Protein AF-A0A7V5G5M1-F1 (afdb_monomer_lite)

Sequence (516 aa):
MLDIQTQIIPIEDVRIGDLVLSYNISDNRTEYKSVTSKHKINVETKDQIKLLFEDGNYIITSNWHPFPKLINGKVIYTRSDNINIGDITINDSGHFIKVSDIQKGEVDREFFDLTVKDNNNYFCSTDNQDGNLHLIHNTRRGAIAVYIEPWHIDVKEFLDLKKNSGEERRRAHDLFPALWLNDLFMQRVQEDSHWTLFDPYEVSELTDLYGDEFTQRYIELEQNCDITKEVISAKSLWKEILRSYFETGNPFLTFKDSANRANPNKHNGVIRSSNLCTEIFQNTSPNYYKIKLTYSDNSVDIFEEDEIITTDNGVNKPAKKITALDSLNGKQIWMVDKHEEDGQTAVCNLASINLSKVNTTQDLARVVPTAIRMLDNVIDLNFYPLAKVKKTNEDTRAIGLGVMGEAQMLAESKIVWGSDKHFQKIDEVMESVSYYAIKSSSNLAIEKGKYPNYDGSDWSKGIFPIDNANKEACKLVDRGGLFGYTHDWLELKEKVKKDGIRNGYLMAVAPTSSIS

Secondary structure (DSSP, 8-state):
----------GGG--TT-EEEEEETTTTEEEEEEEEEEEEEE--GGGEEEEEETTS-EEEEETTSEEEEEETTEEEEEEGGG--TT-EEEBTTS-EEEEEEEEE--S--EEEEEEEGGG-EEEEE-SS-SS-EEEEPPPP---EEEEE-TTBTTHHHHHHTT-SSS-GGG--TTEEEEEEE-HHHHHHHHTT-EEEEE-TTTSGGGGG--HHHHHHHHHHHHH-SSS-EEEEEHHHHHHHHHHHHHHHS-SEEEEHHHHHHT-TTGGG-------TTS---------EEEEEEEETTS-EEEEETT-EEE-TTS-EEEGGG--TT-EETTEEEEEEEEEEEP------EEEEEETTT--SHHHHHHHHHHHHHHHHHHHHHS--SSHHHHHHHHHH--EEEEEE-HHHHHHHTTPPTTSHHHHHHHHHHHHHHHHHHHHHHHHHHHHH---GGGTTSHHHHT--GGGG--HHHHTTS---GGG--SS-HHHHHHHHHHH--S-S--B-----SS--

Foldseek 3Di:
DPPDDDDADDPVPQDQQAWFWFADQVVGDIDTWGWHDKDKDWAPLQQWKWWAWPVGFIDIDGQQFWAWFDDPNHTDTDRNVPADFQTWFAKSVRDIITGHDMDGRDDGDIDMQTQTPVQTWGWHGGPPSPDITGTGGRDDPDEFEDEDEPQAPCNLLLLCQCPPDDDPVSHDNRYAYAYAYAPVLVVLLVVQHKHKHFHCVVVVCLLQDGDPRNVVVRVVVVPDPPGDMDIDGSNVSVVSQVVSCVVGVDDHYAYQRLLQLLQQQVVPGGFNAATRQRFDTDGKDAKAKWKWWQFPVRDIDTGHQQDWDQFPVRDTDGSVPDDQPTHDPNTRTPDIDIDIDDIADEDEAEDAAECLVQQDLVSLLVVLLVVLVVRLVCLVVDDDPDPRHNVNCQQFVHYAYAYDNLVVNCVVVVHDPPDLVSLVRVVQRVLSSQLSQLVSQLVVCQVPNARNSQPPGCLLVLNGSVNSDDPVSVVSHDLPPPPSRPDDSVVSSVSCNVRNGHGSHTHTHGDDDPHD

Radius of gyration: 28.31 Å; chains: 1; bounding box: 60×77×79 Å

pLDDT: mean 90.36, std 9.82, range [44.88, 98.75]

Structure (mmCIF, N/CA/C/O backbone):
data_AF-A0A7V5G5M1-F1
#
_entry.id   AF-A0A7V5G5M1-F1
#
loop_
_atom_site.group_PDB
_atom_site.id
_atom_site.type_symbol
_atom_site.label_atom_id
_atom_site.label_alt_id
_atom_site.label_comp_id
_atom_site.label_asym_id
_atom_site.label_entity_id
_atom_site.label_seq_id
_atom_site.pdbx_PDB_ins_code
_atom_site.Cartn_x
_atom_site.Cartn_y
_atom_site.Cartn_z
_atom_site.occupancy
_atom_site.B_iso_or_equiv
_atom_site.auth_seq_id
_atom_site.auth_comp_id
_atom_site.auth_asym_id
_atom_site.auth_atom_id
_atom_site.pdbx_PDB_model_num
ATOM 1 N N . MET A 1 1 ? -10.080 50.099 -11.019 1.00 44.88 1 MET A N 1
ATOM 2 C CA . MET A 1 1 ? -9.053 49.261 -10.373 1.00 44.88 1 MET A CA 1
ATOM 3 C C . MET A 1 1 ? -9.310 49.347 -8.886 1.00 44.88 1 MET A C 1
ATOM 5 O O . MET A 1 1 ? -9.369 50.460 -8.385 1.00 44.88 1 MET A O 1
ATOM 9 N N . LEU A 1 2 ? -9.606 48.223 -8.232 1.00 45.84 2 LEU A N 1
ATOM 10 C CA . LEU A 1 2 ? -9.613 48.167 -6.770 1.00 45.84 2 LEU A CA 1
ATOM 11 C C . LEU A 1 2 ? -8.162 48.361 -6.329 1.00 45.84 2 LEU A C 1
ATOM 13 O O . LEU A 1 2 ? -7.294 47.626 -6.794 1.00 45.84 2 LEU A O 1
ATOM 17 N N . ASP A 1 3 ? -7.910 49.388 -5.529 1.00 51.28 3 ASP A N 1
ATOM 18 C CA . ASP A 1 3 ? -6.586 49.665 -4.984 1.00 51.28 3 ASP A CA 1
ATOM 19 C C . ASP A 1 3 ? -6.329 48.623 -3.888 1.00 51.28 3 ASP A C 1
ATOM 21 O O . ASP A 1 3 ? -6.958 48.655 -2.828 1.00 51.28 3 ASP A O 1
ATOM 25 N N . ILE A 1 4 ? -5.520 47.607 -4.191 1.00 61.53 4 ILE A N 1
ATOM 26 C CA . ILE A 1 4 ? -5.181 46.561 -3.223 1.00 61.53 4 ILE A CA 1
ATOM 27 C C . ILE A 1 4 ? -4.128 47.162 -2.300 1.00 61.53 4 ILE A C 1
ATOM 29 O O . ILE A 1 4 ? -2.960 47.266 -2.664 1.00 61.53 4 ILE A O 1
ATOM 33 N N . GLN A 1 5 ? -4.547 47.580 -1.107 1.00 67.44 5 GLN A N 1
ATOM 34 C CA . GLN A 1 5 ? -3.611 47.992 -0.069 1.00 67.44 5 GLN A CA 1
ATOM 35 C C . GLN A 1 5 ? -2.859 46.763 0.444 1.00 67.44 5 GLN A C 1
ATOM 37 O O . GLN A 1 5 ? -3.446 45.859 1.035 1.00 67.44 5 GLN A O 1
ATOM 42 N N . THR A 1 6 ? -1.554 46.731 0.197 1.00 76.94 6 THR A N 1
ATOM 43 C CA . THR A 1 6 ? -0.643 45.702 0.701 1.00 76.94 6 THR A CA 1
ATOM 44 C C . THR A 1 6 ? 0.072 46.225 1.937 1.00 76.94 6 THR A C 1
ATOM 46 O O . THR A 1 6 ? 0.558 47.356 1.933 1.00 76.94 6 THR A O 1
ATOM 49 N N . GLN A 1 7 ? 0.179 45.402 2.974 1.00 82.75 7 GLN A N 1
ATOM 50 C CA . GLN A 1 7 ? 0.906 45.725 4.200 1.00 82.75 7 GLN A CA 1
ATOM 51 C C . GLN A 1 7 ? 1.778 44.542 4.621 1.00 82.75 7 GLN A C 1
ATOM 53 O O . GLN A 1 7 ? 1.398 43.389 4.412 1.00 82.75 7 GLN A O 1
ATOM 58 N N . ILE A 1 8 ? 2.932 44.833 5.219 1.00 81.81 8 ILE A N 1
ATOM 59 C CA . ILE A 1 8 ? 3.747 43.834 5.913 1.00 81.81 8 ILE A CA 1
ATOM 60 C C . ILE A 1 8 ? 3.188 43.727 7.327 1.00 81.81 8 ILE A C 1
ATOM 62 O O . ILE A 1 8 ? 3.104 44.733 8.032 1.00 81.81 8 ILE A O 1
ATOM 66 N N . ILE A 1 9 ? 2.774 42.525 7.718 1.00 82.81 9 ILE A N 1
ATOM 67 C CA . ILE A 1 9 ? 2.276 42.237 9.063 1.00 82.81 9 ILE A CA 1
ATOM 68 C C . ILE A 1 9 ? 3.064 41.084 9.677 1.00 82.81 9 ILE A C 1
ATOM 70 O O . ILE A 1 9 ? 3.561 40.234 8.931 1.00 82.81 9 ILE A O 1
ATOM 74 N N . PRO A 1 10 ? 3.157 41.028 11.014 1.00 82.44 10 PRO A N 1
ATOM 75 C CA . PRO A 1 10 ? 3.696 39.866 11.701 1.00 82.44 10 PRO A CA 1
ATOM 76 C C . PRO A 1 10 ? 2.962 38.582 11.287 1.00 82.44 10 PRO A C 1
ATOM 78 O O . PRO A 1 10 ? 1.747 38.581 11.061 1.00 82.44 10 PRO A O 1
ATOM 81 N N . ILE A 1 11 ? 3.689 37.470 11.169 1.00 81.25 11 ILE A N 1
ATOM 82 C CA . ILE A 1 11 ? 3.119 36.198 10.698 1.00 81.25 11 ILE A CA 1
ATOM 83 C C . ILE A 1 11 ? 2.036 35.671 11.659 1.00 81.25 11 ILE A C 1
ATOM 85 O O . ILE A 1 11 ? 1.072 35.030 11.235 1.00 81.25 11 ILE A O 1
ATOM 89 N N . GLU A 1 12 ? 2.132 36.003 12.947 1.00 84.56 12 GLU A N 1
ATOM 90 C CA . GLU A 1 12 ? 1.135 35.753 13.987 1.00 84.56 12 GLU A CA 1
ATOM 91 C C . GLU A 1 12 ? -0.197 36.484 13.745 1.00 84.56 12 GLU A C 1
ATOM 93 O O . GLU A 1 12 ? -1.236 35.967 14.160 1.00 84.56 12 GLU A O 1
ATOM 98 N N . ASP A 1 13 ? -0.207 37.559 12.956 1.00 88.50 13 ASP A N 1
ATOM 99 C CA . ASP A 1 13 ? -1.412 38.324 12.621 1.00 88.50 13 ASP A CA 1
ATOM 100 C C . ASP A 1 13 ? -2.082 37.870 11.315 1.00 88.50 13 ASP A C 1
ATOM 102 O O . ASP A 1 13 ? -3.259 38.169 11.100 1.00 88.50 13 ASP A O 1
ATOM 106 N N . VAL A 1 14 ? -1.383 37.096 10.472 1.00 88.31 14 VAL A N 1
ATOM 107 C CA . VAL A 1 14 ? -1.933 36.526 9.224 1.00 88.31 14 VAL A CA 1
ATOM 108 C C . VAL A 1 14 ? -3.098 35.580 9.531 1.00 88.31 14 VAL A C 1
ATOM 110 O O . VAL A 1 14 ? -2.971 34.684 10.372 1.00 88.31 14 VAL A O 1
ATOM 113 N N . ARG A 1 15 ? -4.229 35.732 8.837 1.00 89.94 15 ARG A N 1
ATOM 114 C CA . ARG A 1 15 ? -5.448 34.929 9.029 1.00 89.94 15 ARG A CA 1
ATOM 115 C C . ARG A 1 15 ? -5.723 34.020 7.837 1.00 89.94 15 ARG A C 1
ATOM 117 O O . ARG A 1 15 ? -5.349 34.306 6.704 1.00 89.94 15 ARG A O 1
ATOM 124 N N . ILE A 1 16 ? -6.445 32.927 8.091 1.00 88.88 16 ILE A N 1
ATOM 125 C CA . ILE A 1 16 ? -7.020 32.108 7.017 1.00 88.88 16 ILE A CA 1
ATOM 126 C C . ILE A 1 16 ? -7.952 33.000 6.186 1.00 88.88 16 ILE A C 1
ATOM 128 O O . ILE A 1 16 ? -8.811 33.687 6.736 1.00 88.88 16 ILE A O 1
ATOM 132 N N . GLY A 1 17 ? -7.770 32.982 4.869 1.00 85.81 17 GLY A N 1
ATOM 133 C CA . GLY A 1 17 ? -8.450 33.847 3.911 1.00 85.81 17 GLY A CA 1
ATOM 134 C C . GLY A 1 17 ? -7.581 34.994 3.393 1.00 85.81 17 GLY A C 1
ATOM 135 O O . GLY A 1 17 ? -7.765 35.380 2.236 1.00 85.81 17 GLY A O 1
ATOM 136 N N . ASP A 1 18 ? -6.607 35.478 4.174 1.00 90.06 18 ASP A N 1
ATOM 137 C CA . ASP A 1 18 ? -5.739 36.590 3.770 1.00 90.06 18 ASP A CA 1
ATOM 138 C C . ASP A 1 18 ? -4.924 36.232 2.525 1.00 90.06 18 ASP A C 1
ATOM 140 O O . ASP A 1 18 ? -4.525 35.083 2.326 1.00 90.06 18 ASP A O 1
ATOM 144 N N . LEU A 1 19 ? -4.676 37.226 1.671 1.00 89.56 19 LEU A N 1
ATOM 145 C CA . LEU A 1 19 ? -3.827 37.069 0.496 1.00 89.56 19 LEU A CA 1
ATOM 146 C C . LEU A 1 19 ? -2.371 37.369 0.861 1.00 89.56 19 LEU A C 1
ATOM 148 O O . LEU A 1 19 ? -2.051 38.487 1.258 1.00 89.56 19 LEU A O 1
ATOM 152 N N . VAL A 1 20 ? -1.488 36.393 0.668 1.00 88.50 20 VAL A N 1
ATOM 153 C CA . VAL A 1 20 ? -0.039 36.535 0.854 1.00 88.50 20 VAL A CA 1
ATOM 154 C C . VAL A 1 20 ? 0.686 36.506 -0.486 1.00 88.50 20 VAL A C 1
ATOM 156 O O . VAL A 1 20 ? 0.212 35.900 -1.452 1.00 88.50 20 VAL A O 1
ATOM 159 N N . LEU A 1 21 ? 1.841 37.172 -0.548 1.00 87.62 21 LEU A N 1
ATOM 160 C CA . LEU A 1 21 ? 2.712 37.128 -1.717 1.00 87.62 21 LEU A CA 1
ATOM 161 C C . LEU A 1 21 ? 3.315 35.728 -1.853 1.00 87.62 21 LEU A C 1
ATOM 163 O O . LEU A 1 21 ? 3.873 35.178 -0.902 1.00 87.62 21 LEU A O 1
ATOM 167 N N . SER A 1 22 ? 3.206 35.153 -3.042 1.00 86.69 22 SER A N 1
ATOM 168 C CA . SER A 1 22 ? 3.499 33.751 -3.276 1.00 86.69 22 SER A CA 1
ATOM 169 C C . SER A 1 22 ? 4.207 33.531 -4.612 1.00 86.69 22 SER A C 1
ATOM 171 O O . SER A 1 22 ? 3.940 34.237 -5.576 1.00 86.69 22 SER A O 1
ATOM 173 N N . TYR A 1 23 ? 5.115 32.557 -4.677 1.00 82.62 23 TYR A N 1
ATOM 174 C CA . TYR A 1 23 ? 5.850 32.173 -5.880 1.00 82.62 23 TYR A CA 1
ATOM 175 C C . TYR A 1 23 ? 5.398 30.812 -6.400 1.00 82.62 23 TYR A C 1
ATOM 177 O O . TYR A 1 23 ? 5.498 29.786 -5.708 1.00 82.62 23 TYR A O 1
ATOM 185 N N . ASN A 1 24 ? 4.974 30.793 -7.656 1.00 79.25 24 ASN A N 1
ATOM 186 C CA . ASN A 1 24 ? 4.669 29.581 -8.384 1.00 79.25 24 ASN A CA 1
ATOM 187 C C . ASN A 1 24 ? 5.900 29.134 -9.183 1.00 79.25 24 ASN A C 1
ATOM 189 O O . ASN A 1 24 ? 6.378 29.805 -10.097 1.00 79.25 24 ASN A O 1
ATOM 193 N N . ILE A 1 25 ? 6.445 27.977 -8.803 1.00 72.38 25 ILE A N 1
ATOM 194 C CA . ILE A 1 25 ? 7.644 27.413 -9.442 1.00 72.38 25 ILE A CA 1
ATOM 195 C C . ILE A 1 25 ? 7.342 26.906 -10.851 1.00 72.38 25 ILE A C 1
ATOM 197 O O . ILE A 1 25 ? 8.227 26.921 -11.703 1.00 72.38 25 ILE A O 1
ATOM 201 N N . SER A 1 26 ? 6.116 26.442 -11.098 1.00 69.88 26 SER A N 1
ATOM 202 C CA . SER A 1 26 ? 5.763 25.780 -12.356 1.00 69.88 26 SER A CA 1
ATOM 203 C C . SER A 1 26 ? 5.772 26.752 -13.532 1.00 69.88 26 SER A C 1
ATOM 205 O O . SER A 1 26 ? 6.157 26.376 -14.635 1.00 69.88 26 SER A O 1
ATOM 207 N N . ASP A 1 27 ? 5.365 27.998 -13.297 1.00 76.81 27 ASP A N 1
ATOM 208 C CA . ASP A 1 27 ? 5.300 29.059 -14.303 1.00 76.81 27 ASP A CA 1
ATOM 209 C C . ASP A 1 27 ? 6.254 30.234 -14.020 1.00 76.81 27 ASP A C 1
ATOM 211 O O . ASP A 1 27 ? 6.329 31.161 -14.830 1.00 76.81 27 ASP A O 1
ATOM 215 N N . ASN A 1 28 ? 7.031 30.162 -12.930 1.00 75.56 28 ASN A N 1
ATOM 216 C CA . ASN A 1 28 ? 8.062 31.124 -12.546 1.00 75.56 28 ASN A CA 1
ATOM 217 C C . ASN A 1 28 ? 7.500 32.545 -12.335 1.00 75.56 28 ASN A C 1
ATOM 219 O O . ASN A 1 28 ? 8.055 33.526 -12.845 1.00 75.56 28 ASN A O 1
ATOM 223 N N . ARG A 1 29 ? 6.367 32.650 -11.625 1.00 80.75 29 ARG A N 1
ATOM 224 C CA . ARG A 1 29 ? 5.642 33.910 -11.381 1.00 80.75 29 ARG A CA 1
ATOM 225 C C . ARG A 1 29 ? 5.339 34.150 -9.907 1.00 80.75 29 ARG A C 1
ATOM 227 O O . ARG A 1 29 ? 5.044 33.224 -9.156 1.00 80.75 29 ARG A O 1
ATOM 234 N N . THR A 1 30 ? 5.343 35.427 -9.534 1.00 83.56 30 THR A N 1
ATOM 235 C CA . THR A 1 30 ? 4.868 35.904 -8.233 1.00 83.56 30 THR A CA 1
ATOM 236 C C . THR A 1 30 ? 3.396 36.310 -8.334 1.00 83.56 30 THR A C 1
ATOM 238 O O . THR A 1 30 ? 3.009 37.047 -9.241 1.00 83.56 30 THR A O 1
ATOM 241 N N . GLU A 1 31 ? 2.568 35.837 -7.408 1.00 86.69 31 GLU A N 1
ATOM 242 C CA . GLU A 1 31 ? 1.126 36.070 -7.356 1.00 86.69 31 GLU A CA 1
ATOM 243 C C . GLU A 1 31 ? 0.617 36.166 -5.908 1.00 86.69 31 GLU A C 1
ATOM 245 O O . GLU A 1 31 ? 1.235 35.647 -4.982 1.00 86.69 31 GLU A O 1
ATOM 250 N N . TYR A 1 32 ? -0.523 36.828 -5.697 1.00 87.88 32 TYR A N 1
ATOM 251 C CA . TYR A 1 32 ? -1.192 36.852 -4.395 1.00 87.88 32 TYR A CA 1
ATOM 252 C C . TYR A 1 32 ? -2.102 35.634 -4.247 1.00 87.88 32 TYR A C 1
ATOM 254 O O . TYR A 1 32 ? -2.996 35.411 -5.068 1.00 87.88 32 TYR A O 1
ATOM 262 N N . LYS A 1 33 ? -1.898 34.853 -3.185 1.00 88.94 33 LYS A N 1
ATOM 263 C CA . LYS A 1 33 ? -2.655 33.624 -2.921 1.00 88.94 33 LYS A CA 1
ATOM 264 C C . LYS A 1 33 ? -3.214 33.603 -1.514 1.00 88.94 33 LYS A C 1
ATOM 266 O O . LYS A 1 33 ? -2.600 34.098 -0.579 1.00 88.94 33 LYS A O 1
ATOM 271 N N . SER A 1 34 ? -4.393 33.006 -1.383 1.00 88.31 34 SER A N 1
ATOM 272 C CA . SER A 1 34 ? -5.089 32.923 -0.102 1.00 88.31 34 SER A CA 1
ATOM 273 C C . SER A 1 34 ? -4.426 31.908 0.826 1.00 88.31 34 SER A C 1
ATOM 275 O O . SER A 1 34 ? -4.097 30.798 0.398 1.00 88.31 34 SER A O 1
ATOM 277 N N . VAL A 1 35 ? -4.263 32.276 2.093 1.00 87.06 35 VAL A N 1
ATOM 278 C CA . VAL A 1 35 ? -3.884 31.369 3.178 1.00 87.06 35 VAL A CA 1
ATOM 279 C C . VAL A 1 35 ? -5.077 30.473 3.503 1.00 87.06 35 VAL A C 1
ATOM 281 O O . VAL A 1 35 ? -6.155 30.942 3.849 1.00 87.06 35 VAL A O 1
ATOM 284 N N . THR A 1 36 ? -4.884 29.168 3.386 1.00 84.56 36 THR A N 1
ATOM 285 C CA . THR A 1 36 ? -5.899 28.127 3.618 1.00 84.56 36 THR A CA 1
ATOM 286 C C . THR A 1 36 ? -5.774 27.468 4.989 1.00 84.56 36 THR A C 1
ATOM 288 O O . THR A 1 36 ? -6.780 27.037 5.545 1.00 84.56 36 THR A O 1
ATOM 291 N N . SER A 1 37 ? -4.572 27.438 5.570 1.00 81.50 37 SER A N 1
ATOM 292 C CA . SER A 1 37 ? -4.352 26.996 6.948 1.00 81.50 37 SER A CA 1
ATOM 293 C C . SER A 1 37 ? -3.184 27.748 7.584 1.00 81.50 37 SER A C 1
ATOM 295 O O . SER A 1 37 ? -2.323 28.291 6.887 1.00 81.50 37 SER A O 1
ATOM 297 N N . LYS A 1 38 ? -3.175 27.780 8.918 1.00 85.88 38 LYS A N 1
ATOM 298 C CA . LYS A 1 38 ? -2.102 28.344 9.735 1.00 85.88 38 LYS A CA 1
ATOM 299 C C . LYS A 1 38 ? -1.946 27.508 10.998 1.00 85.88 38 LYS A C 1
ATOM 301 O O . LYS A 1 38 ? -2.900 27.378 11.765 1.00 85.88 38 LYS A O 1
ATOM 306 N N . HIS A 1 39 ? -0.748 26.988 11.229 1.00 81.69 39 HIS A N 1
ATOM 307 C CA . HIS A 1 39 ? -0.427 26.174 12.398 1.00 81.69 39 HIS A CA 1
ATOM 308 C C . HIS A 1 39 ? 0.726 26.793 13.176 1.00 81.69 39 HIS A C 1
ATOM 310 O O . HIS A 1 39 ? 1.750 27.146 12.601 1.00 81.69 39 HIS A O 1
ATOM 316 N N . LYS A 1 40 ? 0.567 26.914 14.495 1.00 84.44 40 LYS A N 1
ATOM 317 C CA . LYS A 1 40 ? 1.659 27.301 15.388 1.00 84.44 40 LYS A CA 1
ATOM 318 C C . LYS A 1 40 ? 2.522 26.075 15.678 1.00 84.44 40 LYS A C 1
ATOM 320 O O . LYS A 1 40 ? 1.995 25.044 16.094 1.00 84.44 40 LYS A O 1
ATOM 325 N N . ILE A 1 41 ? 3.828 26.198 15.474 1.00 81.25 41 ILE A N 1
ATOM 326 C CA . ILE A 1 41 ? 4.817 25.136 15.664 1.00 81.25 41 ILE A CA 1
ATOM 327 C C . ILE A 1 41 ? 5.811 25.570 16.738 1.00 81.25 41 ILE A C 1
ATOM 329 O O . ILE A 1 41 ? 6.266 26.713 16.762 1.00 81.25 41 ILE A O 1
ATOM 333 N N . ASN A 1 42 ? 6.155 24.638 17.626 1.00 82.62 42 ASN A N 1
ATOM 334 C CA . ASN A 1 42 ? 7.243 24.827 18.575 1.00 82.62 42 ASN A CA 1
ATOM 335 C C . ASN A 1 42 ? 8.547 24.282 17.977 1.00 82.62 42 ASN A C 1
ATOM 337 O O . ASN A 1 42 ? 8.595 23.115 17.589 1.00 82.62 42 ASN A O 1
ATOM 341 N N . VAL A 1 43 ? 9.594 25.107 17.916 1.00 83.25 43 VAL A N 1
ATOM 342 C CA . VAL A 1 43 ? 10.930 24.704 17.452 1.00 83.25 43 VAL A CA 1
ATOM 343 C C . VAL A 1 43 ? 11.929 25.057 18.544 1.00 83.25 43 VAL A C 1
ATOM 345 O O . VAL A 1 43 ? 12.190 26.234 18.801 1.00 83.25 43 VAL A O 1
ATOM 348 N N . GLU A 1 44 ? 12.488 24.033 19.187 1.00 85.56 44 GLU A N 1
ATOM 349 C CA . GLU A 1 44 ? 13.498 24.221 20.228 1.00 85.56 44 GLU A CA 1
ATOM 350 C C . GLU A 1 44 ? 14.685 25.026 19.686 1.00 85.56 44 GLU A C 1
ATOM 352 O O . GLU A 1 44 ? 15.121 24.795 18.561 1.00 85.56 44 GLU A O 1
ATOM 357 N N . THR A 1 45 ? 15.260 25.922 20.494 1.00 87.25 45 THR A N 1
ATOM 358 C CA . THR A 1 45 ? 16.412 26.759 20.099 1.00 87.25 45 THR A CA 1
ATOM 359 C C . THR A 1 45 ? 17.559 25.959 19.449 1.00 87.25 45 THR A C 1
ATOM 361 O O . THR A 1 45 ? 18.187 26.424 18.499 1.00 87.25 45 THR A O 1
ATOM 364 N N . LYS A 1 46 ? 17.811 24.716 19.894 1.00 87.25 46 LYS A N 1
ATOM 365 C CA . LYS A 1 46 ? 18.846 23.831 19.316 1.00 87.25 46 LYS A CA 1
ATOM 366 C C . LYS A 1 46 ? 18.563 23.410 17.864 1.00 87.25 46 LYS A C 1
ATOM 368 O O . LYS A 1 46 ? 19.494 23.079 17.132 1.00 87.25 46 LYS A O 1
ATOM 373 N N . ASP A 1 47 ? 17.289 23.409 17.482 1.00 89.25 47 ASP A N 1
ATOM 374 C CA . ASP A 1 47 ? 16.772 22.991 16.182 1.00 89.25 47 ASP A CA 1
ATOM 375 C C . ASP A 1 47 ? 16.477 24.180 15.256 1.00 89.25 47 ASP A C 1
ATOM 377 O O . ASP A 1 47 ? 15.866 24.003 14.200 1.00 89.25 47 ASP A O 1
ATOM 381 N N . GLN A 1 48 ? 16.907 25.384 15.639 1.00 90.69 48 GLN A N 1
ATOM 382 C CA . GLN A 1 48 ? 16.767 26.608 14.859 1.00 90.69 48 GLN A CA 1
ATOM 383 C C . GLN A 1 48 ? 18.067 26.970 14.125 1.00 90.69 48 GLN A C 1
ATOM 385 O O . GLN A 1 48 ? 19.173 26.848 14.662 1.00 90.69 48 GLN A O 1
ATOM 390 N N . ILE A 1 49 ? 17.907 27.517 12.924 1.00 90.62 49 ILE A N 1
ATOM 391 C CA . ILE A 1 49 ? 18.973 28.027 12.063 1.00 90.62 49 ILE A CA 1
ATOM 392 C C . ILE A 1 49 ? 18.619 29.422 11.563 1.00 90.62 49 ILE A C 1
ATOM 394 O O . ILE A 1 49 ? 17.478 29.700 11.189 1.00 90.62 49 ILE A O 1
ATOM 398 N N . LYS A 1 50 ? 19.619 30.299 11.547 1.00 91.31 50 LYS A N 1
ATOM 399 C CA . LYS A 1 50 ? 19.539 31.654 11.017 1.00 91.31 50 LYS A CA 1
ATOM 400 C C . LYS A 1 50 ? 20.394 31.749 9.756 1.00 91.31 50 LYS A C 1
ATOM 402 O O . LYS A 1 50 ? 21.606 31.560 9.813 1.00 91.31 50 LYS A O 1
ATOM 407 N N . LEU A 1 51 ? 19.758 32.029 8.626 1.00 90.62 51 LEU A N 1
ATOM 408 C CA . LEU A 1 51 ? 20.389 32.184 7.316 1.00 90.62 51 LEU A CA 1
ATOM 409 C C . LEU A 1 51 ? 20.467 33.672 6.985 1.00 90.62 51 LEU A C 1
ATOM 411 O O . LEU A 1 51 ? 19.426 34.321 6.930 1.00 90.62 51 LEU A O 1
ATOM 415 N N . LEU A 1 52 ? 21.671 34.205 6.779 1.00 90.75 52 LEU A N 1
ATOM 416 C CA . LEU A 1 52 ? 21.904 35.592 6.375 1.00 90.75 52 LEU A CA 1
ATOM 417 C C . LEU A 1 52 ? 22.183 35.654 4.871 1.00 90.75 52 LEU A C 1
ATOM 419 O O . LEU A 1 52 ? 22.782 34.734 4.311 1.00 90.75 52 LEU A O 1
ATOM 423 N N . PHE A 1 53 ? 21.783 36.743 4.220 1.00 90.12 53 PHE A N 1
ATOM 424 C CA . PHE A 1 53 ? 21.906 36.935 2.775 1.00 90.12 53 PHE A CA 1
ATOM 425 C C . PHE A 1 53 ? 22.792 38.142 2.424 1.00 90.12 53 PHE A C 1
ATOM 427 O O . PHE A 1 53 ? 23.115 38.972 3.276 1.00 90.12 53 PHE A O 1
ATOM 434 N N . GLU A 1 54 ? 23.263 38.222 1.175 1.00 89.56 54 GLU A N 1
ATOM 435 C CA . GLU A 1 54 ? 24.174 39.291 0.710 1.00 89.56 54 GLU A CA 1
ATOM 436 C C . GLU A 1 54 ? 23.567 40.705 0.744 1.00 89.56 54 GLU A C 1
ATOM 438 O O . GLU A 1 54 ? 24.305 41.687 0.774 1.00 89.56 54 GLU A O 1
ATOM 443 N N . ASP A 1 55 ? 22.242 40.824 0.768 1.00 85.31 55 ASP A N 1
ATOM 444 C CA . ASP A 1 55 ? 21.518 42.094 0.895 1.00 85.31 55 ASP A CA 1
ATOM 445 C C . ASP A 1 55 ? 21.375 42.566 2.356 1.00 85.31 55 ASP A C 1
ATOM 447 O O . ASP A 1 55 ? 20.773 43.606 2.615 1.00 85.31 55 ASP A O 1
ATOM 451 N N . GLY A 1 56 ? 21.947 41.821 3.310 1.00 81.31 56 GLY A N 1
ATOM 452 C CA . GLY A 1 56 ? 21.916 42.127 4.740 1.00 81.31 56 GLY A CA 1
ATOM 453 C C . GLY A 1 56 ? 20.688 41.590 5.480 1.00 81.31 56 GLY A C 1
ATOM 454 O O . GLY A 1 56 ? 20.608 41.740 6.701 1.00 81.31 56 GLY A O 1
ATOM 455 N N . ASN A 1 57 ? 19.754 40.943 4.782 1.00 83.81 57 ASN A N 1
ATOM 456 C CA . ASN A 1 57 ? 18.577 40.321 5.382 1.00 83.81 57 ASN A CA 1
ATOM 457 C C . ASN A 1 57 ? 18.894 38.938 5.969 1.00 83.81 57 ASN A C 1
ATOM 459 O O . ASN A 1 57 ? 19.906 38.319 5.637 1.00 83.81 57 ASN A O 1
ATOM 463 N N . TYR A 1 58 ? 18.021 38.430 6.846 1.00 86.25 58 TYR A N 1
ATOM 464 C CA . TYR A 1 58 ? 18.131 37.071 7.378 1.00 86.25 58 TYR A CA 1
ATOM 465 C C . TYR A 1 58 ? 16.783 36.395 7.656 1.00 86.25 58 TYR A C 1
ATOM 467 O O . TYR A 1 58 ? 15.823 37.036 8.071 1.00 86.25 58 TYR A O 1
ATOM 475 N N . ILE A 1 59 ? 16.726 35.072 7.514 1.00 86.19 59 ILE A N 1
ATOM 476 C CA . ILE A 1 59 ? 15.607 34.243 7.984 1.00 86.19 59 ILE A CA 1
ATOM 477 C C . ILE A 1 59 ? 16.043 33.442 9.201 1.00 86.19 59 ILE A C 1
ATOM 479 O O . ILE A 1 59 ? 17.143 32.898 9.214 1.00 86.19 59 ILE A O 1
ATOM 483 N N . ILE A 1 60 ? 15.144 33.292 10.174 1.00 86.50 60 ILE A N 1
ATOM 484 C CA . ILE A 1 60 ? 15.239 32.261 11.210 1.00 86.50 60 ILE A CA 1
ATOM 485 C C . ILE A 1 60 ? 14.187 31.192 10.910 1.00 86.50 60 ILE A C 1
ATOM 487 O O . ILE A 1 60 ? 13.013 31.504 10.733 1.00 86.50 60 ILE A O 1
ATOM 491 N N . THR A 1 61 ? 14.603 29.932 10.831 1.00 85.69 61 THR A N 1
ATOM 492 C CA . THR A 1 61 ? 13.726 28.786 10.554 1.00 85.69 61 THR A CA 1
ATOM 493 C C . THR A 1 61 ? 14.202 27.543 11.311 1.00 85.69 61 THR A C 1
ATOM 495 O O . THR A 1 61 ? 15.211 27.587 12.015 1.00 85.69 61 THR A O 1
ATOM 498 N N . SER A 1 62 ? 13.483 26.427 11.204 1.00 86.94 62 SER A N 1
ATOM 499 C CA . SER A 1 62 ? 13.951 25.140 11.730 1.00 86.94 62 SER A CA 1
ATOM 500 C C . SER A 1 62 ? 15.038 24.544 10.831 1.00 86.94 62 SER A C 1
ATOM 502 O O . SER A 1 62 ? 14.937 24.624 9.610 1.00 86.94 62 SER A O 1
ATOM 504 N N . ASN A 1 63 ? 16.013 23.842 11.417 1.00 86.94 63 ASN A N 1
ATOM 505 C CA . ASN A 1 63 ? 17.013 23.023 10.716 1.00 86.94 63 ASN A CA 1
ATOM 506 C C . ASN A 1 63 ? 16.392 22.116 9.640 1.00 86.94 63 ASN A C 1
ATOM 508 O O . ASN A 1 63 ? 16.990 21.867 8.596 1.00 86.94 63 ASN A O 1
ATOM 512 N N . TRP A 1 64 ? 15.177 21.633 9.899 1.00 83.88 64 TRP A N 1
ATOM 513 C CA . TRP A 1 64 ? 14.476 20.647 9.081 1.00 83.88 64 TRP A CA 1
ATOM 514 C C . TRP A 1 64 ? 13.551 21.272 8.041 1.00 83.88 64 TRP A C 1
ATOM 516 O O . TRP A 1 64 ? 13.040 20.559 7.175 1.00 83.88 64 TRP A O 1
ATOM 526 N N . HIS A 1 65 ? 13.315 22.581 8.125 1.00 82.50 65 HIS A N 1
ATOM 527 C CA . HIS A 1 65 ? 12.402 23.247 7.218 1.00 82.50 65 HIS A CA 1
ATOM 528 C C . HIS A 1 65 ? 12.971 23.219 5.785 1.00 82.50 65 HIS A C 1
ATOM 530 O O . HIS A 1 65 ? 14.169 23.445 5.596 1.00 82.50 65 HIS A O 1
ATOM 536 N N . PRO A 1 66 ? 12.170 22.904 4.753 1.00 82.25 66 PRO A N 1
ATOM 537 C CA . PRO A 1 66 ? 12.660 22.938 3.382 1.00 82.25 66 PRO A CA 1
ATOM 538 C C . PRO A 1 66 ? 12.940 24.378 2.925 1.00 82.25 66 PRO A C 1
ATOM 540 O O . PRO A 1 66 ? 12.052 25.224 2.891 1.00 82.25 66 PRO A O 1
ATOM 543 N N . PHE A 1 67 ? 14.174 24.648 2.515 1.00 86.69 67 PHE A N 1
ATOM 544 C CA . PHE A 1 67 ? 14.634 25.942 2.030 1.00 86.69 67 PHE A CA 1
ATOM 545 C C . PHE A 1 67 ? 14.956 25.886 0.527 1.00 86.69 67 PHE A C 1
ATOM 547 O O . PHE A 1 67 ? 15.592 24.922 0.076 1.00 86.69 67 PHE A O 1
ATOM 554 N N . PRO A 1 68 ? 14.518 26.873 -0.277 1.00 87.50 68 PRO A N 1
ATOM 555 C CA . PRO A 1 68 ? 14.807 26.895 -1.704 1.00 87.50 68 PRO A CA 1
ATOM 556 C C . PRO A 1 68 ? 16.284 27.191 -1.968 1.00 87.50 68 PRO A C 1
ATOM 558 O O . PRO A 1 68 ? 16.843 28.168 -1.466 1.00 87.50 68 PRO A O 1
ATOM 561 N N . LYS A 1 69 ? 16.886 26.371 -2.828 1.00 88.38 69 LYS A N 1
ATOM 562 C CA . LYS A 1 69 ? 18.259 26.467 -3.316 1.00 88.38 69 LYS A CA 1
ATOM 563 C C . LYS A 1 69 ? 18.284 26.311 -4.835 1.00 88.38 69 LYS A C 1
ATOM 565 O O . LYS A 1 69 ? 17.690 25.386 -5.383 1.00 88.38 69 LYS A O 1
ATOM 570 N N . LEU A 1 70 ? 19.005 27.180 -5.529 1.00 88.19 70 LEU A N 1
ATOM 571 C CA . LEU A 1 70 ? 19.231 27.081 -6.966 1.00 88.19 70 LEU A CA 1
ATOM 572 C C . LEU A 1 70 ? 20.349 26.069 -7.254 1.00 88.19 70 LEU A C 1
ATOM 574 O O . LEU A 1 70 ? 21.491 26.260 -6.839 1.00 88.19 70 LEU A O 1
ATOM 578 N N . ILE A 1 71 ? 20.039 25.016 -8.012 1.00 84.12 71 ILE A N 1
ATOM 579 C CA . ILE A 1 71 ? 21.018 24.059 -8.543 1.00 84.12 71 ILE A CA 1
ATOM 580 C C . ILE A 1 71 ? 20.788 23.902 -10.045 1.00 84.12 71 ILE A C 1
ATOM 582 O O . ILE A 1 71 ? 19.686 23.582 -10.484 1.00 84.12 71 ILE A O 1
ATOM 586 N N . ASN A 1 72 ? 21.834 24.115 -10.850 1.00 84.81 72 ASN A N 1
ATOM 587 C CA . ASN A 1 72 ? 21.794 23.968 -12.313 1.00 84.81 72 ASN A CA 1
ATOM 588 C C . ASN A 1 72 ? 20.635 24.740 -12.981 1.00 84.81 72 ASN A C 1
ATOM 590 O O . ASN A 1 72 ? 19.977 24.231 -13.887 1.00 84.81 72 ASN A O 1
ATOM 594 N N . GLY A 1 73 ? 20.355 25.957 -12.500 1.00 81.62 73 GLY A N 1
ATOM 595 C CA . GLY A 1 73 ? 19.282 26.811 -13.024 1.00 81.62 73 GLY A CA 1
ATOM 596 C C . GLY A 1 73 ? 17.864 26.410 -12.600 1.00 81.62 73 GLY A C 1
ATOM 597 O O . GLY A 1 73 ? 16.908 27.014 -13.074 1.00 81.62 73 GLY A O 1
ATOM 598 N N . LYS A 1 74 ? 17.707 25.419 -11.712 1.00 79.94 74 LYS A N 1
ATOM 599 C CA . LYS A 1 74 ? 16.414 25.009 -11.149 1.00 79.94 74 LYS A CA 1
ATOM 600 C C . LYS A 1 74 ? 16.374 25.228 -9.643 1.00 79.94 74 LYS A C 1
ATOM 602 O O . LYS A 1 74 ? 17.333 24.918 -8.940 1.00 79.94 74 LYS A O 1
ATOM 607 N N . VAL A 1 75 ? 15.251 25.738 -9.153 1.00 81.00 75 VAL A N 1
ATOM 608 C CA . VAL A 1 75 ? 14.982 25.841 -7.716 1.00 81.00 75 VAL A CA 1
ATOM 609 C C . VAL A 1 75 ? 14.642 24.452 -7.199 1.00 81.00 75 VAL A C 1
ATOM 611 O O . VAL A 1 75 ? 13.701 23.820 -7.677 1.00 81.00 75 VAL A O 1
ATOM 614 N N . ILE A 1 76 ? 15.416 23.976 -6.235 1.00 79.94 76 ILE A N 1
ATOM 615 C CA . ILE A 1 76 ? 15.156 22.745 -5.499 1.00 79.94 76 ILE A CA 1
ATOM 616 C C . ILE A 1 76 ? 15.000 23.063 -4.015 1.00 79.94 76 ILE A C 1
ATOM 618 O O . ILE A 1 76 ? 15.514 24.069 -3.537 1.00 79.94 76 ILE A O 1
ATOM 622 N N . TYR A 1 77 ? 14.330 22.188 -3.276 1.00 82.56 77 TYR A N 1
ATOM 623 C CA . TYR A 1 77 ? 14.210 22.316 -1.829 1.00 82.56 77 TYR A CA 1
ATOM 624 C C . TYR A 1 77 ? 15.163 21.363 -1.131 1.00 82.56 77 TYR A C 1
ATOM 626 O O . TYR A 1 77 ? 15.206 20.173 -1.442 1.00 82.56 77 TYR A O 1
ATOM 634 N N . THR A 1 78 ? 15.918 21.892 -0.179 1.00 83.62 78 THR A N 1
ATOM 635 C CA . THR A 1 78 ? 16.783 21.118 0.712 1.00 83.62 78 THR A CA 1
ATOM 636 C C . THR A 1 78 ? 16.464 21.488 2.150 1.00 83.62 78 THR A C 1
ATOM 638 O O . THR A 1 78 ? 15.920 22.557 2.395 1.00 83.62 78 THR A O 1
ATOM 641 N N . ARG A 1 79 ? 16.793 20.634 3.117 1.00 86.94 79 ARG A N 1
ATOM 642 C CA . ARG A 1 79 ? 16.707 21.027 4.529 1.00 86.94 79 ARG A CA 1
ATOM 643 C C . ARG A 1 79 ? 17.564 22.267 4.779 1.00 86.94 79 ARG A C 1
ATOM 645 O O . ARG A 1 79 ? 18.655 22.364 4.210 1.00 86.94 79 ARG A O 1
ATOM 652 N N . SER A 1 80 ? 17.086 23.186 5.613 1.00 89.25 80 SER A N 1
ATOM 653 C CA . SER A 1 80 ? 17.814 24.409 5.954 1.00 89.25 80 SER A CA 1
ATOM 654 C C . SER A 1 80 ? 19.213 24.131 6.509 1.00 89.25 80 SER A C 1
ATOM 656 O O . SER A 1 80 ? 20.139 24.857 6.172 1.00 89.25 80 SER A O 1
ATOM 658 N N . ASP A 1 81 ? 19.406 23.055 7.274 1.00 91.25 81 ASP A N 1
ATOM 659 C CA . ASP A 1 81 ? 20.721 22.651 7.798 1.00 91.25 81 ASP A CA 1
ATOM 660 C C . ASP A 1 81 ? 21.703 22.095 6.748 1.00 91.25 81 ASP A C 1
ATOM 662 O O . ASP A 1 81 ? 22.891 21.956 7.027 1.00 91.25 81 ASP A O 1
ATOM 666 N N . ASN A 1 82 ? 21.233 21.836 5.526 1.00 92.62 82 ASN A N 1
ATOM 667 C CA . ASN A 1 82 ? 22.063 21.467 4.377 1.00 92.62 82 ASN A CA 1
ATOM 668 C C . ASN A 1 82 ? 22.398 22.666 3.468 1.00 92.62 82 ASN A C 1
ATOM 670 O O . ASN A 1 82 ? 23.032 22.487 2.421 1.00 92.62 82 ASN A O 1
ATOM 674 N N . ILE A 1 83 ? 21.943 23.872 3.817 1.00 93.38 83 ILE A N 1
ATOM 675 C CA . ILE A 1 83 ? 22.335 25.108 3.138 1.00 93.38 83 ILE A CA 1
ATOM 676 C C . ILE A 1 83 ? 23.768 25.458 3.540 1.00 93.38 83 ILE A C 1
ATOM 678 O O . ILE A 1 83 ? 24.149 25.341 4.700 1.00 93.38 83 ILE A O 1
ATOM 682 N N . ASN A 1 84 ? 24.570 25.887 2.569 1.00 94.94 84 ASN A N 1
ATOM 683 C CA . ASN A 1 84 ? 25.950 26.309 2.776 1.00 94.94 84 ASN A CA 1
ATOM 684 C C . ASN A 1 84 ? 26.123 27.782 2.404 1.00 94.94 84 ASN A C 1
ATOM 686 O O . ASN A 1 84 ? 25.407 28.309 1.550 1.00 94.94 84 ASN A O 1
ATOM 690 N N . ILE A 1 85 ? 27.123 28.432 3.001 1.00 95.94 85 ILE A N 1
ATOM 691 C CA . ILE A 1 85 ? 27.535 29.778 2.590 1.00 95.94 85 ILE A CA 1
ATOM 692 C C . ILE A 1 85 ? 27.884 29.759 1.093 1.00 95.94 85 ILE A C 1
ATOM 694 O O . ILE A 1 85 ? 28.629 28.896 0.625 1.00 95.94 85 ILE A O 1
ATOM 698 N N . GLY A 1 86 ? 27.324 30.709 0.346 1.00 93.69 86 GLY A N 1
ATOM 699 C CA . GLY A 1 86 ? 27.440 30.817 -1.108 1.00 93.69 86 GLY A CA 1
ATOM 700 C C . GLY A 1 86 ? 26.313 30.150 -1.903 1.00 93.69 86 GLY A C 1
ATOM 701 O O . GLY A 1 86 ? 26.222 30.392 -3.109 1.00 93.69 86 GLY A O 1
ATOM 702 N N . ASP A 1 87 ? 25.438 29.362 -1.267 1.00 94.56 87 ASP A N 1
ATOM 703 C CA . ASP A 1 87 ? 24.236 28.836 -1.921 1.00 94.56 87 ASP A CA 1
ATOM 704 C C . ASP A 1 87 ? 23.296 29.974 -2.340 1.00 94.56 87 ASP A C 1
ATOM 706 O O . ASP A 1 87 ? 23.208 31.004 -1.676 1.00 94.56 87 ASP A O 1
ATOM 710 N N . ILE A 1 88 ? 22.586 29.789 -3.456 1.00 92.88 88 ILE A N 1
ATOM 711 C CA . ILE A 1 88 ? 21.717 30.810 -4.052 1.00 92.88 88 ILE A CA 1
ATOM 712 C C . ILE A 1 88 ? 20.246 30.473 -3.780 1.00 92.88 88 ILE A C 1
ATOM 714 O O . ILE A 1 88 ? 19.826 29.341 -4.006 1.00 92.88 88 ILE A O 1
ATOM 718 N N . THR A 1 89 ? 19.455 31.458 -3.363 1.00 89.75 89 THR A N 1
ATOM 719 C CA . THR A 1 89 ? 18.002 31.394 -3.139 1.00 89.75 89 THR A CA 1
ATOM 720 C C . THR A 1 89 ? 17.276 32.535 -3.871 1.00 89.75 89 THR A C 1
ATOM 722 O O . THR A 1 89 ? 17.889 33.201 -4.703 1.00 89.75 89 THR A O 1
ATOM 725 N N . ILE A 1 90 ? 15.977 32.740 -3.621 1.00 86.50 90 ILE A N 1
ATOM 726 C CA . ILE A 1 90 ? 15.125 33.728 -4.306 1.00 86.50 90 ILE A CA 1
ATOM 727 C C . ILE A 1 90 ? 14.478 34.691 -3.299 1.00 86.50 90 ILE A C 1
ATOM 729 O O . ILE A 1 90 ? 13.956 34.256 -2.269 1.00 86.50 90 ILE A O 1
ATOM 733 N N . ASN A 1 91 ? 14.469 35.985 -3.626 1.00 84.25 91 ASN A N 1
ATOM 734 C CA . ASN A 1 91 ? 13.701 37.012 -2.912 1.00 84.25 91 ASN A CA 1
ATOM 735 C C . ASN A 1 91 ? 12.363 37.348 -3.607 1.00 84.25 91 ASN A C 1
ATOM 737 O O . ASN A 1 91 ? 12.077 36.866 -4.702 1.00 84.25 91 ASN A O 1
ATOM 741 N N . ASP A 1 92 ? 11.531 38.166 -2.968 1.00 75.75 92 ASP A N 1
ATOM 742 C CA . ASP A 1 92 ? 10.214 38.616 -3.461 1.00 75.75 92 ASP A CA 1
ATOM 743 C C . ASP A 1 92 ? 10.201 39.224 -4.868 1.00 75.75 92 ASP A C 1
ATOM 745 O O . ASP A 1 92 ? 9.236 39.058 -5.618 1.00 75.75 92 ASP A O 1
ATOM 749 N N . SER A 1 93 ? 11.292 39.882 -5.243 1.00 75.94 93 SER A N 1
ATOM 750 C CA . SER A 1 93 ? 11.503 40.476 -6.562 1.00 75.94 93 SER A CA 1
ATOM 751 C C . SER A 1 93 ? 11.815 39.433 -7.645 1.00 75.94 93 SER A C 1
ATOM 753 O O . SER A 1 93 ? 11.991 39.785 -8.811 1.00 75.94 93 SER A O 1
ATOM 755 N N . GLY A 1 94 ? 11.917 38.151 -7.281 1.00 75.06 94 GLY A N 1
ATOM 756 C CA . GLY A 1 94 ? 12.333 37.073 -8.175 1.00 75.06 94 GLY A CA 1
ATOM 757 C C . GLY A 1 94 ? 13.834 37.082 -8.480 1.00 75.06 94 GLY A C 1
ATOM 758 O O . GLY A 1 94 ? 14.274 36.393 -9.401 1.00 75.06 94 GLY A O 1
ATOM 759 N N . HIS A 1 95 ? 14.632 37.855 -7.735 1.00 84.94 95 HIS A N 1
ATOM 760 C CA . HIS A 1 95 ? 16.078 37.908 -7.906 1.00 84.94 95 HIS A CA 1
ATOM 761 C C . HIS A 1 95 ? 16.769 36.794 -7.125 1.00 84.94 95 HIS A C 1
ATOM 763 O O . HIS A 1 95 ? 16.399 36.452 -6.000 1.00 84.94 95 HIS A O 1
ATOM 769 N N . PHE A 1 96 ? 17.821 36.257 -7.736 1.00 88.88 96 PHE A N 1
ATOM 770 C CA . PHE A 1 96 ? 18.685 35.276 -7.105 1.00 88.88 96 PHE A CA 1
ATOM 771 C C . PHE A 1 96 ? 19.659 35.949 -6.143 1.00 88.88 96 PHE A C 1
ATOM 773 O O . PHE A 1 96 ? 20.397 36.851 -6.538 1.00 88.88 96 PHE A O 1
ATOM 780 N N . ILE A 1 97 ? 19.688 35.472 -4.903 1.00 90.06 97 ILE A N 1
ATOM 781 C CA . ILE A 1 97 ? 20.504 36.028 -3.825 1.00 90.06 97 ILE A CA 1
ATOM 782 C C . ILE A 1 97 ? 21.308 34.939 -3.122 1.00 90.06 97 ILE A C 1
ATOM 784 O O . ILE A 1 97 ? 20.825 33.821 -2.959 1.00 90.06 97 ILE A O 1
ATOM 788 N N . LYS A 1 98 ? 22.541 35.244 -2.712 1.00 93.81 98 LYS A N 1
ATOM 789 C CA . LYS A 1 98 ? 23.411 34.288 -2.021 1.00 93.81 98 LYS A CA 1
ATOM 790 C C . LYS A 1 98 ? 23.257 34.345 -0.508 1.00 93.81 98 LYS A C 1
ATOM 792 O O . LYS A 1 98 ? 23.066 35.415 0.069 1.00 93.81 98 LYS A O 1
ATOM 797 N N . VAL A 1 99 ? 23.431 33.186 0.115 1.00 93.88 99 VAL A N 1
ATOM 798 C CA . VAL A 1 99 ? 23.616 33.028 1.559 1.00 93.88 99 VAL A CA 1
ATOM 799 C C . VAL A 1 99 ? 25.014 33.518 1.926 1.00 93.88 99 VAL A C 1
ATOM 801 O O . VAL A 1 99 ? 26.008 32.983 1.430 1.00 93.88 99 VAL A O 1
ATOM 804 N N . SER A 1 100 ? 25.090 34.544 2.767 1.00 95.06 100 SER A N 1
ATOM 805 C CA . SER A 1 100 ? 26.331 35.199 3.185 1.00 95.06 100 SER A CA 1
ATOM 806 C C . SER A 1 100 ? 26.897 34.619 4.483 1.00 95.06 100 SER A C 1
ATOM 808 O O . SER A 1 100 ? 28.115 34.530 4.620 1.00 95.06 100 SER A O 1
ATOM 810 N N . ASP A 1 101 ? 26.035 34.190 5.407 1.00 95.31 101 ASP A N 1
ATOM 811 C CA . ASP A 1 101 ? 26.426 33.621 6.700 1.00 95.31 101 ASP A CA 1
ATOM 812 C C . ASP A 1 101 ? 25.335 32.686 7.258 1.00 95.31 101 ASP A C 1
ATOM 814 O O . ASP A 1 101 ? 24.167 32.766 6.867 1.00 95.31 101 ASP A O 1
ATOM 818 N N . ILE A 1 102 ? 25.718 31.777 8.160 1.00 94.06 102 ILE A N 1
ATOM 819 C CA . ILE A 1 102 ? 24.824 30.804 8.800 1.00 94.06 102 ILE A CA 1
ATOM 820 C C . ILE A 1 102 ? 25.113 30.756 10.299 1.00 94.06 102 ILE A C 1
ATOM 822 O O . ILE A 1 102 ? 26.222 30.445 10.729 1.00 94.06 102 ILE A O 1
ATOM 826 N N . GLN A 1 103 ? 24.083 31.006 11.102 1.00 93.12 103 GLN A N 1
ATOM 827 C CA . GLN A 1 103 ? 24.158 31.073 12.560 1.00 93.12 103 GLN A CA 1
ATOM 828 C C . GLN A 1 103 ? 23.153 30.101 13.195 1.00 93.12 103 GLN A C 1
ATOM 830 O O . GLN A 1 103 ? 22.165 29.705 12.575 1.00 93.12 103 GLN A O 1
ATOM 835 N N . LYS A 1 104 ? 23.395 29.698 14.446 1.00 88.00 104 LYS A N 1
ATOM 836 C CA . LYS A 1 104 ? 22.416 28.926 15.231 1.00 88.00 104 LYS A CA 1
ATOM 837 C C . LYS A 1 104 ? 21.333 29.850 15.787 1.00 88.00 104 LYS A C 1
ATOM 839 O O . LYS A 1 104 ? 21.571 31.045 15.939 1.00 88.00 104 LYS A O 1
ATOM 844 N N . GLY A 1 105 ? 20.164 29.297 16.110 1.00 77.88 105 GLY A N 1
ATOM 845 C CA . GLY A 1 105 ? 19.154 30.036 16.865 1.00 77.88 105 GLY A CA 1
ATOM 846 C C . GLY A 1 105 ? 19.667 30.459 18.242 1.00 77.88 105 GLY A C 1
ATOM 847 O O . GLY A 1 105 ? 20.390 29.713 18.903 1.00 77.88 105 GLY A O 1
ATOM 848 N N . GLU A 1 106 ? 19.298 31.669 18.657 1.00 72.06 106 GLU A N 1
ATOM 849 C CA . GLU A 1 106 ? 19.774 32.288 19.903 1.00 72.06 106 GLU A CA 1
ATOM 850 C C . GLU A 1 106 ? 18.666 32.436 20.961 1.00 72.06 106 GLU A C 1
ATOM 852 O O . GLU A 1 106 ? 18.970 32.613 22.138 1.00 72.06 106 GLU A O 1
ATOM 857 N N . VAL A 1 107 ? 17.390 32.362 20.561 1.00 74.81 107 VAL A N 1
ATOM 858 C CA . VAL A 1 107 ? 16.220 32.620 21.416 1.00 74.81 107 VAL A CA 1
ATOM 859 C C . VAL A 1 107 ? 15.030 31.754 21.005 1.00 74.81 107 VAL A C 1
ATOM 861 O O . VAL A 1 107 ? 14.827 31.487 19.821 1.00 74.81 107 VAL A O 1
ATOM 864 N N . ASP A 1 108 ? 14.203 31.367 21.977 1.00 73.94 108 ASP A N 1
ATOM 865 C CA . ASP A 1 108 ? 12.923 30.718 21.697 1.00 73.94 108 ASP A CA 1
ATOM 866 C C . ASP A 1 108 ? 11.995 31.701 20.973 1.00 73.94 108 ASP A C 1
ATOM 868 O O . ASP A 1 108 ? 11.754 32.821 21.432 1.00 73.94 108 ASP A O 1
ATOM 872 N N . ARG A 1 109 ? 11.498 31.279 19.809 1.00 75.12 109 ARG A N 1
ATOM 873 C CA . ARG A 1 109 ? 10.630 32.065 18.927 1.00 75.12 109 ARG A CA 1
ATOM 874 C C . ARG A 1 109 ? 9.406 31.249 18.551 1.00 75.12 109 ARG A C 1
ATOM 876 O O . ARG A 1 109 ? 9.449 30.020 18.519 1.00 75.12 109 ARG A O 1
ATOM 883 N N . GLU A 1 110 ? 8.313 31.940 18.252 1.00 80.25 110 GLU A N 1
ATOM 884 C CA . GLU A 1 110 ? 7.117 31.296 17.720 1.00 80.25 110 GLU A CA 1
ATOM 885 C C . GLU A 1 110 ? 7.274 31.084 16.216 1.00 80.25 110 GLU A C 1
ATOM 887 O O . GLU A 1 110 ? 7.592 32.018 15.481 1.00 80.25 110 GLU A O 1
ATOM 892 N N . PHE A 1 111 ? 7.037 29.858 15.755 1.00 83.50 111 PHE A N 1
ATOM 893 C CA . PHE A 1 111 ? 7.044 29.528 14.336 1.00 83.50 111 PHE A CA 1
ATOM 894 C C . PHE A 1 111 ? 5.617 29.271 13.869 1.00 83.50 111 PHE A C 1
ATOM 896 O O . PHE A 1 111 ? 4.803 28.687 14.590 1.00 83.50 111 PHE A O 1
ATOM 903 N N . PHE A 1 112 ? 5.318 29.692 12.645 1.00 82.94 112 PHE A N 1
ATOM 904 C CA . PHE A 1 112 ? 4.027 29.466 12.014 1.00 82.94 112 PHE A CA 1
ATOM 905 C C . PHE A 1 112 ? 4.226 28.821 10.651 1.00 82.94 112 PHE A C 1
ATOM 907 O O . PHE A 1 112 ? 5.040 29.276 9.850 1.00 82.94 112 PHE A O 1
ATOM 914 N N . ASP A 1 113 ? 3.455 27.773 10.402 1.00 79.94 113 ASP A N 1
ATOM 915 C CA . ASP A 1 113 ? 3.386 27.089 9.119 1.00 79.94 113 ASP A CA 1
ATOM 916 C C . ASP A 1 113 ? 2.094 27.491 8.411 1.00 79.94 113 ASP A C 1
ATOM 918 O O . ASP A 1 113 ? 1.000 27.349 8.972 1.00 79.94 113 ASP A O 1
ATOM 922 N N . LEU A 1 114 ? 2.226 28.061 7.212 1.00 82.31 114 LEU A N 1
ATOM 923 C CA . LEU A 1 114 ? 1.104 28.554 6.419 1.00 82.31 114 LEU A CA 1
ATOM 924 C C . LEU A 1 114 ? 0.878 27.634 5.225 1.00 82.31 114 LEU A C 1
ATOM 926 O O . LEU A 1 114 ? 1.758 27.480 4.381 1.00 82.31 114 LEU A O 1
ATOM 930 N N . THR A 1 115 ? -0.344 27.118 5.070 1.00 80.50 115 THR A N 1
ATOM 931 C CA . THR A 1 115 ? -0.734 26.508 3.794 1.00 80.50 115 THR A CA 1
ATOM 932 C C . THR A 1 115 ? -1.342 27.547 2.884 1.00 80.50 115 THR A C 1
ATOM 934 O O . THR A 1 115 ? -2.401 28.100 3.177 1.00 80.50 115 THR A O 1
ATOM 937 N N . VAL A 1 116 ? -0.710 27.773 1.740 1.00 82.19 116 VAL A N 1
ATOM 938 C CA . VAL A 1 116 ? -1.192 28.697 0.713 1.00 82.19 116 VAL A CA 1
ATOM 939 C C . VAL A 1 116 ? -1.923 27.931 -0.385 1.00 82.19 116 VAL A C 1
ATOM 941 O O . VAL A 1 116 ? -1.552 26.811 -0.747 1.00 82.19 116 VAL A O 1
ATOM 944 N N . LYS A 1 117 ? -3.005 28.520 -0.906 1.00 80.19 117 LYS A N 1
ATOM 945 C CA . LYS A 1 117 ? -3.821 27.927 -1.972 1.00 80.19 117 LYS A CA 1
ATOM 946 C C . LYS A 1 117 ? -2.946 27.501 -3.157 1.00 80.19 117 LYS A C 1
ATOM 948 O O . LYS A 1 117 ? -1.954 28.148 -3.476 1.00 80.19 117 LYS A O 1
ATOM 953 N N . ASP A 1 118 ? -3.323 26.385 -3.781 1.00 73.69 118 ASP A N 1
ATOM 954 C CA . ASP A 1 118 ? -2.573 25.711 -4.856 1.00 73.69 118 ASP A CA 1
ATOM 955 C C . ASP A 1 118 ? -1.183 25.193 -4.429 1.00 73.69 118 ASP A C 1
ATOM 957 O O . ASP A 1 118 ? -0.410 24.717 -5.252 1.00 73.69 118 ASP A O 1
ATOM 961 N N . ASN A 1 119 ? -0.908 25.199 -3.117 1.00 62.28 119 ASN A N 1
ATOM 962 C CA . ASN A 1 119 ? 0.361 24.802 -2.510 1.00 62.28 119 ASN A CA 1
ATOM 963 C C . ASN A 1 119 ? 1.569 25.560 -3.062 1.00 62.28 119 ASN A C 1
ATOM 965 O O . ASN A 1 119 ? 2.669 25.011 -3.172 1.00 62.28 119 ASN A O 1
ATOM 969 N N . ASN A 1 120 ? 1.348 26.821 -3.417 1.00 69.94 120 ASN A N 1
ATOM 970 C CA . ASN A 1 120 ? 2.433 27.699 -3.778 1.00 69.94 120 ASN A CA 1
ATOM 971 C C . ASN A 1 120 ? 3.313 28.001 -2.558 1.00 69.94 120 ASN A C 1
ATOM 973 O O . ASN A 1 120 ? 2.917 27.876 -1.399 1.00 69.94 120 ASN A O 1
ATOM 977 N N . ASN A 1 121 ? 4.523 28.450 -2.849 1.00 77.31 121 ASN A N 1
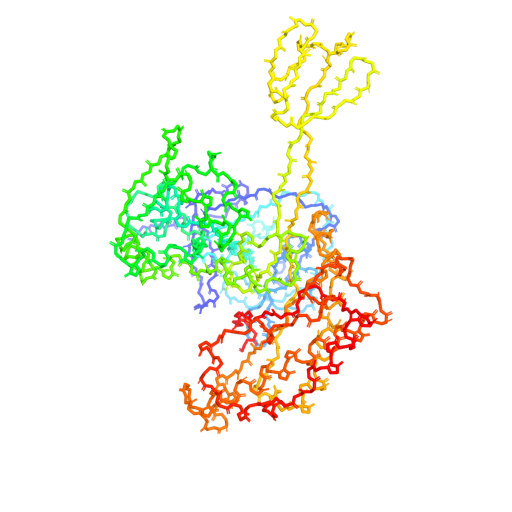ATOM 978 C CA . ASN A 1 121 ? 5.486 28.884 -1.851 1.00 77.31 121 ASN A CA 1
ATOM 979 C C . ASN A 1 121 ? 5.182 30.319 -1.471 1.00 77.31 121 ASN A C 1
ATOM 981 O O . ASN A 1 121 ? 4.813 31.098 -2.346 1.00 77.31 121 ASN A O 1
ATOM 985 N N . TYR A 1 122 ? 5.331 30.694 -0.213 1.00 80.94 122 TYR A N 1
ATOM 986 C CA . TYR A 1 122 ? 5.075 32.066 0.204 1.00 80.94 122 TYR A CA 1
ATOM 987 C C . TYR A 1 122 ? 6.364 32.770 0.559 1.00 80.94 122 TYR A C 1
ATOM 989 O O . TYR A 1 122 ? 7.351 32.170 0.979 1.00 80.94 122 TYR A O 1
ATOM 997 N N . PHE A 1 123 ? 6.341 34.072 0.355 1.00 81.81 123 PHE A N 1
ATOM 998 C CA . PHE A 1 123 ? 7.407 34.935 0.797 1.00 81.81 123 PHE A CA 1
ATOM 999 C C . PHE A 1 123 ? 7.152 35.330 2.252 1.00 81.81 123 PHE A C 1
ATOM 1001 O O . PHE A 1 123 ? 6.064 35.795 2.586 1.00 81.81 123 PHE A O 1
ATOM 1008 N N . CYS A 1 124 ? 8.146 35.133 3.115 1.00 79.50 124 CYS A N 1
ATOM 1009 C CA . CYS A 1 124 ? 8.106 35.591 4.503 1.00 79.50 124 CYS A CA 1
ATOM 1010 C C . CYS A 1 124 ? 9.091 36.742 4.682 1.00 79.50 124 CYS A C 1
ATOM 1012 O O . CYS A 1 124 ? 10.194 36.700 4.129 1.00 79.50 124 CYS A O 1
ATOM 1014 N N . SER A 1 125 ? 8.698 37.757 5.453 1.00 70.50 125 SER A N 1
ATOM 1015 C CA . SER A 1 125 ? 9.608 38.834 5.822 1.00 70.50 125 SER A CA 1
ATOM 1016 C C . SER A 1 125 ? 10.691 38.314 6.747 1.00 70.50 125 SER A C 1
ATOM 1018 O O . SER A 1 125 ? 10.508 37.331 7.472 1.00 70.50 125 SER A O 1
ATOM 1020 N N . THR A 1 126 ? 11.818 39.007 6.729 1.00 68.00 126 THR A N 1
ATOM 1021 C CA . THR A 1 126 ? 12.813 38.859 7.782 1.00 68.00 126 THR A CA 1
ATOM 1022 C C . THR A 1 126 ? 12.291 39.469 9.079 1.00 68.00 126 THR A C 1
ATOM 1024 O O . THR A 1 126 ? 11.293 40.192 9.097 1.00 68.00 126 THR A O 1
ATOM 1027 N N . ASP A 1 127 ? 12.943 39.139 10.188 1.00 64.06 127 ASP A N 1
ATOM 1028 C CA . ASP A 1 127 ? 12.601 39.689 11.506 1.00 64.06 127 ASP A CA 1
ATOM 1029 C C . ASP A 1 127 ? 12.921 41.200 11.594 1.00 64.06 127 ASP A C 1
ATOM 1031 O O . ASP A 1 127 ? 12.393 41.919 12.440 1.00 64.06 127 ASP A O 1
ATOM 1035 N N . ASN A 1 128 ? 13.741 41.708 10.665 1.00 61.41 128 ASN A N 1
ATOM 1036 C CA . ASN A 1 128 ? 13.879 43.135 10.414 1.00 61.41 128 ASN A CA 1
ATOM 1037 C C . ASN A 1 128 ? 12.699 43.554 9.526 1.00 61.41 128 ASN A C 1
ATOM 1039 O O . ASN A 1 128 ? 12.651 43.200 8.352 1.00 61.41 128 ASN A O 1
ATOM 1043 N N . GLN A 1 129 ? 11.749 44.316 10.066 1.00 61.03 129 GLN A N 1
ATOM 1044 C CA . GLN A 1 129 ? 10.513 44.755 9.391 1.00 61.03 129 GLN A CA 1
ATOM 1045 C C . GLN A 1 129 ? 10.735 45.636 8.129 1.00 61.03 129 GLN A C 1
ATOM 1047 O O . GLN A 1 129 ? 9.789 46.213 7.598 1.00 61.03 129 GLN A O 1
ATOM 1052 N N . ASP A 1 130 ? 11.968 45.718 7.621 1.00 60.38 130 ASP A N 1
ATOM 1053 C CA . ASP A 1 130 ? 12.465 46.652 6.607 1.00 60.38 130 ASP A CA 1
ATOM 1054 C C . ASP A 1 130 ? 12.299 46.158 5.154 1.00 60.38 130 ASP A C 1
ATOM 1056 O O . ASP A 1 130 ? 12.889 46.706 4.224 1.00 60.38 130 ASP A O 1
ATOM 1060 N N . GLY A 1 131 ? 11.432 45.168 4.927 1.00 60.00 131 GLY A N 1
ATOM 1061 C CA . GLY A 1 131 ? 10.723 45.068 3.649 1.00 60.00 131 GLY A CA 1
ATOM 1062 C C . GLY A 1 131 ? 11.304 44.176 2.556 1.00 60.00 131 GLY A C 1
ATOM 1063 O O . GLY A 1 131 ? 10.824 44.270 1.433 1.00 60.00 131 GLY A O 1
ATOM 1064 N N . ASN A 1 132 ? 12.251 43.283 2.854 1.00 71.06 132 ASN A N 1
ATOM 1065 C CA . ASN A 1 132 ? 12.608 42.206 1.925 1.00 71.06 132 ASN A CA 1
ATOM 1066 C C . ASN A 1 132 ? 12.035 40.879 2.414 1.00 71.06 132 ASN A C 1
ATOM 1068 O O . ASN A 1 132 ? 12.209 40.491 3.574 1.00 71.06 132 ASN A O 1
ATOM 1072 N N . LEU A 1 133 ? 11.345 40.184 1.515 1.00 75.00 133 LEU A N 1
ATOM 1073 C CA . LEU A 1 133 ? 10.809 38.863 1.789 1.00 75.00 133 LEU A CA 1
ATOM 1074 C C . LEU A 1 133 ? 11.642 37.813 1.052 1.00 75.00 133 LEU A C 1
ATOM 1076 O O . LEU A 1 133 ? 12.090 38.020 -0.078 1.00 75.00 133 LEU A O 1
ATOM 1080 N N . HIS A 1 134 ? 11.794 36.649 1.662 1.00 80.50 134 HIS A N 1
ATOM 1081 C CA . HIS A 1 134 ? 12.496 35.525 1.053 1.00 80.50 134 HIS A CA 1
ATOM 1082 C C . HIS A 1 134 ? 11.550 34.354 0.878 1.00 80.50 134 HIS A C 1
ATOM 1084 O O . HIS A 1 134 ? 10.615 34.156 1.662 1.00 80.50 134 HIS A O 1
ATOM 1090 N N . LEU A 1 135 ? 11.781 33.602 -0.195 1.00 80.44 135 LEU A N 1
ATOM 1091 C CA . LEU A 1 135 ? 10.918 32.494 -0.532 1.00 80.44 135 LEU A CA 1
ATOM 1092 C C . LEU A 1 135 ? 11.070 31.383 0.502 1.00 80.44 135 LEU A C 1
ATOM 1094 O O . LEU A 1 135 ? 12.160 30.849 0.694 1.00 80.44 135 LEU A O 1
ATOM 1098 N N . ILE A 1 136 ? 9.962 30.999 1.117 1.00 77.69 136 ILE A N 1
ATOM 1099 C CA . ILE A 1 136 ? 9.887 29.864 2.024 1.00 77.69 136 ILE A CA 1
ATOM 1100 C C . ILE A 1 136 ? 8.983 28.808 1.387 1.00 77.69 136 ILE A C 1
ATOM 1102 O O . ILE A 1 136 ? 7.965 29.115 0.758 1.00 77.69 136 ILE A O 1
ATOM 1106 N N . HIS A 1 137 ? 9.401 27.544 1.475 1.00 71.88 137 HIS A N 1
ATOM 1107 C CA . HIS A 1 137 ? 8.583 26.445 0.984 1.00 71.88 137 HIS A CA 1
ATOM 1108 C C . HIS A 1 137 ? 7.421 26.216 1.935 1.00 71.88 137 HIS A C 1
ATOM 1110 O O . HIS A 1 137 ? 7.643 26.010 3.125 1.00 71.88 137 HIS A O 1
ATOM 1116 N N . ASN A 1 138 ? 6.208 26.116 1.401 1.00 60.94 138 ASN A N 1
ATOM 1117 C CA . ASN A 1 138 ? 5.218 25.318 2.103 1.00 60.94 138 ASN A CA 1
ATOM 1118 C C . ASN A 1 138 ? 5.451 23.852 1.744 1.00 60.94 138 ASN A C 1
ATOM 1120 O O . ASN A 1 138 ? 5.624 23.530 0.569 1.00 60.94 138 ASN A O 1
ATOM 1124 N N . THR A 1 139 ? 5.443 22.970 2.740 1.00 54.56 139 THR A N 1
ATOM 1125 C CA . THR A 1 139 ? 5.582 21.526 2.531 1.00 54.56 139 THR A CA 1
ATOM 1126 C C . THR A 1 139 ? 4.637 21.023 1.427 1.00 54.56 139 THR A C 1
ATOM 1128 O O . THR A 1 139 ? 3.547 21.557 1.201 1.00 54.56 139 THR A O 1
ATOM 1131 N N . ARG A 1 140 ? 5.055 19.999 0.665 1.00 54.41 140 ARG A N 1
ATOM 1132 C CA . ARG A 1 140 ? 4.140 19.302 -0.258 1.00 54.41 140 ARG A CA 1
ATOM 1133 C C . ARG A 1 140 ? 2.885 18.906 0.519 1.00 54.41 140 ARG A C 1
ATOM 1135 O O . ARG A 1 140 ? 3.024 18.317 1.589 1.00 54.41 140 ARG A O 1
ATOM 1142 N N . ARG A 1 141 ? 1.693 19.184 -0.035 1.00 57.03 141 ARG A N 1
ATOM 1143 C CA . ARG A 1 141 ? 0.426 18.720 0.552 1.00 57.03 141 ARG A CA 1
ATOM 1144 C C . ARG A 1 141 ? 0.564 17.260 0.966 1.00 57.03 141 ARG A C 1
ATOM 1146 O O . ARG A 1 141 ? 0.960 16.422 0.150 1.00 57.03 141 ARG A O 1
ATOM 1153 N N . GLY A 1 142 ? 0.220 16.970 2.218 1.00 66.31 142 GLY A N 1
ATOM 1154 C CA . GLY A 1 142 ? -0.045 15.602 2.628 1.00 66.31 142 GLY A CA 1
ATOM 1155 C C . GLY A 1 142 ? -1.130 15.044 1.713 1.00 66.31 142 GLY A C 1
ATOM 1156 O O . GLY A 1 142 ? -2.215 15.610 1.622 1.00 66.31 142 GLY A O 1
ATOM 1157 N N . ALA A 1 143 ? -0.811 13.979 0.991 1.00 78.75 143 ALA A N 1
ATOM 1158 C CA . ALA A 1 143 ? -1.765 13.258 0.169 1.00 78.75 143 ALA A CA 1
ATOM 1159 C C . ALA A 1 143 ? -2.063 11.935 0.865 1.00 78.75 143 ALA A C 1
ATOM 1161 O O . ALA A 1 143 ? -1.147 11.191 1.219 1.00 78.75 143 ALA A O 1
ATOM 1162 N N . ILE A 1 144 ? -3.343 11.661 1.085 1.00 90.81 144 ILE A N 1
ATOM 1163 C CA . ILE A 1 144 ? -3.801 10.469 1.795 1.00 90.81 144 ILE A CA 1
ATOM 1164 C C . ILE A 1 144 ? -4.827 9.783 0.913 1.00 90.81 144 ILE A C 1
ATOM 1166 O O . ILE A 1 144 ? -5.782 10.424 0.478 1.00 90.81 144 ILE A O 1
ATOM 1170 N N . ALA A 1 145 ? -4.639 8.488 0.669 1.00 94.75 145 ALA A N 1
ATOM 1171 C CA . ALA A 1 145 ? -5.698 7.654 0.128 1.00 94.75 145 ALA A CA 1
ATOM 1172 C C . ALA A 1 145 ? -6.498 7.026 1.266 1.00 94.75 145 ALA A C 1
ATOM 1174 O O . ALA A 1 145 ? -5.925 6.572 2.256 1.00 94.75 145 ALA A O 1
ATOM 1175 N N . VAL A 1 146 ? -7.816 6.996 1.106 1.00 96.56 146 VAL A N 1
ATOM 1176 C CA . VAL A 1 146 ? -8.736 6.332 2.031 1.00 96.56 146 VAL A CA 1
ATOM 1177 C C . VAL A 1 146 ? -9.381 5.185 1.277 1.00 96.56 146 VAL A C 1
ATOM 1179 O O . VAL A 1 146 ? -9.838 5.373 0.154 1.00 96.56 146 VAL A O 1
ATOM 1182 N N . TYR A 1 147 ? -9.399 4.005 1.887 1.00 97.62 147 TYR A N 1
ATOM 1183 C CA . TYR A 1 147 ? -9.947 2.796 1.288 1.00 97.62 147 TYR A CA 1
ATOM 1184 C C . TYR A 1 147 ? -11.220 2.395 2.021 1.00 97.62 147 TYR A C 1
ATOM 1186 O O . TYR A 1 147 ? -11.213 2.310 3.247 1.00 97.62 147 TYR A O 1
ATOM 1194 N N . ILE A 1 148 ? -12.277 2.110 1.265 1.00 97.62 148 ILE A N 1
ATOM 1195 C CA . ILE A 1 148 ? -13.467 1.415 1.768 1.00 97.62 148 ILE A CA 1
ATOM 1196 C C . ILE A 1 148 ? -13.804 0.244 0.848 1.00 97.62 148 ILE A C 1
ATOM 1198 O O . ILE A 1 148 ? -13.399 0.210 -0.315 1.00 97.62 148 ILE A O 1
ATOM 1202 N N . GLU A 1 149 ? -14.564 -0.718 1.352 1.00 97.88 149 GLU A N 1
ATOM 1203 C CA . GLU A 1 149 ? -15.082 -1.817 0.541 1.00 97.88 149 GLU A CA 1
ATOM 1204 C C . GLU A 1 149 ? -16.433 -1.451 -0.100 1.00 97.88 149 GLU A C 1
ATOM 1206 O O . GLU A 1 149 ? -17.188 -0.654 0.460 1.00 97.88 149 GLU A O 1
ATOM 1211 N N . PRO A 1 150 ? -16.792 -2.037 -1.259 1.00 97.69 150 PRO A N 1
ATOM 1212 C CA . PRO A 1 150 ? -18.005 -1.668 -1.996 1.00 97.69 150 PRO A CA 1
ATOM 1213 C C . PRO A 1 150 ? -19.318 -2.043 -1.290 1.00 97.69 150 PRO A C 1
ATOM 1215 O O . PRO A 1 150 ? -20.386 -1.682 -1.774 1.00 97.69 150 PRO A O 1
ATOM 1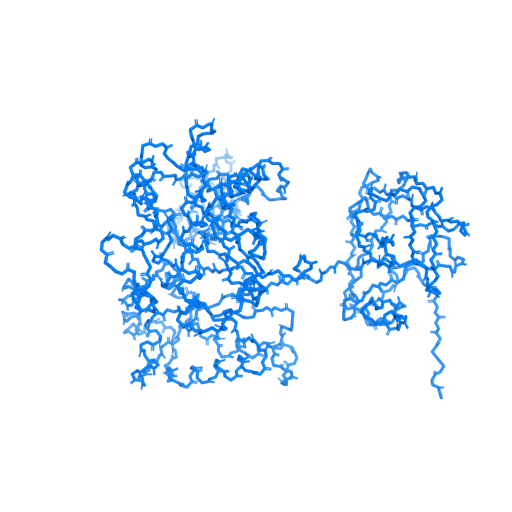218 N N . TRP A 1 151 ? -19.272 -2.800 -0.190 1.00 98.19 151 TRP A N 1
ATOM 1219 C CA . TRP A 1 151 ? -20.438 -3.119 0.645 1.00 98.19 151 TRP A CA 1
ATOM 1220 C C . TRP A 1 151 ? -20.703 -2.081 1.739 1.00 98.19 151 TRP A C 1
ATOM 1222 O O . TRP A 1 151 ? -21.697 -2.190 2.446 1.00 98.19 151 TRP A O 1
ATOM 1232 N N . HIS A 1 152 ? -19.840 -1.084 1.910 1.00 98.38 152 HIS A N 1
ATOM 1233 C CA . HIS A 1 152 ? -20.053 -0.045 2.910 1.00 98.38 152 HIS A CA 1
ATOM 1234 C C . HIS A 1 152 ? -21.316 0.773 2.587 1.00 98.38 152 HIS A C 1
ATOM 1236 O O . HIS A 1 152 ? -21.498 1.192 1.443 1.00 98.38 152 HIS A O 1
ATOM 1242 N N . ILE A 1 153 ? -22.174 1.039 3.579 1.00 97.62 153 ILE A N 1
ATOM 1243 C CA . ILE A 1 153 ? -23.439 1.769 3.365 1.00 97.62 153 ILE A CA 1
ATOM 1244 C C . ILE A 1 153 ? -23.244 3.168 2.760 1.00 97.62 153 ILE A C 1
ATOM 1246 O O . ILE A 1 153 ? -23.917 3.510 1.794 1.00 97.62 153 ILE A O 1
ATOM 1250 N N . ASP A 1 154 ? -22.218 3.898 3.203 1.00 96.69 154 ASP A N 1
ATOM 1251 C CA . ASP A 1 154 ? -21.862 5.222 2.661 1.00 96.69 154 ASP A CA 1
ATOM 1252 C C . ASP A 1 154 ? -21.066 5.196 1.334 1.00 96.69 154 ASP A C 1
ATOM 1254 O O . ASP A 1 154 ? -20.418 6.182 0.968 1.00 96.69 154 ASP A O 1
ATOM 1258 N N . VAL A 1 155 ? -21.034 4.074 0.596 1.00 97.81 155 VAL A N 1
ATOM 1259 C CA . VAL A 1 155 ? -20.207 3.962 -0.623 1.00 97.81 155 VAL A CA 1
ATOM 1260 C C . VAL A 1 155 ? -20.573 5.012 -1.676 1.00 97.81 155 VAL A C 1
ATOM 1262 O O . VAL A 1 155 ? -19.688 5.530 -2.350 1.00 97.81 155 VAL A O 1
ATOM 1265 N N . LYS A 1 156 ? -21.852 5.383 -1.811 1.00 95.31 156 LYS A N 1
ATOM 1266 C CA . LYS A 1 156 ? -22.292 6.381 -2.802 1.00 95.31 156 LYS A CA 1
ATOM 1267 C C . LYS A 1 156 ? -21.810 7.783 -2.427 1.00 95.31 156 LYS A C 1
ATOM 1269 O O . LYS A 1 156 ? -21.272 8.496 -3.271 1.00 95.31 156 LYS A O 1
ATOM 1274 N N . GLU A 1 157 ? -21.935 8.160 -1.158 1.00 93.62 157 GLU A N 1
ATOM 1275 C CA . GLU A 1 157 ? -21.411 9.414 -0.615 1.00 93.62 157 GLU A CA 1
ATOM 1276 C C . GLU A 1 157 ? -19.892 9.494 -0.749 1.00 93.62 157 GLU A C 1
ATOM 1278 O O . GLU A 1 157 ? -19.349 10.553 -1.069 1.00 93.62 157 GLU A O 1
ATOM 1283 N N . PHE A 1 158 ? -19.208 8.368 -0.552 1.00 95.62 158 PHE A N 1
ATOM 1284 C CA . PHE A 1 158 ? -17.764 8.275 -0.695 1.00 95.62 158 PHE A CA 1
ATOM 1285 C C . PHE A 1 158 ? -17.295 8.563 -2.131 1.00 95.62 158 PHE A C 1
ATOM 1287 O O . PHE A 1 158 ? -16.297 9.261 -2.329 1.00 95.62 158 PHE A O 1
ATOM 1294 N N . LEU A 1 159 ? -18.042 8.102 -3.142 1.00 94.62 159 LEU A N 1
ATOM 1295 C CA . LEU A 1 159 ? -17.775 8.417 -4.554 1.00 94.62 159 LEU A CA 1
ATOM 1296 C C . LEU A 1 159 ? -17.933 9.913 -4.864 1.00 94.62 159 LEU A C 1
ATOM 1298 O O . LEU A 1 159 ? -17.278 10.443 -5.761 1.00 94.62 159 LEU A O 1
ATOM 1302 N N . ASP A 1 160 ? -18.773 10.618 -4.110 1.00 91.44 160 ASP A N 1
ATOM 1303 C CA . ASP A 1 160 ? -19.063 12.032 -4.336 1.00 91.44 160 ASP A CA 1
ATOM 1304 C C . ASP A 1 160 ? -18.025 12.986 -3.722 1.00 91.44 160 ASP A C 1
ATOM 1306 O O . ASP A 1 160 ? -18.036 14.178 -4.045 1.00 91.44 160 ASP 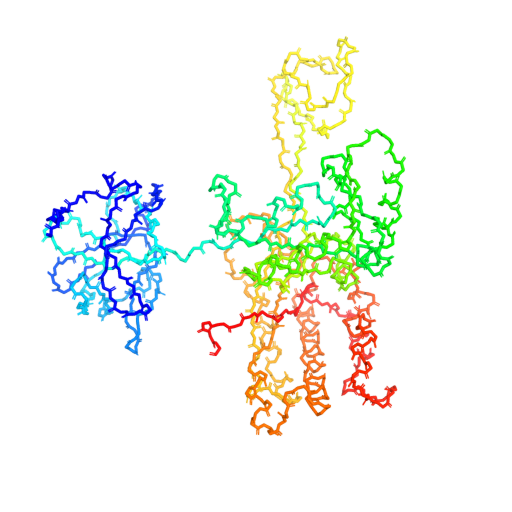A O 1
ATOM 1310 N N . LEU A 1 161 ? -17.097 12.492 -2.890 1.00 91.12 161 LEU A N 1
ATOM 1311 C CA . LEU A 1 161 ? -16.136 13.317 -2.139 1.00 91.12 161 LEU A CA 1
ATOM 1312 C C . LEU A 1 161 ? -15.284 14.242 -3.017 1.00 91.12 161 LEU A C 1
ATOM 1314 O O . LEU A 1 161 ? -14.880 15.315 -2.565 1.00 91.12 161 LEU A O 1
ATOM 1318 N N . LYS A 1 162 ? -15.013 13.835 -4.262 1.00 85.38 162 LYS A N 1
ATOM 1319 C CA . LYS A 1 162 ? -14.177 14.568 -5.226 1.00 85.38 162 LYS A CA 1
ATOM 1320 C C . LYS A 1 162 ? -14.954 15.390 -6.243 1.00 85.38 162 LYS A C 1
ATOM 1322 O O . LYS A 1 162 ? -14.335 16.110 -7.025 1.00 85.38 162 LYS A O 1
ATOM 1327 N N . LYS A 1 163 ? -16.283 15.290 -6.275 1.00 82.06 163 LYS A N 1
ATOM 1328 C CA . LYS A 1 163 ? -17.080 15.997 -7.279 1.00 82.06 163 LYS A CA 1
ATOM 1329 C C . LYS A 1 163 ? -17.025 17.502 -7.042 1.00 82.06 163 LYS A C 1
ATOM 1331 O O . LYS A 1 163 ? -17.285 17.976 -5.944 1.00 82.06 163 LYS A O 1
ATOM 1336 N N . ASN A 1 164 ? -16.787 18.258 -8.111 1.00 77.94 164 ASN A N 1
ATOM 1337 C CA . ASN A 1 164 ? -16.737 19.727 -8.074 1.00 77.94 164 ASN A CA 1
ATOM 1338 C C . ASN A 1 164 ? -18.118 20.393 -7.919 1.00 77.94 164 ASN A C 1
ATOM 1340 O O . ASN A 1 164 ? -18.207 21.612 -7.831 1.00 77.94 164 ASN A O 1
ATOM 1344 N N . SER A 1 165 ? -19.202 19.616 -7.959 1.00 77.19 165 SER A N 1
ATOM 1345 C CA . SER A 1 165 ? -20.573 20.109 -7.817 1.00 77.19 165 SER A CA 1
ATOM 1346 C C . SER A 1 165 ? -21.231 19.535 -6.563 1.00 77.19 165 SER A C 1
ATOM 1348 O O . SER A 1 165 ? -20.891 18.437 -6.117 1.00 77.19 165 SER A O 1
ATOM 1350 N N . GLY A 1 166 ? -22.190 20.274 -6.005 1.00 77.75 166 GLY A N 1
ATOM 1351 C CA . GLY A 1 166 ? -22.928 19.914 -4.793 1.00 77.75 166 GLY A CA 1
ATOM 1352 C C . GLY A 1 166 ? -22.503 20.725 -3.569 1.00 77.75 166 GLY A C 1
ATOM 1353 O O . GLY A 1 166 ? -21.961 21.819 -3.694 1.00 77.75 166 GLY A O 1
ATOM 1354 N N . GLU A 1 167 ? -22.819 20.215 -2.381 1.00 81.00 167 GLU A N 1
ATOM 1355 C CA . GLU A 1 167 ? -22.567 20.909 -1.116 1.00 81.00 167 GLU A CA 1
ATOM 1356 C C . GLU A 1 167 ? -21.110 20.738 -0.658 1.00 81.00 167 GLU A C 1
ATOM 1358 O O . GLU A 1 167 ? -20.686 19.623 -0.359 1.00 81.00 167 GLU A O 1
ATOM 1363 N N . GLU A 1 168 ? -20.374 21.847 -0.528 1.00 77.94 168 GLU A N 1
ATOM 1364 C CA . GLU A 1 168 ? -18.946 21.871 -0.154 1.00 77.94 168 GLU A CA 1
ATOM 1365 C C . GLU A 1 168 ? -18.644 21.140 1.164 1.00 77.94 168 GLU A C 1
ATOM 1367 O O . GLU A 1 168 ? -17.639 20.450 1.287 1.00 77.94 168 GLU A O 1
ATOM 1372 N N . ARG A 1 169 ? -19.549 21.212 2.150 1.00 83.00 169 ARG A N 1
ATOM 1373 C CA . ARG A 1 169 ? -19.388 20.536 3.455 1.00 83.00 169 ARG A CA 1
ATOM 1374 C C . ARG A 1 169 ? -19.334 19.010 3.352 1.00 83.00 169 ARG A C 1
ATOM 1376 O O . ARG A 1 169 ? -18.946 18.351 4.308 1.00 83.00 169 ARG A O 1
ATOM 1383 N N . ARG A 1 170 ? -19.745 18.457 2.210 1.00 82.94 170 ARG A N 1
ATOM 1384 C CA . ARG A 1 170 ? -19.738 17.024 1.900 1.00 82.94 170 ARG A CA 1
ATOM 1385 C C . ARG A 1 170 ? -18.612 16.659 0.927 1.00 82.94 170 ARG A C 1
ATOM 1387 O O . ARG A 1 170 ? -18.716 15.644 0.238 1.00 82.94 170 ARG A O 1
ATOM 1394 N N . ARG A 1 171 ? -17.589 17.505 0.781 1.00 83.81 171 ARG A N 1
ATOM 1395 C CA . ARG A 1 171 ? -16.457 17.292 -0.128 1.00 83.81 171 ARG A CA 1
ATOM 1396 C C . ARG A 1 171 ? -15.153 17.167 0.641 1.00 83.81 171 ARG A C 1
ATOM 1398 O O . ARG A 1 171 ? -14.970 17.762 1.697 1.00 83.81 171 ARG A O 1
ATOM 1405 N N . ALA A 1 172 ? -14.246 16.378 0.078 1.00 85.69 172 ALA A N 1
ATOM 1406 C CA . ALA A 1 172 ? -12.901 16.169 0.594 1.00 85.69 172 ALA A CA 1
ATOM 1407 C C . ALA A 1 172 ? -11.909 16.171 -0.576 1.00 85.69 172 ALA A C 1
ATOM 1409 O O . ALA A 1 172 ? -11.382 15.137 -0.993 1.00 85.69 172 ALA A O 1
ATOM 1410 N N . HIS A 1 173 ? -11.668 17.360 -1.131 1.00 80.12 173 HIS A N 1
ATOM 1411 C CA . HIS A 1 173 ? -10.859 17.538 -2.339 1.00 80.12 173 HIS A CA 1
ATOM 1412 C C . HIS A 1 173 ? -9.384 17.138 -2.181 1.00 80.12 173 HIS A C 1
ATOM 1414 O O . HIS A 1 173 ? -8.730 16.900 -3.195 1.00 80.12 173 HIS A O 1
ATOM 1420 N N . ASP A 1 174 ? -8.870 17.002 -0.958 1.00 79.88 174 ASP A N 1
ATOM 1421 C CA . ASP A 1 174 ? -7.475 16.619 -0.688 1.00 79.88 174 ASP A CA 1
ATOM 1422 C C . ASP A 1 174 ? -7.277 15.119 -0.372 1.00 79.88 174 ASP A C 1
ATOM 1424 O O . ASP A 1 174 ? -6.145 14.639 -0.372 1.00 79.88 174 ASP A O 1
ATOM 1428 N N . LEU A 1 175 ? -8.352 14.346 -0.162 1.00 88.50 175 LEU A N 1
ATOM 1429 C CA . LEU A 1 175 ? -8.278 12.887 0.042 1.00 88.50 175 LEU A CA 1
ATOM 1430 C C . LEU A 1 175 ? -8.297 12.147 -1.290 1.00 88.50 175 LEU A C 1
ATOM 1432 O O . LEU A 1 175 ? -8.877 12.647 -2.230 1.00 88.50 175 LEU A O 1
ATOM 1436 N N . PHE A 1 176 ? -7.732 10.954 -1.412 1.00 92.69 176 PHE A N 1
ATOM 1437 C CA . PHE A 1 176 ? -7.849 10.120 -2.614 1.00 92.69 176 PHE A CA 1
ATOM 1438 C C . PHE A 1 176 ? -8.746 8.916 -2.306 1.00 92.69 176 PHE A C 1
ATOM 1440 O O . PHE A 1 176 ? -8.297 7.980 -1.643 1.00 92.69 176 PHE A O 1
ATOM 1447 N N . PRO A 1 177 ? -10.027 8.937 -2.717 1.00 96.06 177 PRO A N 1
ATOM 1448 C CA . PRO A 1 177 ? -10.912 7.797 -2.533 1.00 96.06 177 PRO A CA 1
ATOM 1449 C C . PRO A 1 177 ? -10.368 6.554 -3.241 1.00 96.06 177 PRO A C 1
ATOM 1451 O O . PRO A 1 177 ? -9.903 6.637 -4.376 1.00 96.06 177 PRO A O 1
ATOM 1454 N N . ALA A 1 178 ? -10.467 5.397 -2.601 1.00 97.69 178 ALA A N 1
ATOM 1455 C CA . ALA A 1 178 ? -10.119 4.112 -3.182 1.00 97.69 178 ALA A CA 1
ATOM 1456 C C . ALA A 1 178 ? -11.122 3.036 -2.749 1.00 97.69 178 ALA A C 1
ATOM 1458 O O . ALA A 1 178 ? -11.609 3.037 -1.619 1.00 97.69 178 ALA A O 1
ATOM 1459 N N . LEU A 1 179 ? -11.436 2.118 -3.660 1.00 98.25 179 LEU A N 1
ATOM 1460 C CA . LEU A 1 179 ? -12.314 0.985 -3.407 1.00 98.25 179 LEU A CA 1
ATOM 1461 C C . LEU A 1 179 ? -11.515 -0.309 -3.346 1.00 98.25 179 LEU A C 1
ATOM 1463 O O . LEU A 1 179 ? -10.843 -0.677 -4.309 1.00 98.25 179 LEU A O 1
ATOM 1467 N N . TRP A 1 180 ? -11.658 -1.008 -2.222 1.00 98.12 180 TRP A N 1
ATOM 1468 C CA . TRP A 1 180 ? -11.088 -2.322 -1.949 1.00 98.12 180 TRP A CA 1
ATOM 1469 C C . TRP A 1 180 ? -12.085 -3.408 -2.387 1.00 98.12 180 TRP A C 1
ATOM 1471 O O . TRP A 1 180 ? -12.983 -3.810 -1.653 1.00 98.12 180 TRP A O 1
ATOM 1481 N N . LEU A 1 181 ? -11.993 -3.807 -3.653 1.00 98.25 181 LEU A N 1
ATOM 1482 C CA . LEU A 1 181 ? -12.963 -4.642 -4.361 1.00 98.25 181 LEU A CA 1
ATOM 1483 C C . LEU A 1 181 ? -12.752 -6.133 -4.078 1.00 98.25 181 LEU A C 1
ATOM 1485 O O . LEU A 1 181 ? -11.655 -6.654 -4.279 1.00 98.25 181 LEU A O 1
ATOM 1489 N N . ASN A 1 182 ? -13.818 -6.830 -3.689 1.00 97.69 182 ASN A N 1
ATOM 1490 C CA . ASN A 1 182 ? -13.859 -8.293 -3.594 1.00 97.69 182 ASN A CA 1
ATOM 1491 C C . ASN A 1 182 ? -14.405 -8.929 -4.888 1.00 97.69 182 ASN A C 1
ATOM 1493 O O . ASN A 1 182 ? -15.130 -8.292 -5.660 1.00 97.69 182 ASN A O 1
ATOM 1497 N N . ASP A 1 183 ? -14.054 -10.192 -5.127 1.00 97.94 183 ASP A N 1
ATOM 1498 C CA . ASP A 1 183 ? -14.433 -10.945 -6.322 1.00 97.94 183 ASP A CA 1
ATOM 1499 C C . ASP A 1 183 ? -15.954 -11.163 -6.376 1.00 97.94 183 ASP A C 1
ATOM 1501 O O . ASP A 1 183 ? -16.539 -11.081 -7.457 1.00 97.94 183 ASP A O 1
ATOM 1505 N N . LEU A 1 184 ? -16.612 -11.363 -5.224 1.00 98.62 184 LEU A N 1
ATOM 1506 C CA . LEU A 1 184 ? -18.066 -11.542 -5.142 1.00 98.62 184 LEU A CA 1
ATOM 1507 C C . LEU A 1 184 ? -18.822 -10.335 -5.714 1.00 98.62 184 LEU A C 1
ATOM 1509 O O . LEU A 1 184 ? -19.765 -10.511 -6.481 1.00 98.62 184 LEU A O 1
ATOM 1513 N N . PHE A 1 185 ? -18.401 -9.108 -5.403 1.00 98.69 185 PHE A N 1
ATOM 1514 C CA . PHE A 1 185 ? -19.003 -7.906 -5.978 1.00 98.69 185 PHE A CA 1
ATOM 1515 C C . PHE A 1 185 ? -18.908 -7.917 -7.509 1.00 98.69 185 PHE A C 1
ATOM 1517 O O . PHE A 1 185 ? -19.902 -7.677 -8.196 1.00 98.69 185 PHE A O 1
ATOM 1524 N N . MET A 1 186 ? -17.739 -8.261 -8.059 1.00 98.44 186 MET A N 1
ATOM 1525 C CA . MET A 1 186 ? -17.543 -8.334 -9.510 1.00 98.44 186 MET A CA 1
ATOM 1526 C C . MET A 1 186 ? -18.376 -9.446 -10.159 1.00 98.44 186 MET A C 1
ATOM 1528 O O . MET A 1 186 ? -18.922 -9.238 -11.245 1.00 98.44 186 MET A O 1
ATOM 1532 N N . GLN A 1 187 ? -18.540 -10.588 -9.486 1.00 98.44 187 GLN A N 1
ATOM 1533 C CA . GLN A 1 187 ? -19.460 -11.648 -9.913 1.00 98.44 187 GLN A CA 1
ATOM 1534 C C . GLN A 1 187 ? -20.904 -11.132 -9.953 1.00 98.44 187 GLN A C 1
ATOM 1536 O O . GLN A 1 187 ? -21.572 -11.245 -10.980 1.00 98.44 187 GLN A O 1
ATOM 1541 N N . ARG A 1 188 ? -21.362 -10.454 -8.891 1.00 98.56 188 ARG A N 1
ATOM 1542 C CA . ARG A 1 188 ? -22.718 -9.888 -8.814 1.00 98.56 188 ARG A CA 1
ATOM 1543 C C . ARG A 1 188 ? -22.968 -8.828 -9.896 1.00 98.56 188 ARG A C 1
ATOM 1545 O O . ARG A 1 188 ? -24.066 -8.769 -10.452 1.00 98.56 188 ARG A O 1
ATOM 1552 N N . VAL A 1 189 ? -21.950 -8.034 -10.250 1.00 98.62 189 VAL A N 1
ATOM 1553 C CA . VAL A 1 189 ? -21.982 -7.094 -11.388 1.00 98.62 189 VAL A CA 1
ATOM 1554 C C . VAL A 1 189 ? -22.149 -7.832 -12.718 1.00 98.62 189 VAL A C 1
ATOM 1556 O O . VAL A 1 189 ? -22.977 -7.426 -13.539 1.00 98.62 189 VAL A O 1
ATOM 1559 N N . GLN A 1 190 ? -21.374 -8.896 -12.943 1.00 98.38 190 GLN A N 1
ATOM 1560 C CA . GLN A 1 190 ? -21.427 -9.695 -14.170 1.00 98.38 190 GLN A CA 1
ATOM 1561 C C . GLN A 1 190 ? -22.784 -10.393 -14.344 1.00 98.38 190 GLN A C 1
ATOM 1563 O O . GLN A 1 190 ? -23.305 -10.453 -15.458 1.00 98.38 190 GLN A O 1
ATOM 1568 N N . GLU A 1 191 ? -23.365 -10.875 -13.248 1.00 98.44 191 GLU A N 1
ATOM 1569 C CA . GLU A 1 191 ? -24.656 -11.571 -13.209 1.00 98.44 191 GLU A CA 1
ATOM 1570 C C . GLU A 1 191 ? -25.870 -10.628 -13.216 1.00 98.44 191 GLU A C 1
ATOM 1572 O O . GLU A 1 191 ? -27.004 -11.096 -13.283 1.00 98.44 191 GLU A O 1
ATOM 1577 N N . ASP A 1 192 ? -25.651 -9.309 -13.167 1.00 98.12 192 ASP A N 1
ATOM 1578 C CA . ASP A 1 192 ? -26.706 -8.290 -13.052 1.00 98.12 192 ASP A CA 1
ATOM 1579 C C . ASP A 1 192 ? -27.640 -8.531 -11.853 1.00 98.12 192 ASP A C 1
ATOM 1581 O O . ASP A 1 192 ? -28.867 -8.457 -11.945 1.00 98.12 192 ASP A O 1
ATOM 1585 N N . SER A 1 193 ? -27.039 -8.863 -10.712 1.00 98.38 193 SER A N 1
ATOM 1586 C CA . SER A 1 193 ? -27.749 -9.226 -9.488 1.00 98.38 193 SER A CA 1
ATOM 1587 C C . SER A 1 193 ? -27.698 -8.113 -8.433 1.00 98.38 193 SER A C 1
ATOM 1589 O O . SER A 1 193 ? -27.169 -7.012 -8.648 1.00 98.38 193 SER A O 1
ATOM 1591 N N . HIS A 1 194 ? -28.317 -8.384 -7.285 1.00 98.44 194 HIS A N 1
ATOM 1592 C CA . HIS A 1 194 ? -28.360 -7.456 -6.164 1.00 98.44 194 HIS A CA 1
ATOM 1593 C C . HIS A 1 194 ? -27.064 -7.496 -5.347 1.00 98.44 194 HIS A C 1
ATOM 1595 O O . HIS A 1 194 ? -26.399 -8.531 -5.246 1.00 98.44 194 HIS A O 1
ATOM 1601 N N . TRP A 1 195 ? -26.749 -6.353 -4.748 1.00 98.62 195 TRP A N 1
ATOM 1602 C CA . TRP A 1 195 ? -25.653 -6.144 -3.816 1.00 98.62 195 TRP A CA 1
ATOM 1603 C C . TRP A 1 195 ? -26.195 -5.539 -2.527 1.00 98.62 195 TRP A C 1
ATOM 1605 O O . TRP A 1 195 ? -27.003 -4.611 -2.581 1.00 98.62 195 TRP A O 1
ATOM 1615 N N . THR A 1 196 ? -25.758 -6.060 -1.388 1.00 98.56 196 THR A N 1
ATOM 1616 C CA . THR A 1 196 ? -26.195 -5.608 -0.068 1.00 98.56 196 THR A CA 1
ATOM 1617 C C . THR A 1 196 ? -25.134 -4.706 0.558 1.00 98.56 196 THR A C 1
ATOM 1619 O O . THR A 1 196 ? -23.955 -5.052 0.655 1.00 98.56 196 THR A O 1
ATOM 1622 N N . LEU A 1 197 ? -25.545 -3.518 0.969 1.00 98.62 197 LEU A N 1
ATOM 1623 C CA . LEU A 1 197 ? -24.728 -2.614 1.753 1.00 98.62 197 LEU A CA 1
ATOM 1624 C C . LEU A 1 197 ? -24.999 -2.827 3.240 1.00 98.62 197 LEU A C 1
ATOM 1626 O O . LEU A 1 197 ? -26.148 -3.063 3.611 1.00 98.62 197 LEU A O 1
ATOM 1630 N N . PHE A 1 198 ? -23.972 -2.700 4.073 1.00 98.38 198 PHE A N 1
ATOM 1631 C CA . PHE A 1 198 ? -24.042 -2.905 5.520 1.00 98.38 198 PHE A CA 1
ATOM 1632 C C . PHE A 1 198 ? -23.434 -1.731 6.295 1.00 98.38 198 PHE A C 1
ATOM 1634 O O . PHE A 1 198 ? -22.534 -1.045 5.794 1.00 98.38 198 PHE A O 1
ATOM 1641 N N . ASP A 1 199 ? -23.894 -1.543 7.535 1.00 97.31 199 ASP A N 1
ATOM 1642 C CA . ASP A 1 199 ? -23.209 -0.702 8.520 1.00 97.31 199 ASP A CA 1
ATOM 1643 C C . ASP A 1 199 ? -21.906 -1.398 8.974 1.00 97.31 199 ASP A C 1
ATOM 1645 O O . ASP A 1 199 ? -21.968 -2.481 9.565 1.00 97.31 199 ASP A O 1
ATOM 1649 N N . PRO A 1 200 ? -20.716 -0.815 8.729 1.00 95.44 200 PRO A N 1
ATOM 1650 C CA . PRO A 1 200 ? -19.438 -1.420 9.114 1.00 95.44 200 PRO A CA 1
ATOM 1651 C C . PRO A 1 200 ? -19.281 -1.641 10.624 1.00 95.44 200 PRO A C 1
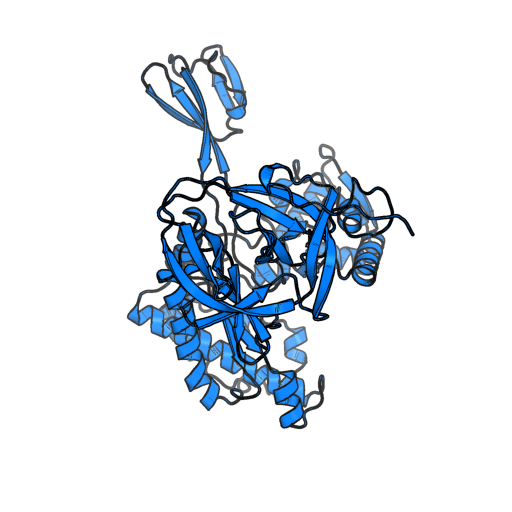ATOM 1653 O O . PRO A 1 200 ? -18.436 -2.443 11.020 1.00 95.44 200 PRO A O 1
ATOM 1656 N N . TYR A 1 201 ? -20.051 -0.952 11.473 1.00 92.69 201 TYR A N 1
ATOM 1657 C CA . TYR A 1 201 ? -20.046 -1.191 12.914 1.00 92.69 201 TYR A CA 1
ATOM 1658 C C . TYR A 1 201 ? -20.653 -2.555 13.264 1.00 92.69 201 TYR A C 1
ATOM 1660 O O . TYR A 1 201 ? -20.149 -3.247 14.147 1.00 92.69 201 TYR A O 1
ATOM 1668 N N . GLU A 1 202 ? -21.707 -2.962 12.554 1.00 95.31 202 GLU A N 1
ATOM 1669 C CA . GLU A 1 202 ? -22.426 -4.216 12.807 1.00 95.31 202 GLU A CA 1
ATOM 1670 C C . GLU A 1 202 ? -21.760 -5.430 12.145 1.00 95.31 202 GLU A C 1
ATOM 1672 O O . GLU A 1 202 ? -21.992 -6.557 12.578 1.00 95.31 202 GLU A O 1
ATOM 1677 N N . VAL A 1 203 ? -20.933 -5.206 11.113 1.00 96.12 203 VAL A N 1
ATOM 1678 C CA . VAL A 1 203 ? -20.266 -6.266 10.329 1.00 96.12 203 VAL A CA 1
ATOM 1679 C C . VAL A 1 203 ? -18.754 -6.059 10.183 1.00 96.12 203 VAL A C 1
ATOM 1681 O O . VAL A 1 203 ? -18.154 -6.359 9.145 1.00 96.12 203 VAL A O 1
ATOM 1684 N N . SER A 1 204 ? -18.119 -5.507 11.221 1.00 92.31 204 SER A N 1
ATOM 1685 C CA . SER A 1 204 ? -16.691 -5.148 11.215 1.00 92.31 204 SER A CA 1
ATOM 1686 C C . SER A 1 204 ? -15.756 -6.304 10.823 1.00 92.31 204 SER A C 1
ATOM 1688 O O . SER A 1 204 ? -14.694 -6.065 10.235 1.00 92.31 204 SER A O 1
ATOM 1690 N N . GLU A 1 205 ? -16.173 -7.553 11.055 1.00 93.94 205 GLU A N 1
ATOM 1691 C CA . GLU A 1 205 ? -15.416 -8.757 10.717 1.00 93.94 205 GLU A CA 1
ATOM 1692 C C . GLU A 1 205 ? -15.187 -8.932 9.211 1.00 93.94 205 GLU A C 1
ATOM 1694 O O . GLU A 1 205 ? -14.199 -9.543 8.809 1.00 93.94 205 GLU A O 1
ATOM 1699 N N . LEU A 1 206 ? -16.046 -8.367 8.352 1.00 96.50 206 LEU A N 1
ATOM 1700 C CA . LEU A 1 206 ? -15.892 -8.479 6.898 1.00 96.50 206 LEU A CA 1
ATOM 1701 C C . LEU A 1 206 ? -14.567 -7.889 6.396 1.00 96.50 206 LEU A C 1
ATOM 1703 O O . LEU A 1 206 ? -14.052 -8.323 5.361 1.00 96.50 206 LEU A O 1
ATOM 1707 N N . THR A 1 207 ? -13.997 -6.934 7.137 1.00 93.56 207 THR A N 1
ATOM 1708 C CA . THR A 1 207 ? -12.715 -6.299 6.800 1.00 93.56 207 THR A CA 1
ATOM 1709 C C . THR A 1 207 ? -11.515 -7.240 6.940 1.00 93.56 207 THR A C 1
ATOM 1711 O O . THR A 1 207 ? -10.482 -6.998 6.314 1.00 93.56 207 THR A O 1
ATOM 1714 N N . ASP A 1 208 ? -11.662 -8.337 7.690 1.00 94.56 208 ASP A N 1
ATOM 1715 C CA . ASP A 1 208 ? -10.612 -9.338 7.905 1.00 94.56 208 ASP A CA 1
ATOM 1716 C C . ASP A 1 208 ? -10.747 -10.581 7.016 1.00 94.56 208 ASP A C 1
ATOM 1718 O O . ASP A 1 208 ? -9.812 -11.374 6.908 1.00 94.56 208 ASP A O 1
ATOM 1722 N N . LEU A 1 209 ? -11.886 -10.742 6.340 1.00 97.12 209 LEU A N 1
ATOM 1723 C CA . LEU A 1 209 ? -12.182 -11.898 5.492 1.00 97.12 209 LEU A CA 1
ATOM 1724 C C . LEU A 1 209 ? -11.945 -11.572 4.022 1.00 97.12 209 LEU A C 1
ATOM 1726 O O . LEU A 1 209 ? -12.220 -10.460 3.595 1.00 97.12 209 LEU A O 1
ATOM 1730 N N . TYR A 1 210 ? -11.522 -12.537 3.208 1.00 97.75 210 TYR A N 1
ATOM 1731 C CA . TYR A 1 210 ? -11.392 -12.382 1.751 1.00 97.75 210 TYR A CA 1
ATOM 1732 C C . TYR A 1 210 ? -11.734 -13.695 1.032 1.00 97.75 210 TYR A C 1
ATOM 1734 O O . TYR A 1 210 ? -11.807 -14.754 1.656 1.00 97.75 210 TYR A O 1
ATOM 1742 N N . GLY A 1 211 ? -11.964 -13.638 -0.281 1.00 96.81 211 GLY A N 1
ATOM 1743 C CA . GLY A 1 211 ? -12.267 -14.819 -1.095 1.00 96.81 211 GLY A CA 1
ATOM 1744 C C . GLY A 1 211 ? -13.501 -15.598 -0.618 1.00 96.81 211 GLY A C 1
ATOM 1745 O O . GLY A 1 211 ? -14.578 -15.026 -0.424 1.00 96.81 211 GLY A O 1
ATOM 1746 N N . ASP A 1 212 ? -13.353 -16.913 -0.447 1.00 97.81 212 ASP A N 1
ATOM 1747 C CA . ASP A 1 212 ? -14.467 -17.810 -0.115 1.00 97.81 212 ASP A CA 1
ATOM 1748 C C . ASP A 1 212 ? -15.021 -17.560 1.297 1.00 97.81 212 ASP A C 1
ATOM 1750 O O . ASP A 1 212 ? -16.236 -17.571 1.486 1.00 97.81 212 ASP A O 1
ATOM 1754 N N . GLU A 1 213 ? -14.156 -17.258 2.273 1.00 98.12 213 GLU A N 1
ATOM 1755 C CA . GLU A 1 213 ? -14.568 -16.953 3.653 1.00 98.12 213 GLU A CA 1
ATOM 1756 C C . GLU A 1 213 ? -15.404 -15.671 3.711 1.00 98.12 213 GLU A C 1
ATOM 1758 O O . GLU A 1 213 ? -16.461 -15.636 4.345 1.00 98.12 213 GLU A O 1
ATOM 1763 N N . PHE A 1 214 ? -14.974 -14.634 2.982 1.00 98.44 214 PHE A N 1
ATOM 1764 C CA . PHE A 1 214 ? -15.760 -13.411 2.820 1.00 98.44 214 PHE A CA 1
ATOM 1765 C C . PHE A 1 214 ? -17.101 -13.713 2.159 1.00 98.44 214 PHE A C 1
ATOM 1767 O O . PHE A 1 214 ? -18.138 -13.270 2.640 1.00 98.44 214 PHE A O 1
ATOM 1774 N N . THR A 1 215 ? -17.089 -14.490 1.074 1.00 98.50 215 THR A N 1
ATOM 1775 C CA . THR A 1 215 ? -18.296 -14.810 0.306 1.00 98.50 215 THR A CA 1
ATOM 1776 C C . THR A 1 215 ? -19.331 -15.528 1.160 1.00 98.50 215 THR A C 1
ATOM 1778 O O . THR A 1 215 ? -20.500 -15.140 1.171 1.00 98.50 215 THR A O 1
ATOM 1781 N N . GLN A 1 216 ? -18.903 -16.544 1.909 1.00 98.50 216 GLN A N 1
ATOM 1782 C CA . GLN A 1 216 ? -19.776 -17.282 2.808 1.00 98.50 216 GLN A CA 1
ATOM 1783 C C . GLN A 1 216 ? -20.365 -16.358 3.879 1.00 98.50 216 GLN A C 1
ATOM 1785 O O . GLN A 1 216 ? -21.588 -16.285 4.018 1.00 98.50 216 GLN A O 1
ATOM 1790 N N . ARG A 1 217 ? -19.512 -15.610 4.593 1.00 98.31 217 ARG A N 1
ATOM 1791 C CA . ARG A 1 217 ? -19.962 -14.733 5.679 1.00 98.31 217 ARG A CA 1
ATOM 1792 C C . ARG A 1 217 ? -20.894 -13.631 5.182 1.00 98.31 217 ARG A C 1
ATOM 1794 O O . ARG A 1 217 ? -21.894 -13.330 5.827 1.00 98.31 217 ARG A O 1
ATOM 1801 N N . TYR A 1 218 ? -20.593 -13.053 4.025 1.00 98.50 218 TYR A N 1
ATOM 1802 C CA . TYR A 1 218 ? -21.409 -12.019 3.403 1.00 98.50 218 TYR A CA 1
ATOM 1803 C C . TYR A 1 218 ? -22.827 -12.528 3.110 1.00 98.50 218 TYR A C 1
ATOM 1805 O O . TYR A 1 218 ? -23.798 -11.882 3.493 1.00 98.50 218 TYR A O 1
ATOM 1813 N N . ILE A 1 219 ? -22.965 -13.717 2.510 1.00 98.19 219 ILE A N 1
ATOM 1814 C CA . ILE A 1 219 ? -24.275 -14.321 2.204 1.00 98.19 219 ILE A CA 1
ATOM 1815 C C . ILE A 1 219 ? -25.058 -14.653 3.485 1.00 98.19 219 ILE A C 1
ATOM 1817 O O . ILE A 1 219 ? -26.276 -14.477 3.523 1.00 98.19 219 ILE A O 1
ATOM 1821 N N . GLU A 1 220 ? -24.384 -15.104 4.546 1.00 98.12 220 GLU A N 1
ATOM 1822 C CA . GLU A 1 220 ? -25.015 -15.316 5.857 1.00 98.12 220 GLU A CA 1
ATOM 1823 C C . GLU A 1 220 ? -25.573 -14.003 6.434 1.00 98.12 220 GLU A C 1
ATOM 1825 O O . GLU A 1 220 ? -26.707 -13.964 6.917 1.00 98.12 220 GLU A O 1
ATOM 1830 N N . LEU A 1 221 ? -24.813 -12.908 6.338 1.00 97.81 221 LEU A N 1
ATOM 1831 C CA . LEU A 1 221 ? -25.242 -11.578 6.780 1.00 97.81 221 LEU A CA 1
ATOM 1832 C C . LEU A 1 221 ? -26.399 -11.028 5.933 1.00 97.81 221 LEU A C 1
ATOM 1834 O O . LEU A 1 221 ? -27.322 -10.427 6.484 1.00 97.81 221 LEU A O 1
ATOM 1838 N N . GLU A 1 222 ? -26.438 -11.300 4.622 1.00 97.62 222 GLU A N 1
ATOM 1839 C CA . GLU A 1 222 ? -27.586 -10.938 3.771 1.00 97.62 222 GLU A CA 1
ATOM 1840 C C . GLU A 1 222 ? -28.905 -11.531 4.309 1.00 97.62 222 GLU A C 1
ATOM 1842 O O . GLU A 1 222 ? -29.962 -10.905 4.179 1.00 97.62 222 GLU A O 1
ATOM 1847 N N . GLN A 1 223 ? -28.856 -12.697 4.965 1.00 96.75 223 GLN A N 1
ATOM 1848 C CA . GLN A 1 223 ? -30.021 -13.380 5.542 1.00 96.75 223 GLN A CA 1
ATOM 1849 C C . GLN A 1 223 ? -30.382 -12.904 6.957 1.00 96.75 223 GLN A C 1
ATOM 1851 O O . GLN A 1 223 ? -31.496 -13.158 7.414 1.00 96.75 223 GLN A O 1
ATOM 1856 N N . ASN A 1 224 ? -29.488 -12.190 7.644 1.00 95.25 224 ASN A N 1
ATOM 1857 C CA . ASN A 1 224 ? -29.728 -11.703 9.000 1.00 95.25 224 ASN A CA 1
ATOM 1858 C C . ASN A 1 224 ? -30.698 -10.505 8.994 1.00 95.25 224 ASN A C 1
ATOM 1860 O O . ASN A 1 224 ? -30.466 -9.513 8.302 1.00 95.25 224 ASN A O 1
ATOM 1864 N N . CYS A 1 225 ? -31.799 -10.596 9.741 1.00 92.81 225 CYS A N 1
ATOM 1865 C CA . CYS A 1 225 ? -32.818 -9.543 9.832 1.00 92.81 225 CYS A CA 1
ATOM 1866 C C . CYS A 1 225 ? -32.532 -8.490 10.912 1.00 92.81 225 CYS A C 1
ATOM 1868 O O . CYS A 1 225 ? -33.200 -7.459 10.915 1.00 92.81 225 CYS A O 1
ATOM 1870 N N . ASP A 1 226 ? -31.565 -8.739 11.797 1.00 94.62 226 ASP A N 1
ATOM 1871 C CA . ASP A 1 226 ? -31.277 -7.898 12.964 1.00 94.62 226 ASP A CA 1
ATOM 1872 C C . ASP A 1 226 ? -30.201 -6.832 12.699 1.00 94.62 226 ASP A C 1
ATOM 1874 O O . ASP A 1 226 ? -29.862 -6.081 13.607 1.00 94.62 226 ASP A O 1
ATOM 1878 N N . ILE A 1 227 ? -29.669 -6.760 11.473 1.00 95.19 227 ILE A N 1
ATOM 1879 C CA . ILE A 1 227 ? -28.632 -5.798 11.071 1.00 95.19 227 ILE A CA 1
ATOM 1880 C C . ILE A 1 227 ? -29.156 -4.794 10.045 1.00 95.19 227 ILE A C 1
ATOM 1882 O O . ILE A 1 227 ? -30.011 -5.104 9.205 1.00 95.19 227 ILE A O 1
ATOM 1886 N N . THR A 1 228 ? -28.593 -3.592 10.078 1.00 95.56 228 THR A N 1
ATOM 1887 C CA . THR A 1 228 ? -28.883 -2.514 9.138 1.00 95.56 228 THR A CA 1
ATOM 1888 C C . THR A 1 228 ? -28.302 -2.843 7.769 1.00 95.56 228 THR A C 1
ATOM 1890 O O . THR A 1 228 ? -27.104 -3.096 7.622 1.00 95.56 228 THR A O 1
ATOM 1893 N N . LYS A 1 229 ? -29.157 -2.827 6.740 1.00 96.12 229 LYS A N 1
ATOM 1894 C CA . LYS A 1 229 ? -28.750 -3.121 5.365 1.00 96.12 229 LYS A CA 1
ATOM 1895 C C . LYS A 1 229 ? -29.582 -2.401 4.310 1.00 96.12 229 LYS A C 1
ATOM 1897 O O . LYS A 1 229 ? -30.784 -2.204 4.482 1.00 96.12 229 LYS A O 1
ATOM 1902 N N . GLU A 1 230 ? -28.952 -2.074 3.185 1.00 97.75 230 GLU A N 1
ATOM 1903 C CA . GLU A 1 230 ? -29.601 -1.547 1.975 1.00 97.75 230 GLU A CA 1
ATOM 1904 C C . GLU A 1 230 ? -29.312 -2.484 0.800 1.00 97.75 230 GLU A C 1
ATOM 1906 O O . GLU A 1 230 ? -28.169 -2.854 0.571 1.00 97.75 230 GLU A O 1
ATOM 1911 N N . VAL A 1 231 ? -30.327 -2.859 0.022 1.00 98.00 231 VAL A N 1
ATOM 1912 C CA . VAL A 1 231 ? -30.136 -3.702 -1.168 1.00 98.00 231 VAL A CA 1
ATOM 1913 C C . VAL A 1 231 ? -30.213 -2.842 -2.423 1.00 98.00 231 VAL A C 1
ATOM 1915 O O . VAL A 1 231 ? -31.201 -2.146 -2.655 1.00 98.00 231 VAL A O 1
ATOM 1918 N N . ILE A 1 232 ? -29.182 -2.921 -3.261 1.00 98.31 232 ILE A N 1
ATOM 1919 C CA . ILE A 1 232 ? -29.041 -2.142 -4.494 1.00 98.31 232 ILE A CA 1
ATOM 1920 C C . ILE A 1 232 ? -28.700 -3.043 -5.687 1.00 98.31 232 ILE A C 1
ATOM 1922 O O . ILE A 1 232 ? -28.386 -4.219 -5.537 1.00 98.31 232 ILE A O 1
ATOM 1926 N N . SER A 1 233 ? -28.730 -2.496 -6.904 1.00 98.56 233 SER A N 1
ATOM 1927 C CA . SER A 1 233 ? -28.186 -3.187 -8.081 1.00 98.56 233 SER A CA 1
ATOM 1928 C C . SER A 1 233 ? -26.659 -3.083 -8.097 1.00 98.56 233 SER A C 1
ATOM 1930 O O . SER A 1 233 ? -26.122 -1.970 -8.152 1.00 98.56 233 SER A O 1
ATOM 1932 N N . ALA A 1 234 ? -25.964 -4.227 -8.140 1.00 98.69 234 ALA A N 1
ATOM 1933 C CA . ALA A 1 234 ? -24.503 -4.275 -8.249 1.00 98.69 234 ALA A CA 1
ATOM 1934 C C . ALA A 1 234 ? -24.019 -3.524 -9.501 1.00 98.69 234 ALA A C 1
ATOM 1936 O O . ALA A 1 234 ? -23.111 -2.693 -9.456 1.00 98.69 234 ALA A O 1
ATOM 1937 N N . LYS A 1 235 ? -24.695 -3.754 -10.631 1.00 98.44 235 LYS A N 1
ATOM 1938 C CA . LYS A 1 235 ? -24.387 -3.126 -11.920 1.00 98.44 235 LYS A CA 1
ATOM 1939 C C . LYS A 1 235 ? -24.646 -1.620 -11.931 1.00 98.44 235 LYS A C 1
ATOM 1941 O O . LYS A 1 235 ? -23.922 -0.895 -12.614 1.00 98.44 235 LYS A O 1
ATOM 1946 N N . SER A 1 236 ? -25.656 -1.133 -11.203 1.00 98.25 236 SER A N 1
ATOM 1947 C CA . SER A 1 236 ? -25.879 0.313 -11.046 1.00 98.25 236 SER A CA 1
ATOM 1948 C C . SER A 1 236 ? -24.741 0.963 -10.265 1.00 98.25 236 SER A C 1
ATOM 1950 O O . SER A 1 236 ? -24.164 1.937 -10.750 1.00 98.25 236 SER A O 1
ATOM 1952 N N . LEU A 1 237 ? -24.355 0.379 -9.122 1.00 98.44 237 LEU A N 1
ATOM 1953 C CA . LEU A 1 237 ? -23.225 0.872 -8.332 1.00 98.44 237 LEU A CA 1
ATOM 1954 C C . LEU A 1 237 ? -21.930 0.865 -9.155 1.00 98.44 237 LEU A C 1
ATOM 1956 O O . LEU A 1 237 ? -21.210 1.856 -9.184 1.00 98.44 237 LEU A O 1
ATOM 1960 N N . TRP A 1 238 ? -21.665 -0.202 -9.912 1.00 98.50 238 TRP A N 1
ATOM 1961 C CA . TRP A 1 238 ? -20.485 -0.265 -10.775 1.00 98.50 238 TRP A CA 1
ATOM 1962 C C . TRP A 1 238 ? -20.449 0.843 -11.836 1.00 98.50 238 TRP A C 1
ATOM 1964 O O . TRP A 1 238 ? -19.407 1.453 -12.069 1.00 98.50 238 TRP A O 1
ATOM 1974 N N . LYS A 1 239 ? -21.593 1.171 -12.452 1.00 98.12 239 LYS A N 1
ATOM 1975 C CA . LYS A 1 239 ? -21.684 2.309 -13.384 1.00 98.12 239 LYS A CA 1
ATOM 1976 C C . LYS A 1 239 ? -21.393 3.643 -12.695 1.00 98.12 239 LYS A C 1
ATOM 1978 O O . LYS A 1 239 ? -20.772 4.511 -13.305 1.00 98.12 239 LYS A O 1
ATOM 1983 N N . GLU A 1 240 ? -21.842 3.825 -11.456 1.00 97.19 240 GLU A N 1
ATOM 1984 C CA . GLU A 1 240 ? -21.540 5.017 -10.655 1.00 97.19 240 GLU A CA 1
ATOM 1985 C C . GLU A 1 240 ? -20.048 5.131 -10.338 1.00 97.19 240 GLU A C 1
ATOM 1987 O O . GLU A 1 240 ? -19.471 6.196 -10.563 1.00 97.19 240 GLU A O 1
ATOM 1992 N N . ILE A 1 241 ? -19.420 4.025 -9.929 1.00 97.88 241 ILE A N 1
ATOM 1993 C CA . ILE A 1 241 ? -17.976 3.930 -9.681 1.00 97.88 241 ILE A CA 1
ATOM 1994 C C . ILE A 1 241 ? -17.189 4.330 -10.933 1.00 97.88 241 ILE A C 1
ATOM 1996 O O . ILE A 1 241 ? -16.353 5.230 -10.878 1.00 97.88 241 ILE A O 1
ATOM 2000 N N . LEU A 1 242 ? -17.489 3.711 -12.080 1.00 97.25 242 LEU A N 1
ATOM 2001 C CA . LEU A 1 242 ? -16.784 3.985 -13.336 1.00 97.25 242 LEU A CA 1
ATOM 2002 C C . LEU A 1 242 ? -16.984 5.421 -13.824 1.00 97.25 242 LEU A C 1
ATOM 2004 O O . LEU A 1 242 ? -16.057 6.024 -14.363 1.00 97.25 242 LEU A O 1
ATOM 2008 N N . ARG A 1 243 ? -18.179 5.985 -13.630 1.00 95.44 243 ARG A N 1
ATOM 2009 C CA . ARG A 1 243 ? -18.456 7.384 -13.964 1.00 95.44 243 ARG A CA 1
ATOM 2010 C C . ARG A 1 243 ? -17.638 8.334 -13.092 1.00 95.44 243 ARG A C 1
ATOM 2012 O O . ARG A 1 243 ? -16.999 9.224 -13.640 1.00 95.44 243 ARG A O 1
ATOM 2019 N N . SER A 1 244 ? -17.595 8.113 -11.777 1.00 93.44 244 SER A N 1
ATOM 2020 C CA . SER A 1 244 ? -16.742 8.900 -10.875 1.00 93.44 244 SER A CA 1
ATOM 2021 C C . SER A 1 244 ? -15.269 8.804 -11.276 1.00 93.44 244 SER A C 1
ATOM 2023 O O . SER A 1 244 ? -14.580 9.824 -11.363 1.00 93.44 244 SER A O 1
ATOM 2025 N N . TYR A 1 245 ? -14.802 7.586 -11.577 1.00 94.19 245 TYR A N 1
ATOM 2026 C CA . TYR A 1 245 ? -13.428 7.333 -12.002 1.00 94.19 245 TYR A CA 1
ATOM 2027 C C . TYR A 1 245 ? -13.085 8.085 -13.286 1.00 94.19 245 TYR A C 1
ATOM 2029 O O . TYR A 1 245 ? -12.046 8.733 -13.368 1.00 94.19 245 TYR A O 1
ATOM 2037 N N . PHE A 1 246 ? -13.984 8.065 -14.268 1.00 92.75 246 PHE A N 1
ATOM 2038 C CA . PHE A 1 246 ? -13.818 8.816 -15.506 1.00 92.75 246 PHE A CA 1
ATOM 2039 C C . PHE A 1 246 ? -13.800 10.336 -15.277 1.00 92.75 246 PHE A C 1
ATOM 2041 O O . PHE A 1 246 ? -12.992 11.039 -15.876 1.00 92.75 246 PHE A O 1
ATOM 2048 N N . GLU A 1 247 ? -14.673 10.849 -14.406 1.00 89.56 247 GLU A N 1
ATOM 2049 C CA . GLU A 1 247 ? -14.805 12.286 -14.137 1.00 89.56 247 GLU A CA 1
ATOM 2050 C C . GLU A 1 247 ? -13.633 12.862 -13.329 1.00 89.56 247 GLU A C 1
ATOM 2052 O O . GLU A 1 247 ? -13.263 14.020 -13.524 1.00 89.56 247 GLU A O 1
ATOM 2057 N N . THR A 1 248 ? -13.065 12.083 -12.404 1.00 87.88 248 THR A N 1
ATOM 2058 C CA . THR A 1 248 ? -12.147 12.606 -11.374 1.00 87.88 248 THR A CA 1
ATOM 2059 C C . THR A 1 248 ? -10.828 11.842 -11.246 1.00 87.88 248 THR A C 1
ATOM 2061 O O . THR A 1 248 ? -9.975 12.225 -10.444 1.00 87.88 248 THR A O 1
ATOM 2064 N N . GLY A 1 249 ? -10.660 10.731 -11.967 1.00 90.19 249 GLY A N 1
ATOM 2065 C CA . GLY A 1 249 ? -9.580 9.764 -11.741 1.00 90.19 249 GLY A CA 1
ATOM 2066 C C . GLY A 1 249 ? -9.724 8.952 -10.445 1.00 90.19 249 GLY A C 1
ATOM 2067 O O . GLY A 1 249 ? -8.813 8.202 -10.105 1.00 90.19 249 GLY A O 1
ATOM 2068 N N . ASN A 1 250 ? -10.833 9.113 -9.708 1.00 92.38 250 ASN A N 1
ATOM 2069 C CA . ASN A 1 250 ? -11.110 8.484 -8.414 1.00 92.38 250 ASN A CA 1
ATOM 2070 C C . ASN A 1 250 ? -12.536 7.887 -8.388 1.00 92.38 250 ASN A C 1
ATOM 2072 O O . ASN A 1 250 ? -13.448 8.447 -8.996 1.00 92.38 250 ASN A O 1
ATOM 2076 N N . PRO A 1 251 ? -12.782 6.792 -7.657 1.00 95.75 251 PRO A N 1
ATOM 2077 C CA . PRO A 1 251 ? -11.867 6.159 -6.715 1.00 95.75 251 PRO A CA 1
ATOM 2078 C C . PRO A 1 251 ? -10.811 5.293 -7.402 1.00 95.75 251 PRO A C 1
ATOM 2080 O O . PRO A 1 251 ? -11.079 4.708 -8.448 1.00 95.75 251 PRO A O 1
ATOM 2083 N N . PHE A 1 252 ? -9.629 5.151 -6.804 1.00 97.12 252 PHE A N 1
ATOM 2084 C CA . PHE A 1 252 ? -8.725 4.079 -7.215 1.00 97.12 252 PHE A CA 1
ATOM 2085 C C . PHE A 1 252 ? -9.403 2.718 -7.044 1.00 97.12 252 PHE A C 1
ATOM 2087 O O . PHE A 1 252 ? -10.173 2.517 -6.107 1.00 97.12 252 PHE A O 1
ATOM 2094 N N . LEU A 1 253 ? -9.133 1.787 -7.955 1.00 97.25 253 LEU A N 1
ATOM 2095 C CA . LEU A 1 253 ? -9.756 0.466 -7.960 1.00 97.25 253 LEU A CA 1
ATOM 2096 C C . LEU A 1 253 ? -8.693 -0.576 -7.630 1.00 97.25 253 LEU A C 1
ATOM 2098 O O . LEU A 1 253 ? -7.766 -0.788 -8.411 1.00 97.25 253 LEU A O 1
ATOM 2102 N N . THR A 1 254 ? -8.824 -1.220 -6.477 1.00 97.62 254 THR A N 1
ATOM 2103 C CA . THR A 1 254 ? -7.853 -2.193 -5.976 1.00 97.62 254 THR A CA 1
ATOM 2104 C C . THR A 1 254 ? -8.551 -3.479 -5.562 1.00 97.62 254 THR A C 1
ATOM 2106 O O . THR A 1 254 ? -9.592 -3.453 -4.921 1.00 97.62 254 THR A O 1
ATOM 2109 N N . PHE A 1 255 ? -7.992 -4.630 -5.938 1.00 96.94 255 PHE A N 1
ATOM 2110 C CA . PHE A 1 255 ? -8.656 -5.926 -5.770 1.00 96.94 255 PHE A CA 1
ATOM 2111 C C . PHE A 1 255 ? -8.166 -6.662 -4.517 1.00 96.94 255 PHE A C 1
ATOM 2113 O O . PHE A 1 255 ? -7.083 -7.257 -4.517 1.00 96.94 255 PHE A O 1
ATOM 2120 N N . LYS A 1 256 ? -9.005 -6.657 -3.476 1.00 97.19 256 LYS A N 1
ATOM 2121 C CA . LYS A 1 256 ? -8.802 -7.267 -2.154 1.00 97.19 256 LYS A CA 1
ATOM 2122 C C . LYS A 1 256 ? -8.376 -8.723 -2.223 1.00 97.19 256 LYS A C 1
ATOM 2124 O O . LYS A 1 256 ? -7.364 -9.106 -1.633 1.00 97.19 256 LYS A O 1
ATOM 2129 N N . ASP A 1 257 ? -9.141 -9.530 -2.950 1.00 97.06 257 ASP A N 1
ATOM 2130 C CA . ASP A 1 257 ? -8.952 -10.981 -2.956 1.00 97.06 257 ASP A CA 1
ATOM 2131 C C . ASP A 1 257 ? -7.677 -11.367 -3.705 1.00 97.06 257 ASP A C 1
ATOM 2133 O O . ASP A 1 257 ? -6.942 -12.261 -3.288 1.00 97.06 257 ASP A O 1
ATOM 2137 N N . SER A 1 258 ? -7.357 -10.646 -4.780 1.00 95.12 258 SER A N 1
ATOM 2138 C CA . SER A 1 258 ? -6.107 -10.847 -5.517 1.00 95.12 258 SER A CA 1
ATOM 2139 C C . SER A 1 258 ? -4.887 -10.460 -4.680 1.00 95.12 258 SER A C 1
ATOM 2141 O O . SER A 1 258 ? -3.922 -11.223 -4.640 1.00 95.12 258 SER A O 1
ATOM 2143 N N . ALA A 1 259 ? -4.948 -9.335 -3.959 1.00 96.31 259 ALA A N 1
ATOM 2144 C CA . ALA A 1 259 ? -3.880 -8.912 -3.057 1.00 96.31 259 ALA A CA 1
ATOM 2145 C C . ALA A 1 259 ? -3.650 -9.922 -1.920 1.00 96.31 259 ALA A C 1
ATOM 2147 O O . ALA A 1 259 ? -2.514 -10.322 -1.670 1.00 96.31 259 ALA A O 1
ATOM 2148 N N . ASN A 1 260 ? -4.719 -10.389 -1.266 1.00 97.38 260 ASN A N 1
ATOM 2149 C CA . ASN A 1 260 ? -4.606 -11.306 -0.130 1.00 97.38 260 ASN A CA 1
ATOM 2150 C C . ASN A 1 260 ? -4.245 -12.745 -0.527 1.00 97.38 260 ASN A C 1
ATOM 2152 O O . ASN A 1 260 ? -3.457 -13.381 0.172 1.00 97.38 260 ASN A O 1
ATOM 2156 N N . ARG A 1 261 ? -4.702 -13.251 -1.683 1.00 95.06 261 ARG A N 1
ATOM 2157 C CA . ARG A 1 261 ? -4.223 -14.545 -2.210 1.00 95.06 261 ARG A CA 1
ATOM 2158 C C . ARG A 1 261 ? -2.711 -14.538 -2.441 1.00 95.06 261 ARG A C 1
ATOM 2160 O O . ARG A 1 261 ? -2.037 -15.508 -2.086 1.00 95.06 261 ARG A O 1
ATOM 2167 N N . ALA A 1 262 ? -2.192 -13.435 -2.984 1.00 94.81 262 ALA A N 1
ATOM 2168 C CA . ALA A 1 262 ? -0.773 -13.242 -3.269 1.00 94.81 262 ALA A CA 1
ATOM 2169 C C . ALA A 1 262 ? 0.061 -12.805 -2.048 1.00 94.81 262 ALA A C 1
ATOM 2171 O O . ALA A 1 262 ? 1.275 -12.656 -2.175 1.00 94.81 262 ALA A O 1
ATOM 2172 N N . ASN A 1 263 ? -0.556 -12.607 -0.878 1.00 97.19 263 ASN A N 1
ATOM 2173 C CA . ASN A 1 263 ? 0.128 -12.168 0.334 1.00 97.19 263 ASN A CA 1
ATOM 2174 C C . ASN A 1 263 ? 1.118 -13.231 0.834 1.00 97.19 263 ASN A C 1
ATOM 2176 O O . ASN A 1 263 ? 0.680 -14.287 1.301 1.00 97.19 263 ASN A O 1
ATOM 2180 N N . PRO A 1 264 ? 2.436 -12.962 0.842 1.00 97.06 264 PRO A N 1
ATOM 2181 C CA . PRO A 1 264 ? 3.401 -13.950 1.301 1.00 97.06 264 PRO A CA 1
ATOM 2182 C C . PRO A 1 264 ? 3.381 -14.171 2.823 1.00 97.06 264 PRO A C 1
ATOM 2184 O O . PRO A 1 264 ? 3.938 -15.157 3.306 1.00 97.06 264 PRO A O 1
ATOM 2187 N N . ASN A 1 265 ? 2.745 -13.276 3.587 1.00 97.56 265 ASN A N 1
ATOM 2188 C CA . ASN A 1 265 ? 2.711 -13.289 5.051 1.00 97.56 265 ASN A CA 1
ATOM 2189 C C . ASN A 1 265 ? 1.289 -13.443 5.613 1.00 97.56 265 ASN A C 1
ATOM 2191 O O . ASN A 1 265 ? 0.988 -12.944 6.698 1.00 97.56 265 ASN A O 1
ATOM 2195 N N . LYS A 1 266 ? 0.406 -14.145 4.893 1.00 96.06 266 LYS A N 1
ATOM 2196 C CA . LYS A 1 266 ? -0.996 -14.355 5.304 1.00 96.06 266 LYS A CA 1
ATOM 2197 C C . LYS A 1 266 ? -1.162 -15.121 6.627 1.00 96.06 266 LYS A C 1
ATOM 2199 O O . LYS A 1 266 ? -2.221 -15.087 7.236 1.00 96.06 266 LYS A O 1
ATOM 2204 N N . HIS A 1 267 ? -0.114 -15.807 7.092 1.00 96.44 267 HIS A N 1
ATOM 2205 C CA . HIS A 1 267 ? -0.079 -16.469 8.403 1.00 96.44 267 HIS A CA 1
ATOM 2206 C C . HIS A 1 267 ? -0.017 -15.487 9.578 1.00 96.44 267 HIS A C 1
ATOM 2208 O O . HIS A 1 267 ? -0.272 -15.887 10.707 1.00 96.44 267 HIS A O 1
ATOM 2214 N N . ASN A 1 268 ? 0.344 -14.228 9.320 1.00 94.81 268 ASN A N 1
ATOM 2215 C CA . ASN A 1 268 ? 0.579 -13.205 10.335 1.00 94.81 268 ASN A CA 1
ATOM 2216 C C . ASN A 1 268 ? -0.296 -11.958 10.110 1.00 94.81 268 ASN A C 1
ATOM 2218 O O . ASN A 1 268 ? 0.136 -10.834 10.367 1.00 94.81 268 ASN A O 1
ATOM 2222 N N . GLY A 1 269 ? -1.488 -12.139 9.539 1.00 95.19 269 GLY A N 1
ATOM 2223 C CA . GLY A 1 269 ? -2.462 -11.072 9.303 1.00 95.19 269 GLY A CA 1
ATOM 2224 C C . GLY A 1 269 ? -2.933 -10.968 7.854 1.00 95.19 269 GLY A C 1
ATOM 2225 O O . GLY A 1 269 ? -2.624 -11.810 7.011 1.00 95.19 269 GLY A O 1
ATOM 2226 N N . VAL A 1 270 ? -3.683 -9.902 7.583 1.00 96.62 270 VAL A N 1
ATOM 2227 C CA . VAL A 1 270 ? -4.381 -9.646 6.318 1.00 96.62 270 VAL A CA 1
ATOM 2228 C C . VAL A 1 270 ? -4.020 -8.259 5.785 1.00 96.62 270 VAL A C 1
ATOM 2230 O O . VAL A 1 270 ? -3.744 -7.330 6.547 1.00 96.62 270 VAL A O 1
ATOM 2233 N N . ILE A 1 271 ? -4.016 -8.107 4.463 1.00 97.62 271 ILE A N 1
ATOM 2234 C CA . ILE A 1 271 ? -3.865 -6.809 3.808 1.00 97.62 271 ILE A CA 1
ATOM 2235 C C . ILE A 1 271 ? -5.242 -6.148 3.770 1.00 97.62 271 ILE A C 1
ATOM 2237 O O . ILE A 1 271 ? -6.131 -6.579 3.028 1.00 97.62 271 ILE A O 1
ATOM 2241 N N . ARG A 1 272 ? -5.408 -5.096 4.571 1.00 95.50 272 ARG A N 1
ATOM 2242 C CA . ARG A 1 272 ? -6.674 -4.358 4.704 1.00 95.50 272 ARG A CA 1
ATOM 2243 C C . ARG A 1 272 ? -6.823 -3.215 3.696 1.00 95.50 272 ARG A C 1
ATOM 2245 O O . ARG A 1 272 ? -7.937 -2.808 3.391 1.00 95.50 272 ARG A O 1
ATOM 2252 N N . SER A 1 273 ? -5.714 -2.693 3.179 1.00 96.25 273 SER A N 1
ATOM 2253 C CA . SER A 1 273 ? -5.685 -1.613 2.189 1.00 96.25 273 SER A CA 1
ATOM 2254 C C . SER A 1 273 ? -4.316 -1.531 1.507 1.00 96.25 273 SER A C 1
ATOM 2256 O O . SER A 1 273 ? -3.379 -2.243 1.876 1.00 96.25 273 SER A O 1
ATOM 2258 N N . SER A 1 274 ? -4.195 -0.638 0.522 1.00 97.19 274 SER A N 1
ATOM 2259 C CA . SER A 1 274 ? -2.908 -0.256 -0.067 1.00 97.19 274 SER A CA 1
ATOM 2260 C C . SER A 1 274 ? -2.501 1.167 0.355 1.00 97.19 274 SER A C 1
ATOM 2262 O O . SER A 1 274 ? -3.171 1.805 1.170 1.00 97.19 274 SER A O 1
ATOM 2264 N N . ASN A 1 275 ? -1.373 1.665 -0.152 1.00 95.75 275 ASN A N 1
ATOM 2265 C CA . ASN A 1 275 ? -0.889 3.030 0.072 1.00 95.75 275 ASN A CA 1
ATOM 2266 C C . ASN A 1 275 ? -1.507 4.023 -0.935 1.00 95.75 275 ASN A C 1
ATOM 2268 O O . ASN A 1 275 ? -2.405 3.684 -1.698 1.00 95.75 275 ASN A O 1
ATOM 2272 N N . LEU A 1 276 ? -1.014 5.265 -0.958 1.00 93.50 276 LEU A N 1
ATOM 2273 C CA . LEU A 1 276 ? -1.518 6.332 -1.830 1.00 93.50 276 LEU A CA 1
ATOM 2274 C C . LEU A 1 276 ? -1.574 5.952 -3.319 1.00 93.50 276 LEU A C 1
ATOM 2276 O O . LEU A 1 276 ? -2.547 6.290 -3.981 1.00 93.50 276 LEU A O 1
ATOM 2280 N N . CYS A 1 277 ? -0.552 5.269 -3.837 1.00 93.62 277 CYS A N 1
ATOM 2281 C CA . CYS A 1 277 ? -0.423 4.976 -5.266 1.00 93.62 277 CYS A CA 1
ATOM 2282 C C . CYS A 1 277 ? -0.797 3.527 -5.628 1.00 93.62 277 CYS A C 1
ATOM 2284 O O . CYS A 1 277 ? -0.588 3.117 -6.769 1.00 93.62 277 CYS A O 1
ATOM 2286 N N . THR A 1 278 ? -1.421 2.787 -4.701 1.00 96.00 278 THR A N 1
ATOM 2287 C CA . THR A 1 278 ? -1.975 1.431 -4.897 1.00 96.00 278 THR A CA 1
ATOM 2288 C C . THR A 1 278 ? -0.965 0.309 -5.195 1.00 96.00 278 THR A C 1
ATOM 2290 O O . THR A 1 278 ? -1.347 -0.740 -5.710 1.00 96.00 278 THR A O 1
ATOM 2293 N N . GLU A 1 279 ? 0.320 0.490 -4.881 1.00 96.00 279 GLU A N 1
ATOM 2294 C CA . GLU A 1 279 ? 1.390 -0.472 -5.185 1.00 96.00 279 GLU A CA 1
ATOM 2295 C C . GLU A 1 279 ? 1.900 -1.270 -3.974 1.00 96.00 279 GLU A C 1
ATOM 2297 O O . GLU A 1 279 ? 2.563 -2.294 -4.148 1.00 96.00 279 GLU A O 1
ATOM 2302 N N . ILE A 1 280 ? 1.631 -0.807 -2.749 1.00 97.31 280 ILE A N 1
ATOM 2303 C CA . ILE A 1 280 ? 2.099 -1.455 -1.518 1.00 97.31 280 ILE A CA 1
ATOM 2304 C C . ILE A 1 280 ? 1.007 -2.339 -0.935 1.00 97.31 280 ILE A C 1
ATOM 2306 O O . ILE A 1 280 ? -0.081 -1.867 -0.613 1.00 97.31 280 ILE A O 1
ATOM 2310 N N . PHE A 1 281 ? 1.331 -3.610 -0.727 1.00 97.50 281 PHE A N 1
ATOM 2311 C CA . PHE A 1 281 ? 0.432 -4.603 -0.153 1.00 97.50 281 PHE A CA 1
ATOM 2312 C C . PHE A 1 281 ? 1.125 -5.284 1.024 1.00 97.50 281 PHE A C 1
ATOM 2314 O O . PHE A 1 281 ? 1.989 -6.139 0.835 1.00 97.50 281 PHE A O 1
ATOM 2321 N N . GLN A 1 282 ? 0.786 -4.858 2.239 1.00 97.75 282 GLN A N 1
ATOM 2322 C CA . GLN A 1 282 ? 1.353 -5.379 3.481 1.00 97.75 282 GLN A CA 1
ATOM 2323 C C . GLN A 1 282 ? 0.266 -5.532 4.542 1.00 97.75 282 GLN A C 1
ATOM 2325 O O . GLN A 1 282 ? -0.719 -4.792 4.535 1.00 97.75 282 GLN A O 1
ATOM 2330 N N . ASN A 1 283 ? 0.470 -6.471 5.464 1.00 97.44 283 ASN A N 1
ATOM 2331 C CA . ASN A 1 283 ? -0.411 -6.637 6.614 1.00 97.44 283 ASN A CA 1
ATOM 2332 C C . ASN A 1 283 ? -0.433 -5.373 7.477 1.00 97.44 283 ASN A C 1
ATOM 2334 O O . ASN A 1 283 ? 0.606 -4.767 7.752 1.00 97.44 283 ASN A O 1
ATOM 2338 N N . THR A 1 284 ? -1.626 -5.019 7.935 1.00 96.38 284 THR A N 1
ATOM 2339 C CA . THR A 1 284 ? -1.858 -3.955 8.909 1.00 96.38 284 THR A CA 1
ATOM 2340 C C . THR A 1 284 ? -2.914 -4.409 9.903 1.00 96.38 284 THR A C 1
ATOM 2342 O O . THR A 1 284 ? -3.715 -5.301 9.622 1.00 96.38 284 THR A O 1
ATOM 2345 N N . SER A 1 285 ? -2.928 -3.792 11.078 1.00 94.50 285 SER A N 1
ATOM 2346 C CA . SER A 1 285 ? -3.982 -4.004 12.063 1.00 94.50 285 SER A CA 1
ATOM 2347 C C . SER A 1 285 ? -4.257 -2.705 12.816 1.00 94.50 285 SER A C 1
ATOM 2349 O O . SER A 1 285 ? -3.336 -1.904 13.012 1.00 94.50 285 SER A O 1
ATOM 2351 N N . PRO A 1 286 ? -5.519 -2.450 13.195 1.00 92.38 286 PRO A N 1
ATOM 2352 C CA . PRO A 1 286 ? -5.868 -1.268 13.964 1.00 92.38 286 PRO A CA 1
ATOM 2353 C C . PRO A 1 286 ? -5.252 -1.355 15.361 1.00 92.38 286 PRO A C 1
ATOM 2355 O O . PRO A 1 286 ? -4.898 -2.435 15.832 1.00 92.38 286 PRO A O 1
ATOM 2358 N N . ASN A 1 287 ? -5.143 -0.211 16.029 1.00 90.88 287 ASN A N 1
ATOM 2359 C CA . ASN A 1 287 ? -4.886 -0.214 17.463 1.00 90.88 287 ASN A CA 1
ATOM 2360 C C . ASN A 1 287 ? -6.099 -0.812 18.186 1.00 90.88 287 ASN A C 1
ATOM 2362 O O . ASN A 1 287 ? -7.240 -0.593 17.769 1.00 90.88 287 ASN A O 1
ATOM 2366 N N . TYR A 1 288 ? -5.843 -1.521 19.277 1.00 88.19 288 TYR A N 1
ATOM 2367 C CA . TYR A 1 288 ? -6.871 -2.114 20.121 1.00 88.19 288 TYR A CA 1
ATOM 2368 C C . TYR A 1 288 ? -6.944 -1.338 21.428 1.00 88.19 288 TYR A C 1
ATOM 2370 O O . TYR A 1 288 ? -5.920 -0.996 22.015 1.00 88.19 288 TYR A O 1
ATOM 2378 N N . TYR A 1 289 ? -8.155 -1.040 21.887 1.00 89.44 289 TYR A N 1
ATOM 2379 C CA . TYR A 1 289 ? -8.360 -0.377 23.166 1.00 89.44 289 TYR A CA 1
ATOM 2380 C C . TYR A 1 289 ? -8.892 -1.391 24.167 1.00 89.44 289 TYR A C 1
ATOM 2382 O O . TYR A 1 289 ? -9.875 -2.076 23.909 1.00 89.44 289 TYR A O 1
ATOM 2390 N N . LYS A 1 290 ? -8.236 -1.463 25.320 1.00 93.25 290 LYS A N 1
ATOM 2391 C CA . LYS A 1 290 ? -8.669 -2.238 26.480 1.00 93.25 290 LYS A CA 1
ATOM 2392 C C . LYS A 1 290 ? -9.063 -1.308 27.606 1.00 93.25 290 LYS A C 1
ATOM 2394 O O . LYS A 1 290 ? -8.658 -0.144 27.649 1.00 93.25 290 LYS A O 1
ATOM 2399 N N . ILE A 1 291 ? -9.838 -1.826 28.545 1.00 95.12 291 ILE A N 1
ATOM 2400 C CA . 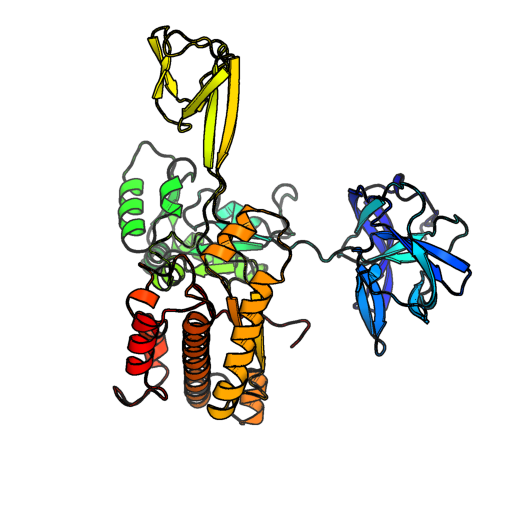ILE A 1 291 ? -10.225 -1.085 29.738 1.00 95.12 291 ILE A CA 1
ATOM 2401 C C . ILE A 1 291 ? -9.295 -1.481 30.870 1.00 95.12 291 ILE A C 1
ATOM 2403 O O . ILE A 1 291 ? -9.302 -2.621 31.328 1.00 95.12 291 ILE A O 1
ATOM 2407 N N . LYS A 1 292 ? -8.489 -0.521 31.317 1.00 95.88 292 LYS A N 1
ATOM 2408 C CA . LYS A 1 292 ? -7.609 -0.673 32.466 1.00 95.88 292 LYS A CA 1
ATOM 2409 C C . LYS A 1 292 ? -8.307 -0.129 33.701 1.00 95.88 292 LYS A C 1
ATOM 2411 O O . LYS A 1 292 ? -8.637 1.055 33.769 1.00 95.88 292 LYS A O 1
ATOM 2416 N N . LEU A 1 293 ? -8.483 -0.989 34.693 1.00 95.38 293 LEU A N 1
ATOM 2417 C CA . LEU A 1 293 ? -9.022 -0.634 35.996 1.00 95.38 293 LEU A CA 1
ATOM 2418 C C . LEU A 1 293 ? -7.867 -0.545 36.983 1.00 95.38 293 LEU A C 1
ATOM 2420 O O . LEU A 1 293 ? -7.145 -1.516 37.183 1.00 95.38 293 LEU A O 1
ATOM 2424 N N . THR A 1 294 ? -7.689 0.622 37.596 1.00 95.94 294 THR A N 1
ATOM 2425 C CA . THR A 1 294 ? -6.771 0.790 38.727 1.00 95.94 294 THR A CA 1
ATOM 2426 C C . THR A 1 294 ? -7.597 0.829 40.001 1.00 95.94 294 THR A C 1
ATOM 2428 O O . THR A 1 294 ? -8.503 1.655 40.125 1.00 95.94 294 THR A O 1
ATOM 2431 N N . TYR A 1 295 ? -7.300 -0.056 40.945 1.00 96.06 295 TYR A N 1
ATOM 2432 C CA . TYR A 1 295 ? -8.015 -0.157 42.215 1.00 96.06 295 TYR A CA 1
ATOM 2433 C C . TYR A 1 295 ? -7.394 0.734 43.294 1.00 96.06 295 TYR A C 1
ATOM 2435 O O . TYR A 1 295 ? -6.261 1.200 43.175 1.00 96.06 295 TYR A O 1
ATOM 2443 N N . SER A 1 296 ? -8.122 0.939 44.391 1.00 93.81 296 SER A N 1
ATOM 2444 C CA . SER A 1 296 ? -7.672 1.737 45.539 1.00 93.81 296 SER A CA 1
ATOM 2445 C C . SER A 1 296 ? -6.401 1.211 46.223 1.00 93.81 296 SER A C 1
ATOM 2447 O O . SER A 1 296 ? -5.735 1.959 46.932 1.00 93.81 296 SER A O 1
ATOM 2449 N N . ASP A 1 297 ? -6.063 -0.068 46.038 1.00 93.62 297 ASP A N 1
ATOM 2450 C CA . ASP A 1 297 ? -4.822 -0.689 46.525 1.00 93.62 297 ASP A CA 1
ATOM 2451 C C . ASP A 1 297 ? -3.659 -0.602 45.512 1.00 93.62 297 ASP A C 1
ATOM 2453 O O . ASP A 1 297 ? -2.605 -1.199 45.730 1.00 93.62 297 ASP A O 1
ATOM 2457 N N . ASN A 1 298 ? -3.839 0.149 44.418 1.00 92.31 298 ASN A N 1
ATOM 2458 C CA . ASN A 1 298 ? -2.940 0.271 43.266 1.00 92.31 298 ASN A CA 1
ATOM 2459 C C . ASN A 1 298 ? -2.745 -1.010 42.441 1.00 92.31 298 ASN A C 1
ATOM 2461 O O . ASN A 1 298 ? -1.897 -1.026 41.545 1.00 92.31 298 ASN A O 1
ATOM 2465 N N . SER A 1 299 ? -3.509 -2.077 42.697 1.00 95.56 299 SER A N 1
ATOM 2466 C CA . SER A 1 299 ? -3.560 -3.197 41.757 1.00 95.56 299 SER A CA 1
ATOM 2467 C C . SER A 1 299 ? -4.260 -2.782 40.461 1.00 95.56 299 SER A C 1
ATOM 2469 O O . SER A 1 299 ? -5.008 -1.799 40.424 1.00 95.56 299 SER A O 1
ATOM 2471 N N . VAL A 1 300 ? -3.974 -3.510 39.384 1.00 95.12 300 VAL A N 1
ATOM 2472 C CA . VAL A 1 300 ? -4.470 -3.209 38.042 1.00 95.12 300 VAL A CA 1
ATOM 2473 C C . VAL A 1 300 ? -4.997 -4.480 37.407 1.00 95.12 300 VAL A C 1
ATOM 2475 O O . VAL A 1 300 ? -4.273 -5.472 37.371 1.00 95.12 300 VAL A O 1
ATOM 2478 N N . ASP A 1 301 ? -6.189 -4.386 36.828 1.00 94.25 301 ASP A N 1
ATOM 2479 C CA . ASP A 1 301 ? -6.712 -5.372 35.887 1.00 94.25 301 ASP A CA 1
ATOM 2480 C C . ASP A 1 301 ? -6.936 -4.712 34.520 1.00 94.25 301 ASP A C 1
ATOM 2482 O O . ASP A 1 301 ? -7.187 -3.506 34.424 1.00 94.25 301 ASP A O 1
ATOM 2486 N N . ILE A 1 302 ? -6.827 -5.500 33.451 1.00 93.94 302 ILE A N 1
ATOM 2487 C CA . ILE A 1 302 ? -7.055 -5.061 32.072 1.00 93.94 302 ILE A CA 1
ATOM 2488 C C . ILE A 1 302 ? -8.039 -6.033 31.430 1.00 93.94 302 ILE A C 1
ATOM 2490 O O . ILE A 1 302 ? -7.808 -7.240 31.461 1.00 93.94 302 ILE A O 1
ATOM 2494 N N . PHE A 1 303 ? -9.101 -5.492 30.842 1.00 93.44 303 PHE A N 1
ATOM 2495 C CA . PHE A 1 303 ? -10.199 -6.250 30.244 1.00 93.44 303 PHE A CA 1
ATOM 2496 C C . PHE A 1 303 ? -10.435 -5.832 28.795 1.00 93.44 303 PHE A C 1
ATOM 2498 O O . PHE A 1 303 ? -10.182 -4.677 28.428 1.00 93.44 303 PHE A O 1
ATOM 2505 N N . GLU A 1 304 ? -10.976 -6.743 27.989 1.00 92.75 304 GLU A N 1
ATOM 2506 C CA . GLU A 1 304 ? -11.472 -6.387 26.655 1.00 92.75 304 GLU A CA 1
ATOM 2507 C C . GLU A 1 304 ? -12.685 -5.449 26.774 1.00 92.75 304 GLU A C 1
ATOM 2509 O O . GLU A 1 304 ? -13.488 -5.577 27.698 1.00 92.75 304 GLU A O 1
ATOM 2514 N N . GLU A 1 305 ? -12.853 -4.499 25.845 1.00 90.44 305 GLU A N 1
ATOM 2515 C CA . GLU A 1 305 ? -13.910 -3.470 25.931 1.00 90.44 305 GLU A CA 1
ATOM 2516 C C . GLU A 1 305 ? -15.327 -4.055 26.082 1.00 90.44 305 GLU A C 1
ATOM 2518 O O . GLU A 1 305 ? -16.160 -3.493 26.806 1.00 90.44 305 GLU A O 1
ATOM 2523 N N . ASP A 1 306 ? -15.580 -5.189 25.428 1.00 90.19 306 ASP A N 1
ATOM 2524 C CA . ASP A 1 306 ? -16.868 -5.885 25.416 1.00 90.19 306 ASP A CA 1
ATOM 2525 C C . ASP A 1 306 ? -16.950 -7.074 26.383 1.00 90.19 306 ASP A C 1
ATOM 2527 O O . ASP A 1 306 ? -17.989 -7.734 26.464 1.00 90.19 306 ASP A O 1
ATOM 2531 N N . GLU A 1 307 ? -15.900 -7.323 27.168 1.00 93.12 307 GLU A N 1
ATOM 2532 C CA . GLU A 1 307 ? -15.927 -8.347 28.208 1.00 93.12 307 GLU A CA 1
ATOM 2533 C C . GLU A 1 307 ? -17.003 -8.016 29.248 1.00 93.12 307 GLU A C 1
ATOM 2535 O O . GLU A 1 307 ? -17.065 -6.900 29.7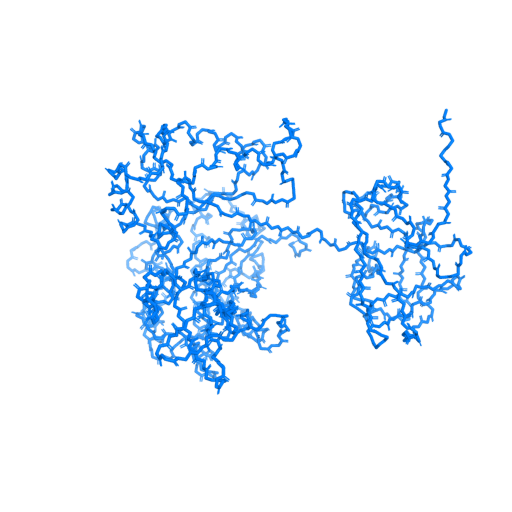74 1.00 93.12 307 GLU A O 1
ATOM 2540 N N . ILE A 1 308 ? -17.888 -8.975 29.534 1.00 94.81 308 ILE A N 1
ATOM 2541 C CA . ILE A 1 308 ? -18.952 -8.783 30.519 1.00 94.81 308 ILE A CA 1
ATOM 2542 C C . ILE A 1 308 ? -18.376 -8.963 31.916 1.00 94.81 308 ILE A C 1
ATOM 2544 O O . ILE A 1 308 ? -18.000 -10.064 32.311 1.00 94.81 308 ILE A O 1
ATOM 2548 N N . ILE A 1 309 ? -18.387 -7.874 32.679 1.00 93.69 309 ILE A N 1
ATOM 2549 C CA . ILE A 1 309 ? -17.911 -7.835 34.053 1.00 93.69 309 ILE A CA 1
ATOM 2550 C C . ILE A 1 309 ? -19.114 -7.760 34.995 1.00 93.69 309 ILE A C 1
ATOM 2552 O O . ILE A 1 309 ? -20.023 -6.941 34.816 1.00 93.69 309 ILE A O 1
ATOM 2556 N N . THR A 1 310 ? -19.105 -8.613 36.018 1.00 94.62 310 THR A N 1
ATOM 2557 C CA . THR A 1 310 ? -20.058 -8.570 37.130 1.00 94.62 310 THR A CA 1
ATOM 2558 C C . THR A 1 310 ? -19.474 -7.731 38.260 1.00 94.62 310 THR A C 1
ATOM 2560 O O . THR A 1 310 ? -18.466 -8.109 38.850 1.00 94.62 310 THR A O 1
ATOM 2563 N N . THR A 1 311 ? -20.102 -6.599 38.576 1.00 93.06 311 THR A N 1
ATOM 2564 C CA . THR A 1 311 ? -19.699 -5.764 39.721 1.00 93.06 311 THR A CA 1
ATOM 2565 C C . THR A 1 311 ? -20.072 -6.421 41.050 1.00 93.06 311 THR A C 1
ATOM 2567 O O . THR A 1 311 ? -20.975 -7.257 41.091 1.00 93.06 311 THR A O 1
ATOM 2570 N N . ASP A 1 312 ? -19.453 -6.013 42.165 1.00 92.62 312 ASP A N 1
ATOM 2571 C CA . ASP A 1 312 ? -19.804 -6.548 43.497 1.00 92.62 312 ASP A CA 1
ATOM 2572 C C . ASP A 1 312 ? -21.276 -6.265 43.876 1.00 92.62 312 ASP A C 1
ATOM 2574 O O . ASP A 1 312 ? -21.871 -6.982 44.678 1.00 92.62 312 ASP A O 1
ATOM 2578 N N . ASN A 1 313 ? -21.897 -5.256 43.250 1.00 91.44 313 ASN A N 1
ATOM 2579 C CA . ASN A 1 313 ? -23.329 -4.954 43.373 1.00 91.44 313 ASN A CA 1
ATOM 2580 C C . ASN A 1 313 ? -24.225 -5.870 42.508 1.00 91.44 313 ASN A C 1
ATOM 2582 O O . ASN A 1 313 ? -25.435 -5.655 42.433 1.00 91.44 313 ASN A O 1
ATOM 2586 N N . GLY A 1 314 ? -23.651 -6.866 41.827 1.00 91.31 314 GLY A N 1
ATOM 2587 C CA . GLY A 1 314 ? -24.355 -7.841 40.992 1.00 91.31 314 GLY A CA 1
ATOM 2588 C C . GLY A 1 314 ? -24.772 -7.330 39.610 1.00 91.31 314 GLY A C 1
ATOM 2589 O O . GLY A 1 314 ? -25.592 -7.969 38.951 1.00 91.31 314 GLY A O 1
ATOM 2590 N N . VAL A 1 315 ? -24.252 -6.184 39.153 1.00 93.81 315 VAL A N 1
ATOM 2591 C CA . VAL A 1 315 ? -24.588 -5.625 37.833 1.00 93.81 315 VAL A CA 1
ATOM 2592 C C . VAL A 1 315 ? -23.649 -6.195 36.777 1.00 93.81 315 VAL A C 1
ATOM 2594 O O . VAL A 1 315 ? -22.437 -6.023 36.871 1.00 93.81 315 VAL A O 1
ATOM 2597 N N . ASN A 1 316 ? -24.218 -6.809 35.740 1.00 94.69 316 ASN A N 1
ATOM 2598 C CA . ASN A 1 316 ? -23.478 -7.267 34.567 1.00 94.69 316 ASN A CA 1
ATOM 2599 C C . ASN A 1 316 ? -23.439 -6.163 33.517 1.00 94.69 316 ASN A C 1
ATOM 2601 O O . ASN A 1 316 ? -24.487 -5.735 33.023 1.00 94.69 316 ASN A O 1
ATOM 2605 N N . LYS A 1 317 ? -22.242 -5.708 33.154 1.00 94.31 317 LYS A N 1
ATOM 2606 C CA . LYS A 1 317 ? -22.069 -4.749 32.062 1.00 94.31 317 LYS A CA 1
ATOM 2607 C C . LYS A 1 317 ? -20.720 -4.934 31.362 1.00 94.31 317 LYS A C 1
ATOM 2609 O O . LYS A 1 317 ? -19.780 -5.403 31.997 1.00 94.31 317 LYS A O 1
ATOM 2614 N N . PRO A 1 318 ? -20.617 -4.559 30.074 1.00 94.75 318 PRO A N 1
ATOM 2615 C CA . PRO A 1 318 ? -19.345 -4.537 29.362 1.00 94.75 318 PRO A CA 1
ATOM 2616 C C . PRO A 1 318 ? -18.300 -3.694 30.094 1.00 94.75 318 PRO A C 1
ATOM 2618 O O . PRO A 1 318 ? -18.656 -2.652 30.660 1.00 94.75 318 PRO A O 1
ATOM 2621 N N . ALA A 1 319 ? -17.028 -4.083 30.017 1.00 93.25 319 ALA A N 1
ATOM 2622 C CA . ALA A 1 319 ? -15.922 -3.372 30.648 1.00 93.25 319 ALA A CA 1
ATOM 2623 C C . ALA A 1 319 ? -15.906 -1.881 30.281 1.00 93.25 319 ALA A C 1
ATOM 2625 O O . ALA A 1 319 ? -15.725 -1.029 31.148 1.00 93.25 319 ALA A O 1
ATOM 2626 N N . LYS A 1 320 ? -16.221 -1.529 29.025 1.00 92.38 320 LYS A N 1
ATOM 2627 C CA . LYS A 1 320 ? -16.296 -0.129 28.559 1.00 92.38 320 LYS A CA 1
ATOM 2628 C C . LYS A 1 320 ? -17.363 0.731 29.250 1.00 92.38 320 LYS A C 1
ATOM 2630 O O . LYS A 1 320 ? -17.390 1.944 29.062 1.00 92.38 320 LYS A O 1
ATOM 2635 N N . LYS A 1 321 ? -18.266 0.119 30.024 1.00 94.12 321 LYS A N 1
ATOM 2636 C CA . LYS A 1 321 ? -19.300 0.790 30.835 1.00 94.12 321 LYS A CA 1
ATOM 2637 C C . LYS A 1 321 ? -19.003 0.753 32.342 1.00 94.12 321 LYS A C 1
ATOM 2639 O O . LYS A 1 321 ? -19.849 1.170 33.142 1.00 94.12 321 LYS A O 1
ATOM 2644 N N . ILE A 1 322 ? -17.848 0.227 32.746 1.00 93.81 322 ILE A N 1
ATOM 2645 C CA . ILE A 1 322 ? -17.372 0.274 34.131 1.00 93.81 322 ILE A CA 1
ATOM 2646 C C . ILE A 1 322 ? -16.915 1.694 34.460 1.00 93.81 322 ILE A C 1
ATOM 2648 O O . ILE A 1 322 ? -16.389 2.420 33.620 1.00 93.81 322 ILE A O 1
ATOM 2652 N N . THR A 1 323 ? -17.162 2.104 35.697 1.00 94.00 323 THR A N 1
ATOM 2653 C CA . THR A 1 323 ? -16.860 3.439 36.209 1.00 94.00 323 THR A CA 1
ATOM 2654 C C . THR A 1 323 ? -16.151 3.337 37.555 1.00 94.00 323 THR A C 1
ATOM 2656 O O . THR A 1 323 ? -16.212 2.306 38.219 1.00 94.00 323 THR A O 1
ATOM 2659 N N . ALA A 1 324 ? -15.539 4.430 38.013 1.00 93.00 324 ALA A N 1
ATOM 2660 C CA . ALA A 1 324 ? -14.932 4.496 39.348 1.00 93.00 324 ALA A CA 1
ATOM 2661 C C . ALA A 1 324 ? -15.952 4.375 40.506 1.00 93.00 324 ALA A C 1
ATOM 2663 O O . ALA A 1 324 ? -15.565 4.272 41.667 1.00 93.00 324 ALA A O 1
ATOM 2664 N N . LEU A 1 325 ? -17.259 4.399 40.212 1.00 92.75 325 LEU A N 1
ATOM 2665 C CA . LEU A 1 325 ? -18.312 4.155 41.204 1.00 92.75 325 LEU A CA 1
ATOM 2666 C C . LEU A 1 325 ? -18.556 2.660 41.451 1.00 92.75 325 LEU A C 1
ATOM 2668 O O . LEU A 1 325 ? -19.217 2.308 42.424 1.00 92.75 325 LEU A O 1
ATOM 2672 N N . ASP A 1 326 ? -18.051 1.789 40.578 1.00 94.00 326 ASP A N 1
ATOM 2673 C CA . ASP A 1 326 ? -18.176 0.344 40.720 1.00 94.00 326 ASP A CA 1
ATOM 2674 C C . ASP A 1 326 ? -17.041 -0.236 41.590 1.00 94.00 326 ASP A C 1
ATOM 2676 O O . ASP A 1 326 ? -16.000 0.391 41.808 1.00 94.00 326 ASP A O 1
ATOM 2680 N N . SER A 1 327 ? -17.235 -1.462 42.074 1.00 92.88 327 SER A N 1
ATOM 2681 C CA . SER A 1 327 ? -16.212 -2.256 42.759 1.00 92.88 327 SER A CA 1
ATOM 2682 C C . SER A 1 327 ? -16.196 -3.685 42.210 1.00 92.88 327 SER A C 1
ATOM 2684 O O . SER A 1 327 ? -17.223 -4.183 41.730 1.00 92.88 327 SER A O 1
ATOM 2686 N N . LEU A 1 328 ? -15.019 -4.314 42.228 1.00 92.50 328 LEU A N 1
ATOM 2687 C CA . LEU A 1 328 ? -14.798 -5.674 41.731 1.00 92.50 328 LEU A CA 1
ATOM 2688 C C . LEU A 1 328 ? -13.906 -6.446 42.688 1.00 92.50 328 LEU A C 1
ATOM 2690 O O . LEU A 1 328 ? -12.900 -5.921 43.167 1.00 92.50 328 LEU A O 1
ATOM 2694 N N . ASN A 1 329 ? -14.241 -7.714 42.924 1.00 88.25 329 ASN A N 1
ATOM 2695 C CA . ASN A 1 329 ? -13.483 -8.604 43.803 1.00 88.25 329 ASN A CA 1
ATOM 2696 C C . ASN A 1 329 ? -13.285 -8.004 45.212 1.00 88.25 329 ASN A C 1
ATOM 2698 O O . ASN A 1 329 ? -12.242 -8.200 45.840 1.00 88.25 329 ASN A O 1
ATOM 2702 N N . GLY A 1 330 ? -14.268 -7.235 45.697 1.00 89.25 330 GLY A N 1
ATOM 2703 C CA . GLY A 1 330 ? -14.205 -6.527 46.977 1.00 89.25 330 GLY A CA 1
ATOM 2704 C C . GLY A 1 330 ? -13.269 -5.312 46.997 1.00 89.25 330 GLY A C 1
ATOM 2705 O O . GLY A 1 330 ? -12.972 -4.796 48.077 1.00 89.25 330 GLY A O 1
ATOM 2706 N N . LYS A 1 331 ? -12.783 -4.854 45.836 1.00 92.62 331 LYS A N 1
ATOM 2707 C CA . LYS A 1 331 ? -11.889 -3.698 45.693 1.00 92.62 331 LYS A CA 1
ATOM 2708 C C . LYS A 1 331 ? -12.603 -2.527 45.032 1.00 92.62 331 LYS A C 1
ATOM 2710 O O . LYS A 1 331 ? -13.226 -2.678 43.981 1.00 92.62 331 LYS A O 1
ATOM 2715 N N . GLN A 1 332 ? -12.448 -1.335 45.606 1.00 94.56 332 GLN A N 1
ATOM 2716 C CA . GLN A 1 332 ? -12.967 -0.109 45.005 1.00 94.56 332 GLN A CA 1
ATOM 2717 C C . GLN A 1 332 ? -12.135 0.268 43.777 1.00 94.56 332 GLN A C 1
ATOM 2719 O O . GLN A 1 332 ? -10.905 0.346 43.858 1.00 94.56 332 GLN A O 1
ATOM 2724 N N . ILE A 1 333 ? -12.799 0.543 42.656 1.00 95.25 333 ILE A N 1
ATOM 2725 C CA . ILE A 1 333 ? -12.134 1.076 41.468 1.00 95.25 333 ILE A CA 1
ATOM 2726 C C . ILE A 1 333 ? -11.806 2.545 41.729 1.00 95.25 333 ILE A C 1
ATOM 2728 O O . ILE A 1 333 ? -12.675 3.342 42.072 1.00 95.25 333 ILE A O 1
ATOM 2732 N N . TRP A 1 334 ? -10.536 2.903 41.575 1.00 94.12 334 TRP A N 1
ATOM 2733 C CA . TRP A 1 334 ? -10.059 4.274 41.715 1.00 94.12 334 TRP A CA 1
ATOM 2734 C C . TRP A 1 334 ? -10.107 5.023 40.383 1.00 94.12 334 TRP A C 1
ATOM 2736 O O . TRP A 1 334 ? -10.512 6.182 40.329 1.00 94.12 334 TRP A O 1
ATOM 2746 N N . MET A 1 335 ? -9.707 4.355 39.300 1.00 93.88 335 MET A N 1
ATOM 2747 C CA . MET A 1 335 ? -9.578 4.964 37.980 1.00 93.88 335 MET A CA 1
ATOM 2748 C C . MET A 1 335 ? -9.883 3.951 36.878 1.00 93.88 335 MET A C 1
ATOM 2750 O O . MET A 1 335 ? -9.547 2.772 37.000 1.00 93.88 335 MET A O 1
ATOM 2754 N N . VAL A 1 336 ? -10.518 4.436 35.812 1.00 93.75 336 VAL A N 1
ATOM 2755 C CA . VAL A 1 336 ? -10.822 3.678 34.595 1.00 93.75 336 VAL A CA 1
ATOM 2756 C C . VAL A 1 336 ? -10.156 4.397 33.434 1.00 93.75 336 VAL A C 1
ATOM 2758 O O . VAL A 1 336 ? -10.539 5.520 33.110 1.00 93.75 336 VAL A O 1
ATOM 2761 N N . ASP A 1 337 ? -9.181 3.744 32.812 1.00 93.88 337 ASP A N 1
ATOM 2762 C CA . ASP A 1 337 ? -8.434 4.282 31.679 1.00 93.88 337 ASP A CA 1
ATOM 2763 C C . ASP A 1 337 ? -8.648 3.422 30.434 1.00 93.88 337 ASP A C 1
ATOM 2765 O O . ASP A 1 337 ? -8.817 2.202 30.519 1.00 93.88 337 ASP A O 1
ATOM 2769 N N . LYS A 1 338 ? -8.557 4.046 29.257 1.00 91.94 338 LYS A N 1
ATOM 2770 C CA . LYS A 1 338 ? -8.354 3.303 28.012 1.00 91.94 338 LYS A CA 1
ATOM 2771 C C . LYS A 1 338 ? -6.871 2.978 27.864 1.00 91.94 338 LYS A C 1
ATOM 2773 O O . LYS A 1 338 ? -6.038 3.879 27.795 1.00 91.94 338 LYS A O 1
ATOM 2778 N N . HIS A 1 339 ? -6.551 1.693 27.817 1.00 91.06 339 HIS A N 1
ATOM 2779 C CA . HIS A 1 339 ? -5.217 1.192 27.523 1.00 91.06 339 HIS A CA 1
ATOM 2780 C C . HIS A 1 339 ? -5.124 0.859 26.035 1.00 91.06 339 HIS A C 1
ATOM 2782 O O . HIS A 1 339 ? -5.821 -0.030 25.558 1.00 91.06 339 HIS A O 1
ATOM 2788 N N . GLU A 1 340 ? -4.301 1.603 25.304 1.00 89.50 340 GLU A N 1
ATOM 2789 C CA . GLU A 1 340 ? -4.052 1.357 23.885 1.00 89.50 340 GLU A CA 1
ATOM 2790 C C . GLU A 1 340 ? -2.978 0.279 23.715 1.00 89.50 340 GLU A C 1
ATOM 2792 O O . GLU A 1 340 ? -1.858 0.423 24.208 1.00 89.50 340 GLU A O 1
ATOM 2797 N N . GLU A 1 341 ? -3.319 -0.781 22.993 1.00 90.06 341 GLU A N 1
ATOM 2798 C CA . GLU A 1 341 ? -2.379 -1.747 22.444 1.00 90.06 341 GLU A CA 1
ATOM 2799 C C . GLU A 1 341 ? -2.166 -1.438 20.959 1.00 90.06 341 GLU A C 1
ATOM 2801 O O . GLU A 1 341 ? -3.104 -1.408 20.156 1.00 90.06 341 GLU A O 1
ATOM 2806 N N . ASP A 1 342 ? -0.910 -1.181 20.596 1.00 91.44 342 ASP A N 1
ATOM 2807 C CA . ASP A 1 342 ? -0.541 -0.820 19.232 1.00 91.44 342 ASP A CA 1
ATOM 2808 C C . ASP A 1 342 ? -0.834 -1.955 18.244 1.00 91.44 342 ASP A C 1
ATOM 2810 O O . ASP A 1 342 ? -0.383 -3.093 18.410 1.00 91.44 342 ASP A O 1
ATOM 2814 N N . GLY A 1 343 ? -1.523 -1.599 17.160 1.00 92.31 343 GLY A N 1
ATOM 2815 C CA . GLY A 1 343 ? -1.636 -2.435 15.974 1.00 92.31 343 GLY A CA 1
ATOM 2816 C C . GLY A 1 343 ? -0.396 -2.357 15.079 1.00 92.31 343 GLY A C 1
ATOM 2817 O O . GLY A 1 343 ? 0.647 -1.798 15.430 1.00 92.31 343 GLY A O 1
ATOM 2818 N N . GLN A 1 344 ? -0.521 -2.897 13.871 1.00 94.44 344 GLN A N 1
ATOM 2819 C CA . GLN A 1 344 ? 0.527 -2.895 12.855 1.00 94.44 344 GLN A CA 1
ATOM 2820 C C . GLN A 1 344 ? 0.323 -1.754 11.862 1.00 94.44 344 GLN A C 1
ATOM 2822 O O . GLN A 1 344 ? -0.729 -1.624 11.236 1.00 94.44 344 GLN A O 1
ATOM 2827 N N . THR A 1 345 ? 1.366 -0.947 11.664 1.00 95.19 345 THR A N 1
ATOM 2828 C CA . THR A 1 345 ? 1.390 0.121 10.656 1.00 95.19 345 THR A CA 1
ATOM 2829 C C . THR A 1 345 ? 2.524 -0.134 9.676 1.00 95.19 345 THR A C 1
ATOM 2831 O O . THR A 1 345 ? 3.698 -0.038 10.035 1.00 95.19 345 THR A O 1
ATOM 2834 N N . ALA A 1 346 ? 2.163 -0.466 8.438 1.00 94.81 346 ALA A N 1
ATOM 2835 C CA . ALA A 1 346 ? 3.112 -0.818 7.394 1.00 94.81 346 ALA A CA 1
ATOM 2836 C C . ALA A 1 346 ? 3.866 0.404 6.852 1.00 94.81 346 ALA A C 1
ATOM 2838 O O . ALA A 1 346 ? 3.312 1.494 6.698 1.00 94.81 346 ALA A O 1
ATOM 2839 N N . VAL A 1 347 ? 5.130 0.186 6.499 1.00 93.62 347 VAL A N 1
ATOM 2840 C CA . VAL A 1 347 ? 5.991 1.132 5.779 1.00 93.62 347 VAL A CA 1
ATOM 2841 C C . VAL A 1 347 ? 6.823 0.372 4.757 1.00 93.62 347 VAL A C 1
ATOM 2843 O O . VAL A 1 347 ? 6.975 -0.844 4.845 1.00 93.62 347 VAL A O 1
ATOM 2846 N N . CYS A 1 348 ? 7.350 1.071 3.755 1.00 90.38 348 CYS A N 1
ATOM 2847 C CA . CYS A 1 348 ? 8.150 0.443 2.712 1.00 90.38 348 CYS A CA 1
ATOM 2848 C C . CYS A 1 348 ? 9.269 1.370 2.244 1.00 90.38 348 CYS A C 1
ATOM 2850 O O . CYS A 1 348 ? 9.032 2.549 1.985 1.00 90.38 348 CYS A O 1
ATOM 2852 N N . ASN A 1 349 ? 10.466 0.812 2.062 1.00 93.50 349 ASN A N 1
ATOM 2853 C CA . ASN A 1 349 ? 11.556 1.481 1.356 1.00 93.50 349 ASN A CA 1
ATOM 2854 C C . ASN A 1 349 ? 11.484 1.126 -0.129 1.00 93.50 349 ASN A C 1
ATOM 2856 O O . ASN A 1 349 ? 11.356 -0.051 -0.466 1.00 93.50 349 ASN A O 1
ATOM 2860 N N . LEU A 1 350 ? 11.583 2.124 -1.007 1.00 95.44 350 LEU A N 1
ATOM 2861 C CA . LEU A 1 350 ? 11.403 1.952 -2.447 1.00 95.44 350 LEU A CA 1
ATOM 2862 C C . LEU A 1 350 ? 12.687 2.233 -3.229 1.00 95.44 350 LEU A C 1
ATOM 2864 O O . LEU A 1 350 ? 13.417 3.178 -2.932 1.00 95.44 350 LEU A O 1
ATOM 2868 N N . ALA A 1 351 ? 12.928 1.442 -4.271 1.00 95.50 351 ALA A N 1
ATOM 2869 C CA . ALA A 1 351 ? 13.904 1.743 -5.318 1.00 95.50 351 ALA A CA 1
ATOM 2870 C C . ALA A 1 351 ? 13.410 1.197 -6.658 1.00 95.50 351 ALA A C 1
ATOM 2872 O O . ALA A 1 351 ? 12.608 0.271 -6.691 1.00 95.50 351 ALA A O 1
ATOM 2873 N N . SER A 1 352 ? 13.893 1.746 -7.773 1.00 96.56 352 SER A N 1
ATOM 2874 C CA . SER A 1 352 ? 13.522 1.284 -9.115 1.00 96.56 352 SER A CA 1
ATOM 2875 C C . SER A 1 352 ? 14.745 1.037 -9.989 1.00 96.56 352 SER A C 1
ATOM 2877 O O . SER A 1 352 ? 15.653 1.867 -10.056 1.00 96.56 352 SER A O 1
ATOM 2879 N N . ILE A 1 353 ? 14.761 -0.102 -10.680 1.00 97.38 353 ILE A N 1
ATOM 2880 C CA . ILE A 1 353 ? 15.762 -0.412 -11.704 1.00 97.38 353 ILE A CA 1
ATOM 2881 C C . ILE A 1 353 ? 15.394 0.306 -13.005 1.00 97.38 353 ILE A C 1
ATOM 2883 O O . ILE A 1 353 ? 14.261 0.207 -13.468 1.00 97.38 353 ILE A O 1
ATOM 2887 N N . ASN A 1 354 ? 16.348 1.008 -13.621 1.00 96.81 354 ASN A N 1
ATOM 2888 C CA . ASN A 1 354 ? 16.125 1.653 -14.915 1.00 96.81 354 ASN A CA 1
ATOM 2889 C C . ASN A 1 354 ? 16.316 0.660 -16.074 1.00 96.81 354 ASN A C 1
ATOM 2891 O O . ASN A 1 354 ? 17.450 0.363 -16.462 1.00 96.81 354 ASN A O 1
ATOM 2895 N N . LEU A 1 355 ? 15.211 0.195 -16.654 1.00 97.19 355 LEU A N 1
ATOM 2896 C CA . LEU A 1 355 ? 15.194 -0.789 -17.732 1.00 97.19 355 LEU A CA 1
ATOM 2897 C C . LEU A 1 355 ? 15.754 -0.264 -19.057 1.00 97.19 355 LEU A C 1
ATOM 2899 O O . LEU A 1 355 ? 16.180 -1.074 -19.872 1.00 97.19 355 LEU A O 1
ATOM 2903 N N . SER A 1 356 ? 15.864 1.051 -19.287 1.00 94.69 356 SER A N 1
ATOM 2904 C CA . SER A 1 356 ? 16.557 1.540 -20.495 1.00 94.69 356 SER A CA 1
ATOM 2905 C C . SER A 1 356 ? 18.063 1.261 -20.470 1.00 94.69 356 SER A C 1
ATOM 2907 O O . SER A 1 356 ? 18.726 1.284 -21.499 1.00 94.69 356 SER A O 1
ATOM 2909 N N . LYS A 1 357 ? 18.618 0.947 -19.292 1.00 95.62 357 LYS A N 1
ATOM 2910 C CA . LYS A 1 357 ? 20.044 0.631 -19.114 1.00 95.62 357 LYS A CA 1
ATOM 2911 C C . LYS A 1 357 ? 20.303 -0.772 -18.579 1.00 95.62 357 LYS A C 1
ATOM 2913 O O . LYS A 1 357 ? 21.387 -1.302 -18.786 1.00 95.62 357 LYS A O 1
ATOM 2918 N N . VAL A 1 358 ? 19.354 -1.341 -17.837 1.00 96.50 358 VAL A N 1
ATOM 2919 C CA . VAL A 1 358 ? 19.503 -2.601 -17.098 1.00 96.50 358 VAL A CA 1
ATOM 2920 C C . VAL A 1 358 ? 18.329 -3.506 -17.465 1.00 96.50 358 VAL A C 1
ATOM 2922 O O . VAL A 1 358 ? 17.304 -3.501 -16.790 1.00 96.50 358 VAL A O 1
ATOM 2925 N N . ASN A 1 359 ? 18.464 -4.260 -18.558 1.00 94.69 359 ASN A N 1
ATOM 2926 C CA . ASN A 1 359 ? 17.396 -5.133 -19.076 1.00 94.69 359 ASN A CA 1
ATOM 2927 C C . ASN A 1 359 ? 17.877 -6.496 -19.607 1.00 94.69 359 ASN A C 1
ATOM 2929 O O . ASN A 1 359 ? 17.090 -7.252 -20.185 1.00 94.69 359 ASN A O 1
ATOM 2933 N N . THR A 1 360 ? 19.158 -6.817 -19.415 1.00 94.88 360 THR A N 1
ATOM 2934 C CA . THR A 1 360 ? 19.713 -8.144 -19.699 1.00 94.88 360 THR A CA 1
ATOM 2935 C C . THR A 1 360 ? 19.850 -8.948 -18.410 1.00 94.88 360 THR A C 1
ATOM 2937 O O . THR A 1 360 ? 20.001 -8.387 -17.320 1.00 94.88 360 THR A O 1
ATOM 2940 N N . THR A 1 361 ? 19.858 -10.274 -18.523 1.00 93.44 361 THR A N 1
ATOM 2941 C CA . THR A 1 361 ? 20.065 -11.175 -17.383 1.00 93.44 361 THR A CA 1
ATOM 2942 C C . THR A 1 361 ? 21.379 -10.890 -16.653 1.00 93.44 361 THR A C 1
ATOM 2944 O O . THR A 1 361 ? 21.414 -10.917 -15.424 1.00 93.44 361 THR A O 1
ATOM 2947 N N . GLN A 1 362 ? 22.452 -10.570 -17.384 1.00 95.62 362 GLN A N 1
ATOM 2948 C CA . GLN A 1 362 ? 23.759 -10.234 -16.816 1.00 95.62 362 GLN A CA 1
ATOM 2949 C C . GLN A 1 362 ? 23.725 -8.902 -16.059 1.00 95.62 362 GLN A C 1
ATOM 2951 O O . GLN A 1 362 ? 24.307 -8.789 -14.978 1.00 95.62 362 GLN A O 1
ATOM 2956 N N . ASP A 1 363 ? 23.028 -7.898 -16.595 1.00 96.50 363 ASP A N 1
ATOM 2957 C CA . ASP A 1 363 ? 22.877 -6.611 -15.919 1.00 96.50 363 ASP A CA 1
ATOM 2958 C C . ASP A 1 363 ? 22.061 -6.745 -14.636 1.00 96.50 363 ASP A C 1
ATOM 2960 O O . ASP A 1 363 ? 22.463 -6.231 -13.590 1.00 96.50 363 ASP A O 1
ATOM 2964 N N . LEU A 1 364 ? 20.951 -7.480 -14.687 1.00 97.94 364 LEU A N 1
ATOM 2965 C CA . LEU A 1 364 ? 20.092 -7.705 -13.526 1.00 97.94 364 LEU A CA 1
ATOM 2966 C C . LEU A 1 364 ? 20.816 -8.503 -12.435 1.00 97.94 364 LEU A C 1
ATOM 2968 O O . LEU A 1 364 ? 20.778 -8.097 -11.273 1.00 97.94 364 LEU A O 1
ATOM 2972 N N . ALA A 1 365 ? 21.567 -9.547 -12.805 1.00 97.38 365 ALA A N 1
ATOM 2973 C CA . ALA A 1 365 ? 22.405 -10.313 -11.877 1.00 97.38 365 ALA A CA 1
ATOM 2974 C C . ALA A 1 365 ? 23.434 -9.440 -11.142 1.00 97.38 365 ALA A C 1
ATOM 2976 O O . ALA A 1 365 ? 23.795 -9.726 -10.001 1.00 97.38 365 ALA A O 1
ATOM 2977 N N . ARG A 1 366 ? 23.915 -8.377 -11.796 1.00 97.75 366 ARG A N 1
ATOM 2978 C CA . ARG A 1 366 ? 24.906 -7.441 -11.255 1.00 97.75 366 ARG A CA 1
ATOM 2979 C C . ARG A 1 366 ? 24.281 -6.336 -10.401 1.00 97.75 366 ARG A C 1
ATOM 2981 O O . ARG A 1 366 ? 24.879 -5.935 -9.406 1.00 97.75 366 ARG A O 1
ATOM 2988 N N . VAL A 1 367 ? 23.121 -5.804 -10.792 1.00 98.31 367 VAL A N 1
ATOM 2989 C CA . VAL A 1 367 ? 22.537 -4.591 -10.184 1.00 98.31 367 VAL A CA 1
ATOM 2990 C C . VAL A 1 367 ? 21.540 -4.908 -9.068 1.00 98.31 367 VAL A C 1
ATOM 2992 O O . VAL A 1 367 ? 21.581 -4.262 -8.018 1.00 98.31 367 VAL A O 1
ATOM 2995 N N . VAL A 1 368 ? 20.669 -5.904 -9.258 1.00 98.50 368 VAL A N 1
ATOM 2996 C CA . VAL A 1 368 ? 19.604 -6.235 -8.296 1.00 98.50 368 VAL A CA 1
ATOM 2997 C C . VAL A 1 368 ? 20.149 -6.566 -6.896 1.00 98.50 368 VAL A C 1
ATOM 2999 O O . VAL A 1 368 ? 19.604 -6.026 -5.931 1.00 98.50 368 VAL A O 1
ATOM 3002 N N . PRO A 1 369 ? 21.242 -7.343 -6.725 1.00 98.50 369 PRO A N 1
ATOM 3003 C CA . PRO A 1 369 ? 21.765 -7.639 -5.389 1.00 98.50 369 PRO A CA 1
ATOM 3004 C C . PRO A 1 369 ? 22.175 -6.396 -4.596 1.00 98.50 369 PRO A C 1
ATOM 3006 O O . PRO A 1 369 ? 21.931 -6.312 -3.391 1.00 98.50 369 PRO A O 1
ATOM 3009 N N . THR A 1 370 ? 22.760 -5.409 -5.277 1.00 98.31 370 THR A N 1
ATOM 3010 C CA . THR A 1 370 ? 23.139 -4.132 -4.668 1.00 98.31 370 THR A CA 1
ATOM 3011 C C . THR A 1 370 ? 21.903 -3.349 -4.241 1.00 98.31 370 THR A C 1
ATOM 3013 O O . THR A 1 370 ? 21.855 -2.876 -3.108 1.00 98.31 370 THR A O 1
ATOM 3016 N N . ALA A 1 371 ? 20.879 -3.267 -5.098 1.00 98.19 371 ALA A N 1
ATOM 3017 C CA . ALA A 1 371 ? 19.634 -2.569 -4.780 1.00 98.19 371 ALA A CA 1
ATOM 3018 C C . ALA A 1 371 ? 18.923 -3.186 -3.562 1.00 98.19 371 ALA A C 1
ATOM 3020 O O . ALA A 1 371 ? 18.537 -2.461 -2.648 1.00 98.19 371 ALA A O 1
ATOM 3021 N N . ILE A 1 372 ? 18.828 -4.519 -3.501 1.00 98.56 372 ILE A N 1
ATOM 3022 C CA . ILE A 1 372 ? 18.226 -5.237 -2.367 1.00 98.56 372 ILE A CA 1
ATOM 3023 C C . ILE A 1 372 ? 18.990 -4.965 -1.066 1.00 98.56 372 ILE A C 1
ATOM 3025 O O . ILE A 1 372 ? 18.376 -4.651 -0.048 1.00 98.56 372 ILE A O 1
ATOM 3029 N N . ARG A 1 373 ? 20.329 -5.011 -1.091 1.00 98.38 373 ARG A N 1
ATOM 3030 C CA . ARG A 1 373 ? 21.146 -4.686 0.088 1.00 98.38 373 ARG A CA 1
ATOM 3031 C C . ARG A 1 373 ? 20.969 -3.235 0.532 1.00 98.38 373 ARG A C 1
ATOM 3033 O O . ARG A 1 373 ? 20.894 -2.981 1.730 1.00 98.38 373 ARG A O 1
ATOM 3040 N N . MET A 1 374 ? 20.917 -2.290 -0.406 1.00 97.88 374 MET A N 1
ATOM 3041 C CA . MET A 1 374 ? 20.686 -0.880 -0.085 1.00 97.88 374 MET A CA 1
ATOM 3042 C C . MET A 1 374 ? 19.320 -0.686 0.578 1.00 97.88 374 MET A C 1
ATOM 3044 O O . MET A 1 374 ? 19.254 -0.055 1.629 1.00 97.88 374 MET A O 1
ATOM 3048 N N . LEU A 1 375 ? 18.261 -1.277 0.019 1.00 98.06 375 LEU A N 1
ATOM 3049 C CA . LEU A 1 375 ? 16.910 -1.212 0.582 1.00 98.06 375 LEU A CA 1
ATOM 3050 C C . LEU A 1 375 ? 16.831 -1.816 1.994 1.00 98.06 375 LEU A C 1
ATOM 3052 O O . LEU A 1 375 ? 16.237 -1.200 2.878 1.00 98.06 375 LEU A O 1
ATOM 3056 N N . ASP A 1 376 ? 17.461 -2.977 2.223 1.00 98.25 376 ASP A N 1
ATOM 3057 C CA . ASP A 1 376 ? 17.534 -3.611 3.549 1.00 98.25 376 ASP A CA 1
ATOM 3058 C C . ASP A 1 376 ? 18.309 -2.750 4.557 1.00 98.25 376 ASP A C 1
ATOM 3060 O O . ASP A 1 376 ? 17.866 -2.592 5.689 1.00 98.25 376 ASP A O 1
ATOM 3064 N N . ASN A 1 377 ? 19.433 -2.148 4.154 1.00 97.12 377 ASN A N 1
ATOM 3065 C CA . ASN A 1 377 ? 20.219 -1.280 5.034 1.00 97.12 377 ASN A CA 1
ATOM 3066 C C . ASN A 1 377 ? 19.442 -0.022 5.456 1.00 97.12 377 ASN A C 1
ATOM 3068 O O . ASN A 1 377 ? 19.593 0.434 6.587 1.00 97.12 377 ASN A O 1
ATOM 3072 N N . VAL A 1 378 ? 18.613 0.544 4.568 1.00 95.50 378 VAL A N 1
ATOM 3073 C CA . VAL A 1 378 ? 17.800 1.728 4.895 1.00 95.50 378 VAL A CA 1
ATOM 3074 C C . VAL A 1 378 ? 16.837 1.433 6.043 1.00 95.50 378 VAL A C 1
ATOM 3076 O O . VAL A 1 378 ? 16.583 2.331 6.833 1.00 95.50 378 VAL A O 1
ATOM 3079 N N . ILE A 1 379 ? 16.358 0.194 6.211 1.00 95.19 379 ILE A N 1
ATOM 3080 C CA . ILE A 1 379 ? 15.480 -0.173 7.338 1.00 95.19 379 ILE A CA 1
ATOM 3081 C C . ILE A 1 379 ? 16.137 0.170 8.678 1.00 95.19 379 ILE A C 1
ATOM 3083 O O . ILE A 1 379 ? 15.477 0.749 9.539 1.00 95.19 379 ILE A O 1
ATOM 3087 N N . ASP A 1 380 ? 17.425 -0.149 8.821 1.00 93.00 380 ASP A N 1
ATOM 3088 C CA . ASP A 1 380 ? 18.174 0.018 10.068 1.00 93.00 380 ASP A CA 1
ATOM 3089 C C . ASP A 1 380 ? 18.709 1.455 10.236 1.00 93.00 380 ASP A C 1
ATOM 3091 O O . ASP A 1 380 ? 18.884 1.928 11.357 1.00 93.00 380 ASP A O 1
ATOM 3095 N N . LEU A 1 381 ? 18.964 2.160 9.127 1.00 90.56 381 LEU A N 1
ATOM 3096 C CA . LEU A 1 381 ? 19.462 3.543 9.129 1.00 90.56 381 LEU A CA 1
ATOM 3097 C C . LEU A 1 381 ? 18.356 4.594 9.285 1.00 90.56 381 LEU A C 1
ATOM 3099 O O . LEU A 1 381 ? 18.649 5.738 9.632 1.00 90.56 381 LEU A O 1
ATOM 3103 N N . ASN A 1 382 ? 17.108 4.246 8.972 1.00 86.00 382 ASN A N 1
ATOM 3104 C CA . ASN A 1 382 ? 16.014 5.206 8.949 1.00 86.00 382 ASN A CA 1
ATOM 3105 C C . ASN A 1 382 ? 15.576 5.623 10.363 1.00 86.00 382 ASN A C 1
ATOM 3107 O O . ASN A 1 382 ? 15.626 4.847 11.319 1.00 86.00 382 ASN A O 1
ATOM 3111 N N . PHE A 1 383 ? 15.086 6.857 10.479 1.00 85.94 383 PHE A N 1
ATOM 3112 C CA . PHE A 1 383 ? 14.424 7.340 11.684 1.00 85.94 383 PHE A CA 1
ATOM 3113 C C . PHE A 1 383 ? 12.925 7.039 11.610 1.00 85.94 383 PHE A C 1
ATOM 3115 O O . PHE A 1 383 ? 12.265 7.368 10.625 1.00 85.94 383 PHE A O 1
ATOM 3122 N N . TYR A 1 384 ? 12.378 6.459 12.677 1.00 84.31 384 TYR A N 1
ATOM 3123 C CA . TYR A 1 384 ? 10.950 6.183 12.794 1.00 84.31 384 TYR A CA 1
ATOM 3124 C C . TYR A 1 384 ? 10.341 7.104 13.852 1.00 84.31 384 TYR A C 1
ATOM 3126 O O . TYR A 1 384 ? 10.713 6.990 15.021 1.00 84.31 384 TYR A O 1
ATOM 3134 N N . PRO A 1 385 ? 9.388 7.979 13.487 1.00 80.44 385 PRO A N 1
ATOM 3135 C CA . PRO A 1 385 ? 8.758 8.883 14.447 1.00 80.44 385 PRO A CA 1
ATOM 3136 C C . PRO A 1 385 ? 7.802 8.163 15.410 1.00 80.44 385 PRO A C 1
ATOM 3138 O O . PRO A 1 385 ? 7.479 8.703 16.462 1.00 80.44 385 PRO A O 1
ATOM 3141 N N . LEU A 1 386 ? 7.347 6.951 15.066 1.00 85.00 386 LEU A N 1
ATOM 3142 C CA . LEU A 1 386 ? 6.405 6.154 15.853 1.00 85.00 386 LEU A CA 1
ATOM 3143 C C . LEU A 1 386 ? 6.973 4.755 16.123 1.00 85.00 386 LEU A C 1
ATOM 3145 O O . LEU A 1 386 ? 7.389 4.056 15.195 1.00 85.00 386 LEU A O 1
ATOM 3149 N N . ALA A 1 387 ? 6.936 4.320 17.386 1.00 88.50 387 ALA A N 1
ATOM 3150 C CA . ALA A 1 387 ? 7.483 3.031 17.814 1.00 88.50 387 ALA A CA 1
ATOM 3151 C C . ALA A 1 387 ? 6.802 1.836 17.124 1.00 88.50 387 ALA A C 1
ATOM 3153 O O . ALA A 1 387 ? 7.489 0.933 16.647 1.00 88.50 387 ALA A O 1
ATOM 3154 N N . LYS A 1 388 ? 5.469 1.858 16.982 1.00 90.81 388 LYS A N 1
ATOM 3155 C CA . LYS A 1 388 ? 4.713 0.794 16.300 1.00 90.81 388 LYS A CA 1
ATOM 3156 C C . LYS A 1 388 ? 5.105 0.591 14.840 1.00 90.81 388 LYS A C 1
ATOM 3158 O O . LYS A 1 388 ? 5.163 -0.540 14.360 1.00 90.81 388 LYS A O 1
ATOM 3163 N N . VAL A 1 389 ? 5.430 1.683 14.146 1.00 93.31 389 VAL A N 1
ATOM 3164 C CA . VAL A 1 389 ? 5.886 1.649 12.752 1.00 93.31 389 VAL A CA 1
ATOM 3165 C C . VAL A 1 389 ? 7.253 0.976 12.674 1.00 93.31 389 VAL A C 1
ATOM 3167 O O . VAL A 1 389 ? 7.458 0.092 11.844 1.00 93.31 389 VAL A O 1
ATOM 3170 N N . LYS A 1 390 ? 8.170 1.348 13.578 1.00 94.25 390 LYS A N 1
ATOM 3171 C CA . LYS A 1 390 ? 9.488 0.714 13.680 1.00 94.25 390 LYS A CA 1
ATOM 3172 C C . LYS A 1 390 ? 9.358 -0.787 13.927 1.00 94.25 390 LYS A C 1
ATOM 3174 O O . LYS A 1 390 ? 9.923 -1.564 13.169 1.00 94.25 390 LYS A O 1
ATOM 3179 N N . LYS A 1 391 ? 8.552 -1.180 14.919 1.00 93.75 391 LYS A N 1
ATOM 3180 C CA . LYS A 1 391 ? 8.308 -2.585 15.269 1.00 93.75 391 LYS A CA 1
ATOM 3181 C C . LYS A 1 391 ? 7.748 -3.378 14.085 1.00 93.75 391 LYS A C 1
ATOM 3183 O O . LYS A 1 391 ? 8.313 -4.398 13.712 1.00 93.75 391 LYS A O 1
ATOM 3188 N N . THR A 1 392 ? 6.709 -2.856 13.427 1.00 94.81 392 THR A N 1
ATOM 3189 C CA . THR A 1 392 ? 6.105 -3.498 12.243 1.00 94.81 392 THR A CA 1
ATOM 3190 C C . THR A 1 392 ? 7.138 -3.715 11.128 1.00 94.81 392 THR A C 1
ATOM 3192 O O . THR A 1 392 ? 7.158 -4.769 10.483 1.00 94.81 392 THR A O 1
ATOM 3195 N N . ASN A 1 393 ? 8.027 -2.740 10.902 1.00 95.06 393 ASN A N 1
ATOM 3196 C CA . ASN A 1 393 ? 9.072 -2.869 9.890 1.00 95.06 393 ASN A CA 1
ATOM 3197 C C . ASN A 1 393 ? 10.226 -3.784 10.325 1.00 95.06 393 ASN A C 1
ATOM 3199 O O . ASN A 1 393 ? 10.796 -4.472 9.491 1.00 95.06 393 ASN A O 1
ATOM 3203 N N . GLU A 1 394 ? 10.583 -3.842 11.606 1.00 94.75 394 GLU A N 1
ATOM 3204 C CA . GLU A 1 394 ? 11.589 -4.787 12.112 1.00 94.75 394 GLU A CA 1
ATOM 3205 C C . GLU A 1 394 ? 11.106 -6.240 11.987 1.00 94.75 394 GLU A C 1
ATOM 3207 O O . GLU A 1 394 ? 11.879 -7.113 11.589 1.00 94.75 394 GLU A O 1
ATOM 3212 N N . ASP A 1 395 ? 9.815 -6.467 12.233 1.00 95.31 395 ASP A N 1
ATOM 3213 C CA . ASP A 1 395 ? 9.156 -7.773 12.181 1.00 95.31 395 ASP A CA 1
ATOM 3214 C C . ASP A 1 395 ? 9.073 -8.357 10.761 1.00 95.31 395 ASP A C 1
ATOM 3216 O O . ASP A 1 395 ? 9.172 -9.572 10.565 1.00 95.31 395 ASP A O 1
ATOM 3220 N N . THR A 1 396 ? 8.885 -7.496 9.756 1.00 95.62 396 THR A N 1
ATOM 3221 C CA . THR A 1 396 ? 8.651 -7.900 8.356 1.00 95.62 396 THR A CA 1
ATOM 3222 C C . THR A 1 396 ? 9.791 -7.539 7.411 1.00 95.62 396 THR A C 1
ATOM 3224 O O . THR A 1 396 ? 9.939 -8.161 6.361 1.00 95.62 396 THR A O 1
ATOM 3227 N N . ARG A 1 397 ? 10.609 -6.549 7.762 1.00 97.56 397 ARG A N 1
ATOM 3228 C CA . ARG A 1 397 ? 11.696 -5.981 6.955 1.00 97.56 397 ARG A CA 1
ATOM 3229 C C . ARG A 1 397 ? 11.285 -5.670 5.518 1.00 97.56 397 ARG A C 1
ATOM 3231 O O . ARG A 1 397 ? 11.955 -6.089 4.570 1.00 97.56 397 ARG A O 1
ATOM 3238 N N . ALA A 1 398 ? 10.158 -4.982 5.360 1.00 97.69 398 ALA A N 1
ATOM 3239 C CA . ALA A 1 398 ? 9.522 -4.764 4.071 1.00 97.69 398 ALA A CA 1
ATOM 3240 C C . ALA A 1 398 ? 10.316 -3.802 3.171 1.00 97.69 398 ALA A C 1
ATOM 3242 O O . ALA A 1 398 ? 10.697 -2.698 3.569 1.00 97.69 398 ALA A O 1
ATOM 3243 N N . ILE A 1 399 ? 10.527 -4.216 1.921 1.00 98.12 399 ILE A N 1
ATOM 3244 C CA . ILE A 1 399 ? 11.132 -3.404 0.862 1.00 98.12 399 ILE A CA 1
ATOM 3245 C C . ILE A 1 399 ? 10.314 -3.529 -0.429 1.00 98.12 399 ILE A C 1
ATOM 3247 O O . ILE A 1 399 ? 9.567 -4.488 -0.619 1.00 98.12 399 ILE A O 1
ATOM 3251 N N . GLY A 1 400 ? 10.478 -2.569 -1.335 1.00 97.69 400 GLY A N 1
ATOM 3252 C CA . GLY A 1 400 ? 9.809 -2.547 -2.630 1.00 97.69 400 GLY A CA 1
ATOM 3253 C C . GLY A 1 400 ? 10.789 -2.192 -3.737 1.00 97.69 400 GLY A C 1
ATOM 3254 O O . GLY A 1 400 ? 11.045 -1.021 -4.018 1.00 97.69 400 GLY A O 1
ATOM 3255 N N . LEU A 1 401 ? 11.350 -3.220 -4.368 1.00 98.31 401 LEU A N 1
ATOM 3256 C CA . LEU A 1 401 ? 12.093 -3.071 -5.610 1.00 98.31 401 LEU A CA 1
ATOM 3257 C C . LEU A 1 401 ? 11.118 -3.046 -6.793 1.00 98.31 401 LEU A C 1
ATOM 3259 O O . LEU A 1 401 ? 10.386 -4.009 -7.023 1.00 98.31 401 LEU A O 1
ATOM 3263 N N . GLY A 1 402 ? 11.138 -1.953 -7.542 1.00 97.00 402 GLY A N 1
ATOM 3264 C CA . GLY A 1 402 ? 10.375 -1.756 -8.767 1.00 97.00 402 GLY A CA 1
ATOM 3265 C C . GLY A 1 402 ? 11.262 -1.613 -9.999 1.00 97.00 402 GLY A C 1
ATOM 3266 O O . GLY A 1 402 ? 12.482 -1.815 -9.965 1.00 97.00 402 GLY A O 1
ATOM 3267 N N . VAL A 1 403 ? 10.635 -1.213 -11.100 1.00 97.00 403 VAL A N 1
ATOM 3268 C CA . VAL A 1 403 ? 11.288 -0.926 -12.378 1.00 97.00 403 VAL A CA 1
ATOM 3269 C C . VAL A 1 403 ? 10.756 0.385 -12.952 1.00 97.00 403 VAL A C 1
ATOM 3271 O O . VAL A 1 403 ? 9.630 0.781 -12.672 1.00 97.00 403 VAL A O 1
ATOM 3274 N N . MET A 1 404 ? 11.567 1.052 -13.766 1.00 96.19 404 MET A N 1
ATOM 3275 C CA . MET A 1 404 ? 11.192 2.239 -14.538 1.00 96.19 404 MET A CA 1
ATOM 3276 C C . MET A 1 404 ? 11.833 2.185 -15.929 1.00 96.19 404 MET A C 1
ATOM 3278 O O . MET A 1 404 ? 12.717 1.367 -16.175 1.00 96.19 404 MET A O 1
ATOM 3282 N N . GLY A 1 405 ? 11.426 3.063 -16.846 1.00 95.31 405 GLY A N 1
ATOM 3283 C CA . GLY A 1 405 ? 12.057 3.167 -18.171 1.00 95.31 405 GLY A CA 1
ATOM 3284 C C . GLY A 1 405 ? 11.670 2.066 -19.169 1.00 95.31 405 GLY A C 1
ATOM 3285 O O . GLY A 1 405 ? 12.319 1.936 -20.204 1.00 95.31 405 GLY A O 1
ATOM 3286 N N . GLU A 1 406 ? 10.610 1.299 -18.899 1.00 96.31 406 GLU A N 1
ATOM 3287 C CA . GLU A 1 406 ? 10.091 0.253 -19.794 1.00 96.31 406 GLU A CA 1
ATOM 3288 C C . GLU A 1 406 ? 9.777 0.792 -21.197 1.00 96.31 406 GLU A C 1
ATOM 3290 O O . GLU A 1 406 ? 10.254 0.255 -22.193 1.00 96.31 406 GLU A O 1
ATOM 3295 N N . ALA A 1 407 ? 9.050 1.910 -21.289 1.00 95.81 407 ALA A N 1
ATOM 3296 C CA . ALA A 1 407 ? 8.706 2.516 -22.574 1.00 95.81 407 ALA A CA 1
ATOM 3297 C C . ALA A 1 407 ? 9.951 2.883 -23.405 1.00 95.81 407 ALA A C 1
ATOM 3299 O O . ALA A 1 407 ? 9.977 2.658 -24.616 1.00 95.81 407 ALA A O 1
ATOM 3300 N N . GLN A 1 408 ? 11.005 3.397 -22.760 1.00 96.06 408 GLN A N 1
ATOM 3301 C CA . GLN A 1 408 ? 12.265 3.717 -23.432 1.00 96.06 408 GLN A CA 1
ATOM 3302 C C . GLN A 1 408 ? 13.000 2.445 -23.880 1.00 96.06 408 GLN A C 1
ATOM 3304 O O . GLN A 1 408 ? 13.428 2.378 -25.030 1.00 96.06 408 GLN A O 1
ATOM 3309 N N . MET A 1 409 ? 13.087 1.424 -23.019 1.00 96.88 409 MET A N 1
ATOM 3310 C CA . MET A 1 409 ? 13.670 0.119 -23.363 1.00 96.88 409 MET A CA 1
ATOM 3311 C C . MET A 1 409 ? 13.022 -0.469 -24.625 1.00 96.88 409 MET A C 1
ATOM 3313 O O . MET A 1 409 ? 13.716 -0.958 -25.522 1.00 96.88 409 MET A O 1
ATOM 3317 N N . LEU A 1 410 ? 11.690 -0.407 -24.714 1.00 97.88 410 LEU A N 1
ATOM 3318 C CA . LEU A 1 410 ? 10.940 -0.911 -25.864 1.00 97.88 410 LEU A CA 1
ATOM 3319 C C . LEU A 1 410 ? 11.199 -0.079 -27.119 1.00 97.88 410 LEU A C 1
ATOM 3321 O O . LEU A 1 410 ? 11.450 -0.649 -28.181 1.00 97.88 410 LEU A O 1
ATOM 3325 N N . ALA A 1 411 ? 11.203 1.251 -26.998 1.00 97.31 411 ALA A N 1
ATOM 3326 C CA . ALA A 1 411 ? 11.469 2.153 -28.115 1.00 97.31 411 ALA A CA 1
ATOM 3327 C C . ALA A 1 411 ? 12.872 1.941 -28.711 1.00 97.31 411 ALA A C 1
ATOM 3329 O O . ALA A 1 411 ? 13.012 1.807 -29.928 1.00 97.31 411 ALA A O 1
ATOM 3330 N N . GLU A 1 412 ? 13.902 1.837 -27.867 1.00 96.69 412 GLU A N 1
ATOM 3331 C CA . GLU A 1 412 ? 15.288 1.572 -28.282 1.00 96.69 412 GLU A CA 1
ATOM 3332 C C . GLU A 1 412 ? 15.438 0.189 -28.930 1.00 96.69 412 GLU A C 1
ATOM 3334 O O . GLU A 1 412 ? 16.148 0.032 -29.925 1.00 96.69 412 GLU A O 1
ATOM 3339 N N . SER A 1 413 ? 14.689 -0.797 -28.428 1.00 95.81 413 SER A N 1
ATOM 3340 C CA . SER A 1 413 ? 14.622 -2.151 -28.992 1.00 95.81 413 SER A CA 1
ATOM 3341 C C . SER A 1 413 ? 13.724 -2.254 -30.232 1.00 95.81 413 SER A C 1
ATOM 3343 O O . SER A 1 413 ? 13.622 -3.328 -30.827 1.00 95.81 413 SER A O 1
ATOM 3345 N N . LYS A 1 414 ? 13.062 -1.158 -30.637 1.00 97.50 414 LYS A N 1
ATOM 3346 C CA . LYS A 1 414 ? 12.065 -1.116 -31.723 1.00 97.50 414 LYS A CA 1
ATOM 3347 C C . LYS A 1 414 ? 10.940 -2.145 -31.536 1.00 97.50 414 LYS A C 1
ATOM 3349 O O . LYS A 1 414 ? 10.448 -2.729 -32.503 1.00 97.50 414 LYS A O 1
ATOM 3354 N N . ILE A 1 415 ? 10.545 -2.375 -30.286 1.00 97.75 415 ILE A N 1
ATOM 3355 C CA . ILE A 1 415 ? 9.426 -3.237 -29.908 1.00 97.75 415 ILE A CA 1
ATOM 3356 C C . ILE A 1 415 ? 8.186 -2.361 -29.730 1.00 97.75 415 ILE A C 1
ATOM 3358 O O . ILE A 1 415 ? 8.207 -1.361 -29.018 1.00 97.75 415 ILE A O 1
ATOM 3362 N N . VAL A 1 416 ? 7.092 -2.740 -30.388 1.00 97.69 416 VAL A N 1
ATOM 3363 C CA . VAL A 1 416 ? 5.823 -2.008 -30.307 1.00 97.69 416 VAL A CA 1
ATOM 3364 C C . VAL A 1 416 ? 5.131 -2.326 -28.983 1.00 97.69 416 VAL A C 1
ATOM 3366 O O . VAL A 1 416 ? 4.991 -3.499 -28.625 1.00 97.69 416 VAL A O 1
ATOM 3369 N N . TRP A 1 417 ? 4.674 -1.288 -28.278 1.00 96.94 417 TRP A N 1
ATOM 3370 C CA . TRP A 1 417 ? 3.903 -1.429 -27.042 1.00 96.94 417 TRP A CA 1
ATOM 3371 C C . TRP A 1 417 ? 2.671 -2.316 -27.259 1.00 96.94 417 TRP A C 1
ATOM 3373 O O . TRP A 1 417 ? 1.926 -2.138 -28.220 1.00 96.94 417 TRP A O 1
ATOM 3383 N N . GLY A 1 418 ? 2.468 -3.280 -26.364 1.00 94.81 418 GLY A N 1
ATOM 3384 C CA . GLY A 1 418 ? 1.347 -4.228 -26.417 1.00 94.81 418 GLY A CA 1
ATOM 3385 C C . GLY A 1 418 ? 1.439 -5.315 -27.499 1.00 94.81 418 GLY A C 1
ATOM 3386 O O . GLY A 1 418 ? 0.472 -6.041 -27.689 1.00 94.81 418 GLY A O 1
ATOM 3387 N N . SER A 1 419 ? 2.563 -5.437 -28.216 1.00 95.88 419 SER A N 1
ATOM 3388 C CA . SER A 1 419 ? 2.793 -6.557 -29.145 1.00 95.88 419 SER A CA 1
ATOM 3389 C C . SER A 1 419 ? 3.206 -7.845 -28.420 1.00 95.88 419 SER A C 1
ATOM 3391 O O . SER A 1 419 ? 3.725 -7.791 -27.309 1.00 95.88 419 SER A O 1
ATOM 3393 N N . ASP A 1 420 ? 3.106 -9.003 -29.077 1.00 94.50 420 ASP A N 1
ATOM 3394 C CA . ASP A 1 420 ? 3.578 -10.278 -28.502 1.00 94.50 420 ASP A CA 1
ATOM 3395 C C . ASP A 1 420 ? 5.066 -10.230 -28.116 1.00 94.50 420 ASP A C 1
ATOM 3397 O O . ASP A 1 420 ? 5.475 -10.757 -27.085 1.00 94.50 420 ASP A O 1
ATOM 3401 N N . LYS A 1 421 ? 5.882 -9.515 -28.907 1.00 94.88 421 LYS A N 1
ATOM 3402 C CA . LYS A 1 421 ? 7.298 -9.268 -28.591 1.00 94.88 421 LYS A CA 1
ATOM 3403 C C . LYS A 1 421 ? 7.473 -8.443 -27.320 1.00 94.88 421 LYS A C 1
ATOM 3405 O O . LYS A 1 421 ? 8.434 -8.659 -26.590 1.00 94.88 421 LYS A O 1
ATOM 3410 N N . HIS A 1 422 ? 6.578 -7.484 -27.076 1.00 95.88 422 HIS A N 1
ATOM 3411 C CA . HIS A 1 422 ? 6.570 -6.726 -25.831 1.00 95.88 422 HIS A CA 1
ATOM 3412 C C . HIS A 1 422 ? 6.269 -7.652 -24.656 1.00 95.88 422 HIS A C 1
ATOM 3414 O O . HIS A 1 422 ? 7.065 -7.682 -23.722 1.00 95.88 422 HIS A O 1
ATOM 3420 N N . PHE A 1 423 ? 5.199 -8.446 -24.737 1.00 94.44 423 PHE A N 1
ATOM 3421 C CA . PHE A 1 423 ? 4.832 -9.373 -23.666 1.00 94.44 423 PHE A CA 1
ATOM 3422 C C . PHE A 1 423 ? 5.948 -10.373 -23.362 1.00 94.44 423 PHE A C 1
ATOM 3424 O O . PHE A 1 423 ? 6.333 -10.495 -22.207 1.00 94.44 423 PHE A O 1
ATOM 3431 N N . GLN A 1 424 ? 6.553 -10.993 -24.378 1.00 92.44 424 GLN A N 1
ATOM 3432 C CA . GLN A 1 424 ? 7.712 -11.876 -24.194 1.00 92.44 424 GLN A CA 1
ATOM 3433 C C . GLN A 1 424 ? 8.883 -11.162 -23.508 1.00 92.44 424 GLN A C 1
ATOM 3435 O O . GLN A 1 424 ? 9.482 -11.697 -22.577 1.00 92.44 424 GLN A O 1
ATOM 3440 N N . LYS A 1 425 ? 9.209 -9.939 -23.950 1.00 93.56 425 LYS A N 1
ATOM 3441 C CA . LYS A 1 425 ? 10.362 -9.209 -23.419 1.00 93.56 425 LYS A CA 1
ATOM 3442 C C . LYS A 1 425 ? 10.161 -8.778 -21.968 1.00 93.56 425 LYS A C 1
ATOM 3444 O O . LYS A 1 425 ? 11.085 -8.917 -21.169 1.00 93.56 425 LYS A O 1
ATOM 3449 N N . ILE A 1 426 ? 8.994 -8.232 -21.624 1.00 94.75 426 ILE A N 1
ATOM 3450 C CA . ILE A 1 426 ? 8.734 -7.788 -20.250 1.00 94.75 426 ILE A CA 1
ATOM 3451 C C . ILE A 1 426 ? 8.610 -8.980 -19.298 1.00 94.75 426 ILE A C 1
ATOM 3453 O O . ILE A 1 426 ? 9.111 -8.918 -18.180 1.00 94.75 426 ILE A O 1
ATOM 3457 N N . ASP A 1 427 ? 8.038 -10.090 -19.761 1.00 93.56 427 ASP A N 1
ATOM 3458 C CA . ASP A 1 427 ? 7.918 -11.335 -19.006 1.00 93.56 427 ASP A CA 1
ATOM 3459 C C . ASP A 1 427 ? 9.298 -11.935 -18.649 1.00 93.56 427 ASP A C 1
ATOM 3461 O O . ASP A 1 427 ? 9.545 -12.264 -17.487 1.00 93.56 427 ASP A O 1
ATOM 3465 N N . GLU A 1 428 ? 10.245 -11.962 -19.597 1.00 92.38 428 GLU A N 1
ATOM 3466 C CA . GLU A 1 428 ? 11.651 -12.360 -19.376 1.00 92.38 428 GLU A CA 1
ATOM 3467 C C . GLU A 1 428 ? 12.373 -11.439 -18.368 1.00 92.38 428 GLU A C 1
ATOM 3469 O O . GLU A 1 428 ? 13.070 -11.891 -17.446 1.00 92.38 428 GLU A O 1
ATOM 3474 N N . VAL A 1 429 ? 12.215 -10.121 -18.537 1.00 95.50 429 VAL A N 1
ATOM 3475 C CA . VAL A 1 429 ? 12.860 -9.111 -17.685 1.00 95.50 429 VAL A CA 1
ATOM 3476 C C . VAL A 1 429 ? 12.326 -9.191 -16.256 1.00 95.50 429 VAL A C 1
ATOM 3478 O O . VAL A 1 429 ? 13.115 -9.230 -15.310 1.00 95.50 429 VAL A O 1
ATOM 3481 N N . MET A 1 430 ? 11.005 -9.254 -16.083 1.00 96.06 430 MET A N 1
ATOM 3482 C CA . MET A 1 430 ? 10.372 -9.287 -14.765 1.00 96.06 430 MET A CA 1
ATOM 3483 C C . MET A 1 430 ? 10.585 -10.627 -14.052 1.00 96.06 430 MET A C 1
ATOM 3485 O O . MET A 1 430 ? 10.785 -10.628 -12.835 1.00 96.06 430 MET A O 1
ATOM 3489 N N . GLU A 1 431 ? 10.654 -11.748 -14.783 1.00 95.19 431 GLU A N 1
ATOM 3490 C CA . GLU A 1 431 ? 11.114 -13.028 -14.228 1.00 95.19 431 GLU A CA 1
ATOM 3491 C C . GLU A 1 431 ? 12.519 -12.880 -13.625 1.00 95.19 431 GLU A C 1
ATOM 3493 O O . GLU A 1 431 ? 12.758 -13.266 -12.480 1.00 95.19 431 GLU A O 1
ATOM 3498 N N . SER A 1 432 ? 13.437 -12.261 -14.372 1.00 96.88 432 SER A N 1
ATOM 3499 C CA . SER A 1 432 ? 14.822 -12.061 -13.942 1.00 96.88 432 SER A CA 1
ATOM 3500 C C . SER A 1 432 ? 14.938 -11.116 -12.743 1.00 96.88 432 SER A C 1
ATOM 3502 O O . SER A 1 432 ? 15.686 -11.409 -11.808 1.00 96.88 432 SER A O 1
ATOM 3504 N N . VAL A 1 433 ? 14.185 -10.008 -12.722 1.00 97.88 433 VAL A N 1
ATOM 3505 C CA . VAL A 1 433 ? 14.111 -9.112 -11.552 1.00 97.88 433 VAL A CA 1
ATOM 3506 C C . VAL A 1 433 ? 13.651 -9.895 -10.324 1.00 97.88 433 VAL A C 1
ATOM 3508 O O . VAL A 1 433 ? 14.304 -9.828 -9.281 1.00 97.88 433 VAL A O 1
ATOM 3511 N N . SER A 1 434 ? 12.573 -10.673 -10.457 1.00 97.75 434 SER A N 1
ATOM 3512 C CA . SER A 1 434 ? 12.008 -11.457 -9.358 1.00 97.75 434 SER A CA 1
ATOM 3513 C C . SER A 1 434 ? 12.990 -12.498 -8.825 1.00 97.75 434 SER A C 1
ATOM 3515 O O . SER A 1 434 ? 13.263 -12.539 -7.621 1.00 97.75 434 SER A O 1
ATOM 3517 N N . TYR A 1 435 ? 13.595 -13.277 -9.722 1.00 98.19 435 TYR A N 1
ATOM 3518 C CA . TYR A 1 435 ? 14.561 -14.312 -9.370 1.00 98.19 435 TYR A CA 1
ATOM 3519 C C . TYR A 1 435 ? 15.756 -13.734 -8.603 1.00 98.19 435 TYR A C 1
ATOM 3521 O O . TYR A 1 435 ? 16.086 -14.193 -7.503 1.00 98.19 435 TYR A O 1
ATOM 3529 N N . TYR A 1 436 ? 16.392 -12.685 -9.140 1.00 98.56 436 TYR A N 1
ATOM 3530 C CA . TYR A 1 436 ? 17.554 -12.081 -8.491 1.00 98.56 436 TYR A CA 1
ATOM 3531 C C . TYR A 1 436 ? 17.193 -11.339 -7.205 1.00 98.56 436 TYR A C 1
ATOM 3533 O O . TYR A 1 436 ? 18.011 -11.336 -6.283 1.00 98.56 436 TYR A O 1
ATOM 3541 N N . ALA A 1 437 ? 15.995 -10.760 -7.091 1.00 98.62 437 ALA A N 1
ATOM 3542 C CA . ALA A 1 437 ? 15.543 -10.119 -5.860 1.00 98.62 437 ALA A CA 1
ATOM 3543 C C . ALA A 1 437 ? 15.414 -11.140 -4.719 1.00 98.62 437 ALA A C 1
ATOM 3545 O O . ALA A 1 437 ? 16.022 -10.967 -3.658 1.00 98.62 437 ALA A O 1
ATOM 3546 N N . ILE A 1 438 ? 14.705 -12.246 -4.970 1.00 98.75 438 ILE A N 1
ATOM 3547 C CA . ILE A 1 438 ? 14.503 -13.336 -4.004 1.00 98.75 438 ILE A CA 1
ATOM 3548 C C . ILE A 1 438 ? 15.847 -13.970 -3.627 1.00 98.75 438 ILE A C 1
ATOM 3550 O O . ILE A 1 438 ? 16.175 -14.079 -2.443 1.00 98.75 438 ILE A O 1
ATOM 3554 N N . LYS A 1 439 ? 16.678 -14.310 -4.622 1.00 98.62 439 LYS A N 1
ATOM 3555 C CA . LYS A 1 439 ? 18.019 -14.875 -4.398 1.00 98.62 439 LYS A CA 1
ATOM 3556 C C . LYS A 1 439 ? 18.897 -13.964 -3.543 1.00 98.62 439 LYS A C 1
ATOM 3558 O O . LYS A 1 439 ? 19.584 -14.441 -2.642 1.00 98.62 439 LYS A O 1
ATOM 3563 N N . SER A 1 440 ? 18.867 -12.658 -3.802 1.00 98.69 440 SER A N 1
ATOM 3564 C CA . SER A 1 440 ? 19.671 -11.679 -3.064 1.00 98.69 440 SER A CA 1
ATOM 3565 C C . SER A 1 440 ? 19.207 -11.527 -1.621 1.00 98.69 440 SER A C 1
ATOM 3567 O O . SER A 1 440 ? 20.040 -11.512 -0.718 1.00 98.69 440 SER A O 1
ATOM 3569 N N . SER A 1 441 ? 17.895 -11.480 -1.384 1.00 98.75 441 SER A N 1
ATOM 3570 C CA . SER A 1 441 ? 17.355 -11.422 -0.023 1.00 98.75 441 SER A CA 1
ATOM 3571 C C . SER A 1 441 ? 17.611 -12.724 0.754 1.00 98.75 441 SER A C 1
ATOM 3573 O O . SER A 1 441 ? 17.906 -12.681 1.946 1.00 98.75 441 SER A O 1
ATOM 3575 N N . SER A 1 442 ? 17.603 -13.884 0.089 1.00 98.69 442 SER A N 1
ATOM 3576 C CA . SER A 1 442 ? 18.015 -15.157 0.699 1.00 98.69 442 SER A CA 1
ATOM 3577 C C . SER A 1 442 ? 19.507 -15.188 1.050 1.00 98.69 442 SER A C 1
ATOM 3579 O O . SER A 1 442 ? 19.884 -15.608 2.140 1.00 98.69 442 SER A O 1
ATOM 3581 N N . ASN A 1 443 ? 20.376 -14.647 0.190 1.00 98.62 443 ASN A N 1
ATOM 3582 C CA . ASN A 1 443 ? 21.796 -14.488 0.522 1.00 98.62 443 ASN A CA 1
ATOM 3583 C C . ASN A 1 443 ? 22.008 -13.561 1.731 1.00 98.62 443 ASN A C 1
ATOM 3585 O O . ASN A 1 443 ? 22.853 -13.846 2.577 1.00 98.62 443 ASN A O 1
ATOM 3589 N N . LEU A 1 444 ? 21.229 -12.480 1.843 1.00 98.62 444 LEU A N 1
ATOM 3590 C CA . LEU A 1 444 ? 21.260 -11.607 3.020 1.00 98.62 444 LEU A CA 1
ATOM 3591 C C . LEU A 1 444 ? 20.772 -12.312 4.288 1.00 98.62 444 LEU A C 1
ATOM 3593 O O . LEU A 1 444 ? 21.248 -11.979 5.369 1.00 98.62 444 LEU A O 1
ATOM 3597 N N . ALA A 1 445 ? 19.861 -13.282 4.181 1.00 98.50 445 ALA A N 1
ATOM 3598 C CA . ALA A 1 445 ? 19.395 -14.049 5.333 1.00 98.50 445 ALA A CA 1
ATOM 3599 C C . ALA A 1 445 ? 20.520 -14.883 5.964 1.00 98.50 445 ALA A C 1
ATOM 3601 O O . ALA A 1 445 ? 20.588 -14.981 7.185 1.00 98.50 445 ALA A O 1
ATOM 3602 N N . ILE A 1 446 ? 21.448 -15.407 5.156 1.00 98.38 446 ILE A N 1
ATOM 3603 C CA . ILE A 1 446 ? 22.645 -16.107 5.652 1.00 98.38 446 ILE A CA 1
ATOM 3604 C C . ILE A 1 446 ? 23.557 -15.143 6.419 1.00 98.38 446 ILE A C 1
ATOM 3606 O O . ILE A 1 446 ? 24.081 -15.483 7.474 1.00 98.38 446 ILE A O 1
ATOM 3610 N N . GLU A 1 447 ? 23.763 -13.942 5.878 1.00 97.94 447 GLU A N 1
ATOM 3611 C CA . GLU A 1 447 ? 24.677 -12.953 6.455 1.00 97.94 447 GLU A CA 1
ATOM 3612 C C . GLU A 1 447 ? 24.115 -12.292 7.719 1.00 97.94 447 GLU A C 1
ATOM 3614 O O . GLU A 1 447 ? 24.844 -12.079 8.685 1.00 97.94 447 GLU A O 1
ATOM 3619 N N . LYS A 1 448 ? 22.828 -11.933 7.701 1.00 97.75 448 LYS A N 1
ATOM 3620 C CA . LYS A 1 448 ? 22.201 -11.050 8.696 1.00 97.75 448 LYS A CA 1
ATOM 3621 C C . LYS A 1 448 ? 21.033 -11.683 9.455 1.00 97.75 448 LYS A C 1
ATOM 3623 O O . LYS A 1 448 ? 20.461 -11.037 10.334 1.00 97.75 448 LYS A O 1
ATOM 3628 N N . GLY A 1 449 ? 20.648 -12.908 9.111 1.00 98.12 449 GLY A N 1
ATOM 3629 C CA . GLY A 1 449 ? 19.454 -13.586 9.616 1.00 98.12 449 GLY A CA 1
ATOM 3630 C C . GLY A 1 449 ? 18.202 -13.321 8.772 1.00 98.12 449 GLY A C 1
ATOM 3631 O O . GLY A 1 449 ? 18.052 -12.258 8.162 1.00 98.12 449 GLY A O 1
ATOM 3632 N N . LYS A 1 450 ? 17.284 -14.292 8.755 1.00 98.12 450 LYS A N 1
ATOM 3633 C CA . LYS A 1 450 ? 15.939 -14.172 8.165 1.00 98.12 450 LYS A CA 1
ATOM 3634 C C . LYS A 1 450 ? 15.090 -13.116 8.894 1.00 98.12 450 LYS A C 1
ATOM 3636 O O . LYS A 1 450 ? 15.397 -12.779 10.037 1.00 98.12 450 LYS A O 1
ATOM 3641 N N . TYR A 1 451 ? 14.041 -12.587 8.254 1.00 98.06 451 TYR A N 1
ATOM 3642 C CA . TYR A 1 451 ? 13.118 -11.682 8.961 1.00 98.06 451 TYR A CA 1
ATOM 3643 C C . TYR A 1 451 ? 12.379 -12.423 10.096 1.00 98.06 451 TYR A C 1
ATOM 3645 O O . TYR A 1 451 ? 12.144 -13.629 9.965 1.00 98.06 451 TYR A O 1
ATOM 3653 N N . PRO A 1 452 ? 12.009 -11.739 11.198 1.00 97.69 452 PRO A N 1
ATOM 3654 C CA . PRO A 1 452 ? 11.413 -12.381 12.374 1.00 97.69 452 PRO A CA 1
ATOM 3655 C C . PRO A 1 452 ? 10.188 -13.254 12.077 1.00 97.69 452 PRO A C 1
ATOM 3657 O O . PRO A 1 452 ? 10.132 -14.399 12.519 1.00 97.69 452 PRO A O 1
ATOM 3660 N N . ASN A 1 453 ? 9.256 -12.770 11.251 1.00 96.25 453 ASN A N 1
ATOM 3661 C CA . ASN A 1 453 ? 8.000 -13.474 10.949 1.00 96.25 453 ASN A CA 1
ATOM 3662 C C . ASN A 1 453 ? 8.100 -14.489 9.794 1.00 96.25 453 ASN A C 1
ATOM 3664 O O . ASN A 1 453 ? 7.097 -14.793 9.146 1.00 96.25 453 ASN A O 1
ATOM 3668 N N . TYR A 1 454 ? 9.299 -14.999 9.498 1.00 98.12 454 TYR A N 1
ATOM 3669 C CA . TYR A 1 454 ? 9.520 -15.921 8.382 1.00 98.12 454 TYR A CA 1
ATOM 3670 C C . TYR A 1 454 ? 8.782 -17.251 8.531 1.00 98.12 454 TYR A C 1
ATOM 3672 O O . TYR A 1 454 ? 8.215 -17.746 7.556 1.00 98.12 454 TYR A O 1
ATOM 3680 N N . ASP A 1 455 ? 8.788 -17.850 9.719 1.00 97.81 455 ASP A N 1
ATOM 3681 C CA . ASP A 1 455 ? 8.225 -19.186 9.908 1.00 97.81 455 ASP A CA 1
ATOM 3682 C C . ASP A 1 455 ? 6.694 -19.150 9.747 1.00 97.81 455 ASP A C 1
ATOM 3684 O O . ASP A 1 455 ? 6.007 -18.348 10.373 1.00 97.81 455 ASP A O 1
ATOM 3688 N N . GLY A 1 456 ? 6.161 -19.998 8.861 1.00 97.12 456 GLY A N 1
ATOM 3689 C CA . GLY A 1 456 ? 4.737 -20.023 8.502 1.00 97.12 456 GLY A CA 1
ATOM 3690 C C . GLY A 1 456 ? 4.380 -19.222 7.243 1.00 97.12 456 GLY A C 1
ATOM 3691 O O . GLY A 1 456 ? 3.309 -19.452 6.672 1.00 97.12 456 GLY A O 1
ATOM 3692 N N . SER A 1 457 ? 5.286 -18.366 6.759 1.00 98.12 457 SER A N 1
ATOM 3693 C CA . SER A 1 457 ? 5.115 -17.613 5.509 1.00 98.12 457 SER A CA 1
ATOM 3694 C C . SER A 1 457 ? 5.075 -18.510 4.275 1.00 98.12 457 SER A C 1
ATOM 3696 O O . SER A 1 457 ? 5.564 -19.645 4.288 1.00 98.12 457 SER A O 1
ATOM 3698 N N . ASP A 1 458 ? 4.564 -17.979 3.169 1.00 98.00 458 ASP A N 1
ATOM 3699 C CA . ASP A 1 458 ? 4.656 -18.626 1.859 1.00 98.00 458 ASP A CA 1
ATOM 3700 C C . ASP A 1 458 ? 6.120 -18.848 1.446 1.00 98.00 458 ASP A C 1
ATOM 3702 O O . ASP A 1 458 ? 6.452 -19.919 0.932 1.00 98.00 458 ASP A O 1
ATOM 3706 N N . TRP A 1 459 ? 7.026 -17.923 1.791 1.00 98.12 459 TRP A N 1
ATOM 3707 C CA . TRP A 1 459 ? 8.467 -18.092 1.582 1.00 98.12 459 TRP A CA 1
ATOM 3708 C C . TRP A 1 459 ? 8.993 -19.353 2.273 1.00 98.12 459 TRP A C 1
ATOM 3710 O O . TRP A 1 459 ? 9.668 -20.164 1.639 1.00 98.12 459 TRP A O 1
ATOM 3720 N N . SER A 1 460 ? 8.622 -19.567 3.541 1.00 98.00 460 SER A N 1
ATOM 3721 C CA . SER A 1 460 ? 9.030 -20.754 4.308 1.00 98.00 460 SER A CA 1
ATOM 3722 C C . SER A 1 460 ? 8.474 -22.070 3.757 1.00 98.00 460 SER A C 1
ATOM 3724 O O . SER A 1 460 ? 9.079 -23.128 3.926 1.00 98.00 460 SER A O 1
ATOM 3726 N N . LYS A 1 461 ? 7.351 -22.003 3.036 1.00 97.56 461 LYS A N 1
ATOM 3727 C CA . LYS A 1 461 ? 6.714 -23.135 2.349 1.00 97.56 461 LYS A CA 1
ATOM 3728 C C . LYS A 1 461 ? 7.260 -23.351 0.929 1.00 97.56 461 LYS A C 1
ATOM 3730 O O . LYS A 1 461 ? 6.956 -24.366 0.306 1.00 97.56 461 LYS A O 1
ATOM 3735 N N . GLY A 1 462 ? 8.088 -22.435 0.419 1.00 96.94 462 GLY A N 1
ATOM 3736 C CA . GLY A 1 462 ? 8.586 -22.436 -0.959 1.00 96.94 462 GLY A CA 1
ATOM 3737 C C . GLY A 1 462 ? 7.535 -22.042 -2.000 1.00 96.94 462 GLY A C 1
ATOM 3738 O O . GLY A 1 462 ? 7.610 -22.512 -3.136 1.00 96.94 462 GLY A O 1
ATOM 3739 N N . ILE A 1 463 ? 6.557 -21.225 -1.606 1.00 97.31 463 ILE A N 1
ATOM 3740 C CA . ILE A 1 463 ? 5.534 -20.637 -2.476 1.00 97.31 463 ILE A CA 1
ATOM 3741 C C . ILE A 1 463 ? 5.993 -19.227 -2.845 1.00 97.31 463 ILE A C 1
ATOM 3743 O O . ILE A 1 463 ? 6.166 -18.373 -1.976 1.00 97.31 463 ILE A O 1
ATOM 3747 N N . PHE A 1 464 ? 6.223 -18.987 -4.131 1.00 96.62 464 PHE A N 1
ATOM 3748 C CA . PHE A 1 464 ? 6.750 -17.733 -4.672 1.00 96.62 464 PHE A CA 1
ATOM 3749 C C . PHE A 1 464 ? 5.712 -17.029 -5.559 1.00 96.62 464 PHE A C 1
ATOM 3751 O O . PHE A 1 464 ? 4.719 -17.644 -5.950 1.00 96.62 464 PHE A O 1
ATOM 3758 N N . PRO A 1 465 ? 5.939 -15.759 -5.957 1.00 94.12 465 PRO A N 1
ATOM 3759 C CA . PRO A 1 465 ? 5.020 -15.036 -6.840 1.00 94.12 465 PRO A CA 1
ATOM 3760 C C . PRO A 1 465 ? 4.672 -15.779 -8.137 1.00 94.12 465 PRO A C 1
ATOM 3762 O O . PRO A 1 465 ? 3.538 -15.701 -8.597 1.00 94.12 465 PRO A O 1
ATOM 3765 N N . ILE A 1 466 ? 5.616 -16.548 -8.689 1.00 91.81 466 ILE A N 1
ATOM 3766 C CA . ILE A 1 466 ? 5.402 -17.368 -9.890 1.00 91.81 466 ILE A CA 1
ATOM 3767 C C . ILE A 1 466 ? 4.332 -18.458 -9.700 1.00 91.81 466 ILE A C 1
ATOM 3769 O O . ILE A 1 466 ? 3.638 -18.797 -10.652 1.00 91.81 466 ILE A O 1
ATOM 3773 N N . ASP A 1 467 ? 4.153 -18.971 -8.479 1.00 92.62 467 ASP A N 1
ATOM 3774 C CA . ASP A 1 467 ? 3.154 -20.003 -8.166 1.00 92.62 467 ASP A CA 1
ATOM 3775 C C . ASP A 1 467 ? 1.737 -19.425 -8.064 1.00 92.62 467 ASP A C 1
ATOM 3777 O O . ASP A 1 467 ? 0.752 -20.125 -8.289 1.00 92.62 467 ASP A O 1
ATOM 3781 N N . ASN A 1 468 ? 1.649 -18.130 -7.752 1.00 90.56 468 ASN A N 1
ATOM 3782 C CA . ASN A 1 468 ? 0.404 -17.378 -7.622 1.00 90.56 468 ASN A CA 1
ATOM 3783 C C . ASN A 1 468 ? 0.111 -16.515 -8.863 1.00 90.56 468 ASN A C 1
ATOM 3785 O O . ASN A 1 468 ? -0.794 -15.679 -8.834 1.00 90.56 468 ASN A O 1
ATOM 3789 N N . ALA A 1 469 ? 0.877 -16.687 -9.947 1.00 88.44 469 ALA A N 1
ATOM 3790 C CA . ALA A 1 469 ? 0.718 -15.908 -11.166 1.00 88.44 469 ALA A CA 1
ATOM 3791 C C . ALA A 1 469 ? -0.681 -16.104 -11.778 1.00 88.44 469 ALA A C 1
ATOM 3793 O O . ALA A 1 469 ? -1.241 -17.205 -11.799 1.00 88.44 469 ALA A O 1
ATOM 3794 N N . ASN A 1 470 ? -1.261 -15.017 -12.290 1.00 89.25 470 ASN A N 1
ATOM 3795 C CA . ASN A 1 470 ? -2.592 -15.057 -12.882 1.00 89.25 470 ASN A CA 1
ATOM 3796 C C . ASN A 1 470 ? -2.588 -15.928 -14.151 1.00 89.25 470 ASN A C 1
ATOM 3798 O O . ASN A 1 470 ? -1.870 -15.646 -15.108 1.00 89.25 470 ASN A O 1
ATOM 3802 N N . LYS A 1 471 ? -3.440 -16.960 -14.177 1.00 89.50 471 LYS A N 1
ATOM 3803 C CA . LYS A 1 471 ? -3.508 -17.931 -15.280 1.00 89.50 471 LYS A CA 1
ATOM 3804 C C . LYS A 1 471 ? -3.864 -17.298 -16.625 1.00 89.50 471 LYS A C 1
ATOM 3806 O O . LYS A 1 471 ? -3.356 -17.756 -17.641 1.00 89.50 471 LYS A O 1
ATOM 3811 N N . GLU A 1 472 ? -4.713 -16.271 -16.649 1.00 90.25 472 GLU A N 1
ATOM 3812 C CA . GLU A 1 472 ? -5.053 -15.556 -17.885 1.00 90.25 472 GLU A CA 1
ATOM 3813 C C . GLU A 1 472 ? -3.884 -14.693 -18.367 1.00 90.25 472 GLU A C 1
ATOM 3815 O O . GLU A 1 472 ? -3.607 -14.665 -19.561 1.00 90.25 472 GLU A O 1
ATOM 3820 N N . ALA A 1 473 ? -3.136 -14.070 -17.451 1.00 88.25 473 ALA A N 1
ATOM 3821 C CA . ALA A 1 473 ? -1.915 -13.347 -17.804 1.00 88.25 473 ALA A CA 1
ATOM 3822 C C . ALA A 1 473 ? -0.839 -14.292 -18.364 1.00 88.25 473 ALA A C 1
ATOM 3824 O O . ALA A 1 473 ? -0.220 -13.985 -19.379 1.00 88.25 473 ALA A O 1
ATOM 3825 N N . CYS A 1 474 ? -0.667 -15.481 -17.775 1.00 88.50 474 CYS A N 1
ATOM 3826 C CA . CYS A 1 474 ? 0.273 -16.486 -18.280 1.00 88.50 474 CYS A CA 1
ATOM 3827 C C . CYS A 1 474 ? -0.063 -16.975 -19.700 1.00 88.50 474 CYS A C 1
ATOM 3829 O O . CYS A 1 474 ? 0.837 -17.418 -20.402 1.00 88.50 474 CYS A O 1
ATOM 3831 N N . LYS A 1 475 ? -1.323 -16.884 -20.154 1.00 90.12 475 LYS A N 1
ATOM 3832 C CA . LYS A 1 475 ? -1.708 -17.238 -21.535 1.00 90.12 475 LYS A CA 1
ATOM 3833 C C . LYS A 1 475 ? -1.254 -16.209 -22.575 1.00 90.12 475 LYS A C 1
ATOM 3835 O O . LYS A 1 475 ? -1.295 -16.515 -23.762 1.00 90.12 475 LYS A O 1
ATOM 3840 N N . LEU A 1 476 ? -0.846 -15.008 -22.154 1.00 89.62 476 LEU A N 1
ATOM 3841 C CA . LEU A 1 476 ? -0.380 -13.952 -23.061 1.00 89.62 476 LEU A CA 1
ATOM 3842 C C . LEU A 1 476 ? 1.015 -14.236 -23.633 1.00 89.62 476 LEU A C 1
ATOM 3844 O O . LEU A 1 476 ? 1.398 -13.626 -24.629 1.00 89.62 476 LEU A O 1
ATOM 3848 N N . VAL A 1 477 ? 1.774 -15.145 -23.015 1.00 88.44 477 VAL A N 1
ATOM 3849 C CA . VAL A 1 477 ? 3.128 -15.510 -23.439 1.00 88.44 477 VAL A CA 1
ATOM 3850 C C . VAL A 1 477 ? 3.244 -17.028 -23.511 1.00 88.44 477 VAL A C 1
ATOM 3852 O O . VAL A 1 477 ? 3.086 -17.722 -22.510 1.00 88.44 477 VAL A O 1
ATOM 3855 N N . ASP A 1 478 ? 3.567 -17.558 -24.691 1.00 82.88 478 ASP A N 1
ATOM 3856 C CA . ASP A 1 478 ? 3.942 -18.965 -24.821 1.00 82.88 478 ASP A CA 1
ATOM 3857 C C . ASP A 1 478 ? 5.395 -19.151 -24.378 1.00 82.88 478 ASP A C 1
ATOM 3859 O O . ASP A 1 478 ? 6.334 -18.793 -25.090 1.00 82.88 478 ASP A O 1
ATOM 3863 N N . ARG A 1 479 ? 5.574 -19.712 -23.181 1.00 76.88 479 ARG A N 1
ATOM 3864 C CA . ARG A 1 479 ? 6.895 -20.059 -22.654 1.00 76.88 479 ARG A CA 1
ATOM 3865 C C . ARG A 1 479 ? 7.403 -21.417 -23.165 1.00 76.88 479 ARG A C 1
ATOM 3867 O O . ARG A 1 479 ? 8.534 -21.771 -22.887 1.00 76.88 479 ARG A O 1
ATOM 3874 N N . GLY A 1 480 ? 6.630 -22.211 -23.910 1.00 70.50 480 GLY A N 1
ATOM 3875 C CA . GLY A 1 480 ? 7.085 -23.527 -24.391 1.00 70.50 480 GLY A CA 1
ATOM 3876 C C . GLY A 1 480 ? 7.062 -24.642 -23.330 1.00 70.50 480 GLY A C 1
ATOM 3877 O O . GLY A 1 480 ? 7.743 -25.659 -23.471 1.00 70.50 480 GLY A O 1
ATOM 3878 N N . GLY A 1 481 ? 6.263 -24.483 -22.267 1.00 68.19 481 GLY A N 1
ATOM 3879 C CA . GLY A 1 481 ? 6.015 -25.514 -21.249 1.00 68.19 481 GLY A CA 1
ATOM 3880 C C . GLY A 1 481 ? 7.066 -25.586 -20.132 1.00 68.19 481 GLY A C 1
ATOM 3881 O O . GLY A 1 481 ? 7.619 -24.571 -19.720 1.00 68.19 481 GLY A O 1
ATOM 3882 N N . LEU A 1 482 ? 7.328 -26.795 -19.608 1.00 54.72 482 LEU A N 1
ATOM 3883 C CA . LEU A 1 482 ? 8.177 -27.034 -18.420 1.00 54.72 482 LEU A CA 1
ATOM 3884 C C . LEU A 1 482 ? 9.614 -26.483 -18.525 1.00 54.72 482 LEU A C 1
ATOM 3886 O O . LEU A 1 482 ? 10.229 -26.227 -17.495 1.00 54.72 482 LEU A O 1
ATOM 3890 N N . PHE A 1 483 ? 10.142 -26.298 -19.737 1.00 56.16 483 PHE A N 1
ATOM 3891 C CA . PHE A 1 483 ? 11.505 -25.803 -19.989 1.00 56.16 483 PHE A CA 1
ATOM 3892 C C . PHE A 1 483 ? 11.548 -24.325 -20.401 1.00 56.16 483 PHE A C 1
ATOM 3894 O O . PHE A 1 483 ? 12.572 -23.843 -20.872 1.00 56.16 483 PHE A O 1
ATOM 3901 N N . GLY A 1 484 ? 10.426 -23.619 -20.252 1.00 65.50 484 GLY A N 1
ATOM 3902 C CA . GLY A 1 484 ? 10.248 -22.246 -20.709 1.00 65.50 484 GLY A CA 1
ATOM 3903 C C . GLY A 1 484 ? 10.771 -21.147 -19.800 1.00 65.50 484 GLY A C 1
ATOM 3904 O O . GLY A 1 484 ? 10.741 -19.974 -20.167 1.00 65.50 484 GLY A O 1
ATOM 3905 N N . TYR A 1 485 ? 11.179 -21.508 -18.587 1.00 76.94 485 TYR A N 1
ATOM 3906 C CA . TYR A 1 485 ? 11.671 -20.560 -17.598 1.00 76.94 485 TYR A CA 1
ATOM 3907 C C . TYR A 1 485 ? 13.156 -20.298 -17.807 1.00 76.94 485 TYR A C 1
ATOM 3909 O O . TYR A 1 485 ? 13.936 -21.216 -18.057 1.00 76.94 485 TYR A O 1
ATOM 3917 N N . THR A 1 486 ? 13.543 -19.032 -17.675 1.00 82.75 486 THR A N 1
ATOM 3918 C CA . THR A 1 486 ? 14.937 -18.611 -17.868 1.00 82.75 486 THR A CA 1
ATOM 3919 C C . THR A 1 486 ? 15.812 -19.032 -16.687 1.00 82.75 486 THR A C 1
ATOM 3921 O O . THR A 1 486 ? 17.024 -19.196 -16.832 1.00 82.75 486 THR A O 1
ATOM 3924 N N . HIS A 1 487 ? 15.202 -19.209 -15.511 1.00 92.19 487 HIS A N 1
ATOM 3925 C CA . HIS A 1 487 ? 15.897 -19.464 -14.252 1.00 92.19 487 HIS A CA 1
ATOM 3926 C C . HIS A 1 487 ? 15.440 -20.758 -13.575 1.00 92.19 487 HIS A C 1
ATOM 3928 O O . HIS A 1 487 ? 14.288 -21.175 -13.703 1.00 92.19 487 HIS A O 1
ATOM 3934 N N . ASP A 1 488 ? 16.336 -21.368 -12.792 1.00 93.56 488 ASP A N 1
ATOM 3935 C CA . ASP A 1 488 ? 16.017 -22.549 -11.982 1.00 93.56 488 ASP A CA 1
ATOM 3936 C C . ASP A 1 488 ? 15.278 -22.150 -10.694 1.00 93.56 488 ASP A C 1
ATOM 3938 O O . ASP A 1 488 ? 15.862 -21.856 -9.644 1.00 93.56 488 ASP A O 1
ATOM 3942 N N . TRP A 1 489 ? 13.951 -22.116 -10.794 1.00 94.88 489 TRP A N 1
ATOM 3943 C CA . TRP A 1 489 ? 13.066 -21.809 -9.675 1.00 94.88 489 TRP A CA 1
ATOM 3944 C C . TRP A 1 489 ? 13.026 -22.911 -8.613 1.00 94.88 489 TRP A C 1
ATOM 3946 O O . TRP A 1 489 ? 12.766 -22.606 -7.449 1.00 94.88 489 TRP A O 1
ATOM 3956 N N . LEU A 1 490 ? 13.288 -24.170 -8.977 1.00 94.69 490 LEU A N 1
ATOM 3957 C CA . LEU A 1 490 ? 13.295 -25.278 -8.020 1.00 94.69 490 LEU A CA 1
ATOM 3958 C C . LEU A 1 490 ? 14.511 -25.172 -7.100 1.00 94.69 490 LEU A C 1
ATOM 3960 O O . LEU A 1 490 ? 14.357 -25.235 -5.880 1.00 94.69 490 LEU A O 1
ATOM 3964 N N . GLU A 1 491 ? 15.691 -24.913 -7.667 1.00 96.50 491 GLU A N 1
ATOM 3965 C CA . GLU A 1 491 ? 16.906 -24.657 -6.892 1.00 96.50 491 GLU A CA 1
ATOM 3966 C C . GLU A 1 491 ? 16.713 -23.464 -5.946 1.00 96.50 491 GLU A C 1
ATOM 3968 O O . GLU A 1 491 ? 17.047 -23.539 -4.761 1.00 96.50 491 GLU A O 1
ATOM 3973 N N . LEU A 1 492 ? 16.122 -22.367 -6.436 1.00 97.81 492 LEU A N 1
ATOM 3974 C CA . LEU A 1 492 ? 15.898 -21.181 -5.610 1.00 97.81 492 LEU A CA 1
ATOM 3975 C C . LEU A 1 492 ? 14.897 -21.433 -4.472 1.00 97.81 492 LEU A C 1
ATOM 3977 O O . LEU A 1 492 ? 15.098 -20.924 -3.369 1.00 97.81 492 LEU A O 1
ATOM 3981 N N . LYS A 1 493 ? 13.846 -22.227 -4.701 1.00 98.00 493 LYS A N 1
ATOM 3982 C CA . LYS A 1 493 ? 12.896 -22.617 -3.647 1.00 98.00 493 LYS A CA 1
ATOM 3983 C C . LYS A 1 493 ? 13.574 -23.419 -2.545 1.00 98.00 493 LYS A C 1
ATOM 3985 O O . LYS A 1 493 ? 13.399 -23.096 -1.372 1.00 98.00 493 LYS A O 1
ATOM 3990 N N . GLU A 1 494 ? 14.375 -24.417 -2.903 1.00 97.94 494 GLU A N 1
ATOM 3991 C CA . GLU A 1 494 ? 15.110 -25.217 -1.918 1.00 97.94 494 GLU A CA 1
ATOM 3992 C C . GLU A 1 494 ? 16.151 -24.377 -1.172 1.00 97.94 494 GLU A C 1
ATOM 3994 O O . GLU A 1 494 ? 16.288 -24.496 0.048 1.00 97.94 494 GLU A O 1
ATOM 3999 N N . LYS A 1 495 ? 16.808 -23.444 -1.872 1.00 97.88 495 LYS A N 1
ATOM 4000 C CA . LYS A 1 495 ? 17.680 -22.451 -1.243 1.00 97.88 495 LYS A CA 1
ATOM 4001 C C . LYS A 1 495 ? 16.930 -21.613 -0.206 1.00 97.88 495 LYS A C 1
ATOM 4003 O O . LYS A 1 495 ? 17.395 -21.521 0.924 1.00 97.88 495 LYS A O 1
ATOM 4008 N N . VAL A 1 496 ? 15.787 -21.018 -0.555 1.00 98.25 496 VAL A N 1
ATOM 4009 C CA . VAL A 1 496 ? 15.019 -20.177 0.381 1.00 98.25 496 VAL A CA 1
ATOM 4010 C C . VAL A 1 496 ? 14.521 -20.990 1.569 1.00 98.25 496 VAL A C 1
ATOM 4012 O O . VAL A 1 496 ? 14.683 -20.538 2.695 1.00 98.25 496 VAL A O 1
ATOM 4015 N N . LYS A 1 497 ? 14.000 -22.206 1.365 1.00 97.75 497 LYS A N 1
ATOM 4016 C CA . LYS A 1 497 ? 13.579 -23.074 2.479 1.00 97.75 497 LYS A CA 1
ATOM 4017 C C . LYS A 1 497 ? 14.719 -23.347 3.461 1.00 97.75 497 LYS A C 1
ATOM 4019 O O . LYS A 1 497 ? 14.491 -23.353 4.668 1.00 97.75 497 LYS A O 1
ATOM 4024 N N . LYS A 1 498 ? 15.931 -23.564 2.944 1.00 97.56 498 LYS A N 1
ATOM 4025 C CA . LYS A 1 498 ? 17.129 -23.847 3.740 1.00 97.56 498 LYS A CA 1
ATOM 4026 C C . LYS A 1 498 ? 17.685 -22.606 4.442 1.00 97.56 498 LYS A C 1
ATOM 4028 O O . LYS A 1 498 ? 17.972 -22.658 5.634 1.00 97.56 498 LYS A O 1
ATOM 4033 N N . ASP A 1 499 ? 17.873 -21.523 3.697 1.00 97.94 499 ASP A N 1
ATOM 4034 C CA . ASP A 1 499 ? 18.639 -20.350 4.133 1.00 97.94 499 ASP A CA 1
ATOM 4035 C C . ASP A 1 499 ? 17.743 -19.246 4.726 1.00 97.94 499 ASP A C 1
ATOM 4037 O O . ASP A 1 499 ? 18.217 -18.350 5.425 1.00 97.94 499 ASP A O 1
ATOM 4041 N N . GLY A 1 500 ? 16.440 -19.298 4.452 1.00 98.31 500 GLY A N 1
ATOM 4042 C CA . GLY A 1 500 ? 15.489 -18.229 4.724 1.00 98.31 500 GLY A CA 1
ATOM 4043 C C . GLY A 1 500 ? 15.555 -17.087 3.709 1.00 98.31 500 GLY A C 1
ATOM 4044 O O . GLY A 1 500 ? 16.243 -17.147 2.683 1.00 98.31 500 GLY A O 1
ATOM 4045 N N . ILE A 1 501 ? 14.820 -16.017 4.016 1.00 98.38 501 ILE A N 1
ATOM 4046 C CA . ILE A 1 501 ? 14.833 -14.748 3.281 1.00 98.38 501 ILE A CA 1
ATOM 4047 C C . ILE A 1 501 ? 14.887 -13.579 4.271 1.00 98.38 501 ILE A C 1
ATOM 4049 O O . ILE A 1 501 ? 14.348 -13.669 5.375 1.00 98.38 501 ILE A O 1
ATOM 4053 N N . ARG A 1 502 ? 15.590 -12.497 3.917 1.00 98.38 502 ARG A N 1
ATOM 4054 C CA . ARG A 1 502 ? 15.816 -11.348 4.808 1.00 98.38 502 ARG A CA 1
ATOM 4055 C C . ARG A 1 502 ? 14.618 -10.406 4.886 1.00 98.38 502 ARG A C 1
ATOM 4057 O O . ARG A 1 502 ? 14.477 -9.712 5.885 1.00 98.38 502 ARG A O 1
ATOM 4064 N N . ASN A 1 503 ? 13.793 -10.363 3.845 1.00 98.50 503 ASN A N 1
ATOM 4065 C CA . ASN A 1 503 ? 12.704 -9.403 3.688 1.00 98.50 503 ASN A CA 1
ATOM 4066 C C . ASN A 1 503 ? 11.388 -10.160 3.465 1.00 98.50 503 ASN A C 1
ATOM 4068 O O . ASN A 1 503 ? 11.336 -11.071 2.644 1.00 98.50 503 ASN A O 1
ATOM 4072 N N . GLY A 1 504 ? 10.330 -9.804 4.192 1.00 97.50 504 GLY A N 1
ATOM 4073 C CA . GLY A 1 504 ? 9.012 -10.437 4.083 1.00 97.50 504 GLY A CA 1
ATOM 4074 C C . GLY A 1 504 ? 8.210 -9.965 2.868 1.00 97.50 504 GLY A C 1
ATOM 4075 O O . GLY A 1 504 ? 7.398 -10.728 2.343 1.00 97.50 504 GLY A O 1
ATOM 4076 N N . TYR A 1 505 ? 8.481 -8.748 2.392 1.00 98.12 505 TYR A N 1
ATOM 4077 C CA . TYR A 1 505 ? 7.964 -8.159 1.153 1.00 98.12 505 TYR A CA 1
ATOM 4078 C C . TYR A 1 505 ? 9.150 -7.593 0.365 1.00 98.12 505 TYR A C 1
ATOM 4080 O O . TYR A 1 505 ? 10.037 -6.991 0.973 1.00 98.12 505 TYR A O 1
ATOM 4088 N N . LEU A 1 506 ? 9.205 -7.841 -0.951 1.00 96.69 506 LEU A N 1
ATOM 4089 C CA . LEU A 1 506 ? 10.406 -7.573 -1.761 1.00 96.69 506 LEU A CA 1
ATOM 4090 C C . LEU A 1 506 ? 10.202 -6.608 -2.932 1.00 96.69 506 LEU A C 1
ATOM 4092 O O . LEU A 1 506 ? 11.129 -5.879 -3.283 1.00 96.69 506 LEU A O 1
ATOM 4096 N N . MET A 1 507 ? 9.057 -6.675 -3.609 1.00 97.50 507 MET A N 1
ATOM 4097 C CA . MET A 1 507 ? 8.869 -6.076 -4.932 1.00 97.50 507 MET A CA 1
ATOM 4098 C C . MET A 1 507 ? 7.598 -5.240 -4.962 1.00 97.50 507 MET A C 1
ATOM 4100 O O . MET A 1 507 ? 6.550 -5.704 -4.522 1.00 97.50 507 MET A O 1
ATOM 4104 N N . ALA A 1 508 ? 7.708 -4.030 -5.505 1.00 96.88 508 ALA A N 1
ATOM 4105 C CA . ALA A 1 508 ? 6.596 -3.114 -5.724 1.00 96.88 508 ALA A CA 1
ATOM 4106 C C . ALA A 1 508 ? 6.970 -2.144 -6.850 1.00 96.88 508 ALA A C 1
ATOM 4108 O O . ALA A 1 508 ? 8.011 -1.488 -6.785 1.00 96.88 508 ALA A O 1
ATOM 4109 N N . VAL A 1 509 ? 6.141 -2.054 -7.891 1.00 96.12 509 VAL A N 1
ATOM 4110 C CA . VAL A 1 509 ? 6.373 -1.140 -9.020 1.00 96.12 509 VAL A CA 1
ATOM 4111 C C . VAL A 1 509 ? 5.653 0.174 -8.737 1.00 96.12 509 VAL A C 1
ATOM 4113 O O . VAL A 1 509 ? 4.479 0.335 -9.053 1.00 96.12 509 VAL A O 1
ATOM 4116 N N . ALA A 1 510 ? 6.364 1.099 -8.094 1.00 93.38 510 ALA A N 1
ATOM 4117 C CA . ALA A 1 510 ? 5.845 2.422 -7.764 1.00 93.38 510 ALA A CA 1
ATOM 4118 C C . ALA A 1 510 ? 5.940 3.391 -8.956 1.00 93.38 510 ALA A C 1
ATOM 4120 O O . ALA A 1 510 ? 6.886 3.303 -9.746 1.00 93.38 510 ALA A O 1
ATOM 4121 N N . PRO A 1 511 ? 5.020 4.365 -9.077 1.00 89.00 511 PRO A N 1
ATOM 4122 C CA . PRO A 1 511 ? 5.143 5.412 -10.081 1.00 89.00 511 PRO A CA 1
ATOM 4123 C C . PRO A 1 511 ? 6.374 6.291 -9.816 1.00 89.00 511 PRO A C 1
ATOM 4125 O O . PRO A 1 511 ? 6.601 6.776 -8.706 1.00 89.00 511 PRO A O 1
ATOM 4128 N N . THR A 1 512 ? 7.151 6.558 -10.863 1.00 80.38 512 THR A N 1
ATOM 4129 C CA . THR A 1 512 ? 8.316 7.451 -10.824 1.00 80.38 512 THR A CA 1
ATOM 4130 C C . THR A 1 512 ? 7.992 8.741 -11.573 1.00 80.38 512 THR A C 1
ATOM 4132 O O . THR A 1 512 ? 7.698 8.685 -12.762 1.00 80.38 512 THR A O 1
ATOM 4135 N N . SER A 1 513 ? 8.029 9.893 -10.891 1.00 68.12 513 SER A N 1
ATOM 4136 C CA . SER A 1 513 ? 7.749 11.207 -11.505 1.00 68.12 513 SER A CA 1
ATOM 4137 C C . SER A 1 513 ? 8.935 12.168 -11.414 1.00 68.12 513 SER A C 1
ATOM 4139 O O . SER A 1 513 ? 9.429 12.646 -12.425 1.00 68.12 513 SER A O 1
ATOM 4141 N N . SER A 1 514 ? 9.437 12.457 -10.209 1.00 55.66 514 SER A N 1
ATOM 4142 C CA . SER A 1 514 ? 10.519 13.446 -10.049 1.00 55.66 514 SER A CA 1
ATOM 4143 C C . SER A 1 514 ? 11.905 12.926 -10.460 1.00 55.66 514 SER A C 1
ATOM 4145 O O . SER A 1 514 ? 12.815 13.727 -10.646 1.00 55.66 514 SER A O 1
ATOM 4147 N N . ILE A 1 515 ? 12.068 11.603 -10.563 1.00 51.88 515 ILE A N 1
ATOM 4148 C CA . ILE A 1 515 ? 13.351 10.925 -10.829 1.00 51.88 515 ILE A CA 1
ATOM 4149 C C . ILE A 1 515 ? 13.397 10.190 -12.177 1.00 51.88 515 ILE A C 1
ATOM 4151 O O . ILE A 1 515 ? 14.451 9.653 -12.517 1.00 51.88 515 ILE A O 1
ATOM 4155 N N . SER A 1 516 ? 12.259 10.102 -12.878 1.00 46.66 516 SER A N 1
ATOM 4156 C CA . SER A 1 516 ? 12.087 9.334 -14.120 1.00 46.66 516 SER A CA 1
ATOM 4157 C C . SER A 1 516 ? 12.720 10.003 -15.325 1.00 46.66 516 SER A C 1
ATOM 4159 O O . SER A 1 516 ? 12.534 11.238 -15.441 1.00 46.66 516 SER A O 1
#